Protein AF-A0A4R4UHC0-F1 (afdb_monomer)

Organism: NCBI:txid2530385

Solvent-accessible surface area (backbone atoms only — not comparable to full-atom values): 20860 Å² total; per-residue (Å²): 105,25,52,48,68,45,97,77,33,63,30,32,34,23,36,24,32,34,47,53,98,83,28,29,40,37,31,24,19,30,31,60,91,87,77,51,49,101,40,29,19,28,31,35,29,34,18,78,40,79,72,35,67,26,31,47,91,95,35,42,32,43,82,46,44,56,22,45,79,94,44,64,30,14,18,23,24,29,30,37,19,65,36,41,57,92,81,36,24,38,39,31,24,19,19,15,55,53,100,51,80,42,41,25,18,21,34,42,28,38,19,78,79,73,47,63,67,47,74,51,96,59,66,60,41,62,43,58,71,68,36,94,49,93,42,43,62,15,11,28,36,34,22,44,33,53,55,97,73,27,37,36,38,38,26,23,28,20,17,22,64,32,24,46,91,74,19,29,10,27,33,42,38,34,13,69,41,88,68,50,80,46,82,38,24,26,45,41,96,85,36,74,38,76,58,80,70,78,46,66,37,47,84,45,84,26,68,30,45,21,52,32,38,27,42,27,66,60,25,37,40,38,33,26,50,39,91,68,7,41,34,36,41,36,28,33,88,71,68,82,48,61,86,51,81,67,48,71,52,74,49,67,71,38,65,20,39,10,51,53,17,32,38,41,17,31,35,63,54,29,85,92,39,28,38,36,34,40,54,46,40,35,38,27,19,67,42,73,65,95,38,42,16,54,21,35,62,47,78,49,70,44,67,82,45,58,3,41,77,38,40,75,38,24,32,47,20,34,48,40,27,22,24,60,36,99,82,75,30,26,30,31,28,46,93,56,26,24,42,32,26,54,42,55,72,31,46,64,62,36,28,83,40,71,46,91,63,60,65,73,29,59,73,75,38,50,76,81,42,46,35,55,73,41,30,56,20,40,26,36,81,88,68,51,32,26,39,30,26,82,88,51,34,30,31,33,36,48,74,61,38,37,53,64,36,61,18,62,73,42,83,40,52,66,67,62,52,66,70,32,53,80,71,53,73,50,59,115

pLDDT: mean 95.03, std 4.41, range [66.12, 98.88]

Nearest PDB structures (foldseek):
  4ak6-assembly1_B  TM=6.510E-01  e=5.494E-10  Phocaeicola plebeius
  7fip-assembly1_D  TM=6.171E-01  e=1.615E-07  Thermoanaerobacter sp. X514
  3k1u-assembly1_A  TM=5.509E-01  e=8.802E-08  Clostridium acetobutylicum
  5m8e-assembly1_B  TM=5.444E-01  e=1.160E-07  Weissella cibaria
  5m8b-assembly1_B  TM=5.319E-01  e=9.442E-07  Levilactobacillus brevis

Radius of gyration: 23.07 Å; Cα contacts (8 Å, |Δi|>4): 1281; chains: 1; bounding box: 57×51×65 Å

InterPro domains:
  IPR023296 Glycosyl hydrolase, five-bladed beta-propeller domain superfamily [G3DSA:2.1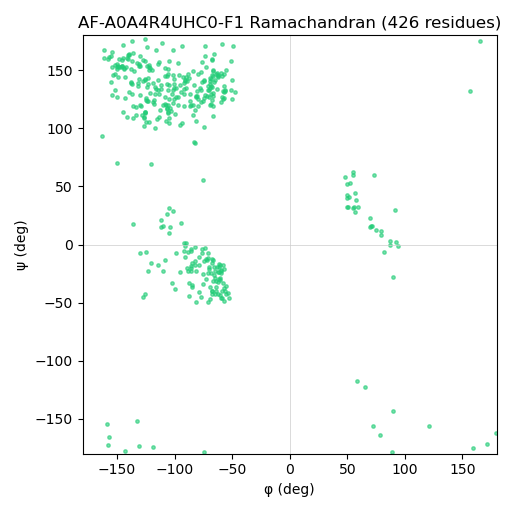15.10.20] (9-101)
  IPR023296 Glycosyl hydrolase, five-bladed beta-propeller domain superfamily [G3DSA:2.115.10.20] (102-268)
  IPR023296 Glycosyl hydrolase, five-bladed beta-propeller domain superfamily [SSF75005] (63-179)

Foldseek 3Di:
DQADQDPPKQAWFFWAWACPPQKIKIWFWIADPPPAAREIFIKIFIANDLQHNTADDVGSIDTQGAACAPALQNHYWGQWAWFDDDQKIKTWTWGHNDDDFQSTAIWIWMDRVVRHTHTDDHGLGGFLQQADAPDRPAKGNWAWFADPLKIKIWIFGLNAQQADRRRFFIWIWIDSDSRNPPQIWTQDPVFTDRDPSHGNHGLDRARHWYWAQELLLCWIWIWWQDQQATKTFTAHPRRPDGPDDIDHDGAHDATRKYWHAHNRRHQQADQQCLNFKGKIKIWGFHDPRPHGHDTGIDIDIHGRSRQLVALSSCLRSQALEWEQDPVCWIWRRHPSATEIENDPQLSVQQGPHYDPHDRPNNVVHYHPFYFYQQAAWEAEPVRWIWGQTPVQATETEDPVSCVSSVHDYYYDYPVVVVVHHHDYYRYD

Structure (mmCIF, N/CA/C/O backbone):
data_AF-A0A4R4UHC0-F1
#
_entry.id   AF-A0A4R4UHC0-F1
#
loop_
_atom_site.group_PDB
_atom_site.id
_atom_site.type_symbol
_atom_site.label_atom_id
_atom_site.label_alt_id
_atom_site.label_comp_id
_atom_site.label_asym_id
_atom_site.label_entity_id
_atom_site.label_seq_id
_atom_site.pdbx_PDB_ins_code
_atom_site.Cartn_x
_atom_site.Cartn_y
_atom_site.Cartn_z
_atom_site.occupancy
_atom_site.B_iso_or_equiv
_atom_site.auth_seq_id
_atom_site.auth_comp_id
_atom_site.auth_asym_id
_atom_site.auth_atom_id
_atom_site.pdbx_PDB_model_num
ATOM 1 N N . MET A 1 1 ? -6.200 14.566 -17.562 1.00 82.06 1 MET A N 1
ATOM 2 C CA . MET A 1 1 ? -5.068 14.338 -16.662 1.00 82.06 1 MET A CA 1
ATOM 3 C C . MET A 1 1 ? -5.467 14.693 -15.248 1.00 82.06 1 MET A C 1
ATOM 5 O O . MET A 1 1 ? -6.095 15.732 -15.087 1.00 82.06 1 MET A O 1
ATOM 9 N N . VAL A 1 2 ? -5.129 13.860 -14.266 1.00 91.00 2 VAL A N 1
ATOM 10 C CA . VAL A 1 2 ? -5.333 14.147 -12.835 1.00 91.00 2 VAL A CA 1
ATOM 11 C C . VAL A 1 2 ? -4.033 14.583 -12.151 1.00 91.00 2 VAL A C 1
ATOM 13 O O . VAL A 1 2 ? -4.077 15.455 -11.289 1.00 91.00 2 VAL A O 1
ATOM 16 N N . ALA A 1 3 ? -2.881 14.056 -12.590 1.00 90.50 3 ALA A N 1
ATOM 17 C CA . ALA A 1 3 ? -1.548 14.376 -12.070 1.00 90.50 3 ALA A CA 1
ATOM 18 C C . ALA A 1 3 ? -0.560 14.682 -13.208 1.00 90.50 3 ALA A C 1
ATOM 20 O O . ALA A 1 3 ? -0.581 14.009 -14.242 1.00 90.50 3 ALA A O 1
ATOM 21 N N . ALA A 1 4 ? 0.285 15.703 -13.022 1.00 90.19 4 ALA A N 1
ATOM 22 C CA . ALA A 1 4 ? 1.244 16.160 -14.027 1.00 90.19 4 ALA A CA 1
ATOM 23 C C . ALA A 1 4 ? 2.442 16.887 -13.399 1.00 90.19 4 ALA A C 1
ATOM 25 O O . ALA A 1 4 ? 2.269 17.753 -12.543 1.00 90.19 4 ALA A O 1
ATOM 26 N N . GLY A 1 5 ? 3.650 16.645 -13.912 1.00 82.94 5 GLY A N 1
ATOM 27 C CA . GLY A 1 5 ? 4.858 17.383 -13.524 1.00 82.94 5 GLY A CA 1
ATOM 28 C C . GLY A 1 5 ? 4.874 18.861 -13.942 1.00 82.94 5 GLY A C 1
ATOM 29 O O . GLY A 1 5 ? 5.683 19.631 -13.438 1.00 82.94 5 GLY A O 1
ATOM 30 N N . GLY A 1 6 ? 3.956 19.280 -14.821 1.00 82.19 6 GLY A N 1
ATOM 31 C CA . GLY A 1 6 ? 3.884 20.643 -15.362 1.00 82.19 6 GLY A CA 1
ATOM 32 C C . GLY A 1 6 ? 4.722 20.831 -16.633 1.00 82.19 6 GLY A C 1
ATOM 33 O O . GLY A 1 6 ? 5.328 19.892 -17.137 1.00 82.19 6 GLY A O 1
ATOM 34 N N . LEU A 1 7 ? 4.740 22.046 -17.192 1.00 66.12 7 LEU A N 1
ATOM 35 C CA . LEU A 1 7 ? 5.559 22.397 -18.365 1.00 66.12 7 LEU A CA 1
ATOM 36 C C . LEU A 1 7 ? 6.977 22.734 -17.868 1.00 66.12 7 LEU A C 1
ATOM 38 O O . LEU A 1 7 ? 7.206 23.879 -17.477 1.00 66.12 7 LEU A O 1
ATOM 42 N N . PRO A 1 8 ? 7.893 21.755 -17.745 1.00 75.38 8 PRO A N 1
ATOM 43 C CA . PRO A 1 8 ? 8.592 21.168 -18.894 1.00 75.38 8 PRO A CA 1
ATOM 44 C C . PRO A 1 8 ? 8.709 19.627 -18.847 1.00 75.38 8 PRO A C 1
ATOM 46 O O . PRO A 1 8 ? 9.551 19.063 -19.543 1.00 75.38 8 PRO A O 1
ATOM 49 N N . ALA A 1 9 ? 7.898 18.948 -18.031 1.00 81.38 9 ALA A N 1
ATOM 50 C CA . ALA A 1 9 ? 7.992 17.507 -17.821 1.00 81.38 9 ALA A CA 1
ATOM 51 C C . ALA A 1 9 ? 7.627 16.714 -19.096 1.00 81.38 9 ALA A C 1
ATOM 53 O O . ALA A 1 9 ? 6.492 16.825 -19.574 1.00 81.38 9 ALA A O 1
ATOM 54 N N . PRO A 1 10 ? 8.543 15.899 -19.654 1.00 82.69 10 PRO A N 1
ATOM 55 C CA . PRO A 1 10 ? 8.312 15.195 -20.916 1.00 82.69 10 PRO A CA 1
ATOM 56 C C . PRO A 1 10 ? 7.430 13.945 -20.780 1.00 82.69 10 PRO A C 1
ATOM 58 O O . PRO A 1 10 ? 6.900 13.469 -21.783 1.00 82.69 10 PRO A O 1
ATOM 61 N N . TYR A 1 11 ? 7.263 13.404 -19.569 1.00 90.12 11 TYR A N 1
ATOM 62 C CA . TYR A 1 11 ? 6.469 12.202 -19.307 1.00 90.12 11 TYR A CA 1
ATOM 63 C C . TYR A 1 11 ? 5.993 12.148 -17.849 1.00 90.12 11 TYR A C 1
ATOM 65 O O . TYR A 1 11 ? 6.523 12.853 -16.992 1.00 90.12 11 TYR A O 1
ATOM 73 N N . ASN A 1 12 ? 4.968 11.344 -17.568 1.00 91.62 12 ASN A N 1
ATOM 74 C CA . ASN A 1 12 ? 4.442 11.092 -16.226 1.00 91.62 12 ASN A CA 1
ATOM 75 C C . ASN A 1 12 ? 3.970 9.635 -16.154 1.00 91.62 12 ASN A C 1
ATOM 77 O O . ASN A 1 12 ? 3.018 9.261 -16.844 1.00 91.62 12 ASN A O 1
ATOM 81 N N . TYR A 1 13 ? 4.644 8.827 -15.341 1.00 90.62 13 TYR A N 1
ATOM 82 C CA . TYR A 1 13 ? 4.555 7.369 -15.389 1.00 90.62 13 TYR A CA 1
ATOM 83 C C . TYR A 1 13 ? 4.672 6.725 -13.998 1.00 90.62 13 TYR A C 1
ATOM 85 O O . TYR A 1 13 ? 5.310 7.296 -13.117 1.00 90.62 13 TYR A O 1
ATOM 93 N N . GLY A 1 14 ? 4.089 5.531 -13.827 1.00 93.81 14 GLY A N 1
ATOM 94 C CA . GLY A 1 14 ? 4.282 4.672 -12.651 1.00 93.81 14 GLY A CA 1
ATOM 95 C C . GLY A 1 14 ? 3.967 5.364 -11.323 1.00 93.81 14 GLY A C 1
ATOM 96 O O . GLY A 1 14 ? 4.885 5.572 -10.529 1.00 93.81 14 GLY A O 1
ATOM 97 N N . PRO A 1 15 ? 2.716 5.807 -11.095 1.00 97.06 15 PRO A N 1
ATOM 98 C CA . PRO A 1 15 ? 2.363 6.463 -9.851 1.00 97.06 15 PRO A CA 1
ATOM 99 C C . PRO A 1 15 ? 2.259 5.457 -8.693 1.00 97.06 15 PRO A C 1
ATOM 101 O O . PRO A 1 15 ? 1.671 4.396 -8.840 1.00 97.06 15 PRO A O 1
ATOM 104 N N . SER A 1 16 ? 2.731 5.842 -7.513 1.00 98.50 16 SER A N 1
ATOM 105 C CA . SER A 1 16 ? 2.382 5.252 -6.220 1.00 98.50 16 SER A CA 1
ATOM 106 C C . SER A 1 16 ? 1.439 6.207 -5.506 1.00 98.50 16 SER A C 1
ATOM 108 O O . SER A 1 16 ? 1.783 7.378 -5.330 1.00 98.50 16 SER A O 1
ATOM 110 N N . VAL A 1 17 ? 0.266 5.731 -5.083 1.00 98.56 17 VAL A N 1
ATOM 111 C CA . VAL A 1 17 ? -0.790 6.596 -4.541 1.00 98.56 17 VAL A CA 1
ATOM 112 C C . VAL A 1 17 ? -1.230 6.122 -3.162 1.00 98.56 17 VAL A C 1
ATOM 114 O O . VAL A 1 17 ? -1.830 5.060 -3.020 1.00 98.56 17 VAL A O 1
ATOM 117 N N . LEU A 1 18 ? -0.961 6.943 -2.149 1.00 98.62 18 LEU A N 1
ATOM 118 C CA . LEU A 1 18 ? -1.427 6.722 -0.786 1.00 98.62 18 LEU A CA 1
ATOM 119 C C . LEU A 1 18 ? -2.671 7.561 -0.507 1.00 98.62 18 LEU A C 1
ATOM 121 O O . LEU A 1 18 ? -2.707 8.752 -0.805 1.00 98.62 18 LEU A O 1
ATOM 125 N N . SER A 1 19 ? -3.679 6.958 0.103 1.00 97.06 19 SER A N 1
ATOM 126 C CA . SER A 1 19 ? -4.832 7.646 0.660 1.00 97.06 19 SER A CA 1
ATOM 127 C C . SER A 1 19 ? -4.669 7.663 2.182 1.00 97.06 19 SER A C 1
ATOM 129 O O . SER A 1 19 ? -4.787 6.636 2.848 1.00 97.06 19 SER A O 1
ATOM 131 N N . GLU A 1 20 ? -4.392 8.821 2.768 1.00 92.31 20 GLU A N 1
ATOM 132 C CA . GLU A 1 20 ? -4.085 8.972 4.196 1.00 92.31 20 GLU A CA 1
ATOM 133 C C . GLU A 1 20 ? -4.482 10.364 4.699 1.00 92.31 20 GLU A C 1
ATOM 135 O O . GLU A 1 20 ? -4.448 11.343 3.952 1.00 92.31 20 GLU A O 1
ATOM 140 N N . GLY A 1 21 ? -4.911 10.465 5.962 1.00 86.44 21 GLY A N 1
ATOM 141 C CA . GLY A 1 21 ? -5.286 11.750 6.569 1.00 86.44 21 GLY A CA 1
ATOM 142 C C . GLY A 1 21 ? -6.372 12.519 5.800 1.00 86.44 21 GLY A C 1
ATOM 143 O O . GLY A 1 21 ? -6.337 13.748 5.751 1.00 86.44 21 GLY A O 1
ATOM 144 N N . GLY A 1 22 ? -7.298 11.806 5.144 1.00 90.19 22 GLY A N 1
ATOM 145 C CA . GLY A 1 22 ? -8.352 12.400 4.313 1.00 90.19 22 GLY A CA 1
ATOM 146 C C . GLY A 1 22 ? -7.861 13.019 2.997 1.00 90.19 22 GLY A C 1
ATOM 147 O O . GLY A 1 22 ? -8.577 13.819 2.395 1.00 90.19 22 GLY A O 1
ATOM 148 N N . ARG A 1 23 ? -6.642 12.696 2.552 1.00 95.69 23 ARG A N 1
ATOM 149 C CA . ARG A 1 23 ? -6.053 13.176 1.296 1.00 95.69 23 ARG A CA 1
ATOM 150 C C . ARG A 1 23 ? -5.482 12.024 0.481 1.00 95.69 23 ARG A C 1
ATOM 152 O O . ARG A 1 23 ? -5.200 10.953 1.005 1.00 95.69 23 ARG A O 1
ATOM 159 N N . TYR A 1 24 ? -5.265 12.289 -0.800 1.00 98.25 24 TYR A N 1
ATOM 160 C CA . TYR A 1 24 ? -4.558 11.405 -1.718 1.00 98.25 24 TYR A CA 1
ATOM 161 C C . TYR A 1 24 ? -3.206 12.023 -2.029 1.00 98.25 24 TYR A C 1
ATOM 163 O O . TYR A 1 24 ? -3.133 13.187 -2.418 1.00 98.25 24 TYR A O 1
ATOM 171 N N . ARG A 1 25 ? -2.143 11.257 -1.844 1.00 98.25 25 ARG A N 1
ATOM 172 C CA . ARG A 1 25 ? -0.756 11.647 -2.063 1.00 98.25 25 ARG A CA 1
ATOM 173 C C . ARG A 1 25 ? -0.184 10.750 -3.139 1.00 98.25 25 ARG A C 1
ATOM 175 O O . ARG A 1 25 ? -0.216 9.533 -2.999 1.00 98.25 25 ARG A O 1
ATOM 182 N N . ALA A 1 26 ? 0.309 11.347 -4.212 1.00 98.44 26 ALA A N 1
ATOM 183 C CA . ALA A 1 26 ? 0.886 10.619 -5.326 1.00 98.44 26 ALA A CA 1
ATOM 184 C C . ALA A 1 26 ? 2.376 10.922 -5.441 1.00 98.44 26 ALA A C 1
ATOM 186 O O . ALA A 1 26 ? 2.801 12.068 -5.271 1.00 98.44 26 ALA A O 1
ATOM 187 N N . TRP A 1 27 ? 3.143 9.893 -5.778 1.00 98.56 27 TRP A N 1
ATOM 188 C CA . TRP A 1 27 ? 4.520 9.994 -6.236 1.00 98.56 27 TRP A CA 1
ATOM 189 C C . TRP A 1 27 ? 4.617 9.319 -7.586 1.00 98.56 27 TRP A C 1
ATOM 191 O O . TRP A 1 27 ? 4.049 8.249 -7.749 1.00 98.56 27 TRP A O 1
ATOM 201 N N . TRP A 1 28 ? 5.295 9.906 -8.560 1.00 97.56 28 TRP A N 1
ATOM 202 C CA . TRP A 1 28 ? 5.423 9.282 -9.878 1.00 97.56 28 TRP A CA 1
ATOM 203 C C . TRP A 1 28 ? 6.746 9.643 -10.525 1.00 97.56 28 TRP A C 1
ATOM 205 O O . TRP A 1 28 ? 7.386 10.634 -10.164 1.00 97.56 28 TRP A O 1
ATOM 215 N N . CYS A 1 29 ? 7.138 8.828 -11.493 1.00 95.00 29 CYS A N 1
ATOM 216 C CA . CYS A 1 29 ? 8.335 9.058 -12.269 1.00 95.00 29 CYS A CA 1
ATOM 217 C C . CYS A 1 29 ? 8.082 10.091 -13.371 1.00 95.00 29 CYS A C 1
ATOM 219 O O . CYS A 1 29 ? 7.085 10.031 -14.106 1.00 95.00 29 CYS A O 1
ATOM 221 N N . SER A 1 30 ? 8.983 11.059 -13.462 1.00 93.44 30 SER A N 1
ATOM 222 C CA . SER A 1 30 ? 8.970 12.128 -14.452 1.00 93.44 30 SER A CA 1
ATOM 223 C C . SER A 1 30 ? 10.388 12.678 -14.623 1.00 93.44 30 SER A C 1
ATOM 225 O O . SER A 1 30 ? 11.361 12.088 -14.172 1.00 93.44 30 SER A O 1
ATOM 227 N N . GLN A 1 31 ? 10.514 13.836 -15.259 1.00 87.94 31 GLN A N 1
ATOM 228 C CA . GLN A 1 31 ? 11.776 14.551 -15.375 1.00 87.94 31 GLN A CA 1
ATOM 229 C C . GLN A 1 31 ? 11.514 16.052 -15.287 1.00 87.94 31 GLN A C 1
ATOM 231 O O . GLN A 1 31 ? 10.720 16.587 -16.065 1.00 87.94 31 GLN A O 1
ATOM 236 N N . LEU A 1 32 ? 12.196 16.746 -14.373 1.00 82.31 32 LEU A N 1
ATOM 237 C CA . LEU A 1 32 ? 12.140 18.203 -14.277 1.00 82.31 32 LEU A CA 1
ATOM 238 C C . LEU A 1 32 ? 13.509 18.823 -14.584 1.00 82.31 32 LEU A C 1
ATOM 240 O O . LEU A 1 32 ? 14.427 18.777 -13.762 1.00 82.31 32 LEU A O 1
ATOM 244 N N . PRO A 1 33 ? 13.657 19.474 -15.755 1.00 80.12 33 PRO A N 1
ATOM 245 C CA . PRO A 1 33 ? 14.884 20.175 -16.107 1.00 80.12 33 PRO A CA 1
ATOM 246 C C . PRO A 1 33 ? 15.368 21.132 -15.006 1.00 80.12 33 PRO A C 1
ATOM 248 O O . PRO A 1 33 ? 14.645 22.036 -14.591 1.00 80.12 33 PRO A O 1
ATOM 251 N N . GLY A 1 34 ? 16.622 20.959 -14.578 1.00 79.81 34 GLY A N 1
ATOM 252 C CA . GLY A 1 34 ? 17.298 21.845 -13.623 1.00 79.81 34 GLY A CA 1
ATOM 253 C C . GLY A 1 34 ? 17.186 21.455 -12.145 1.00 79.81 34 GLY A C 1
ATOM 254 O O . GLY A 1 34 ? 17.713 22.183 -11.307 1.00 79.81 34 GLY A O 1
ATOM 255 N N . VAL A 1 35 ? 16.539 20.335 -11.815 1.00 78.50 35 VAL A N 1
ATOM 256 C CA . VAL A 1 35 ? 16.385 19.850 -10.430 1.00 78.50 35 VAL A CA 1
ATOM 257 C C . VAL A 1 35 ? 17.561 18.972 -9.979 1.00 78.50 35 VAL A C 1
ATOM 259 O O . VAL A 1 35 ? 17.961 19.028 -8.817 1.00 78.50 35 VAL A O 1
ATOM 262 N N . GLY A 1 36 ? 18.160 18.211 -10.896 1.00 80.56 36 GLY A N 1
ATOM 263 C CA . GLY A 1 36 ? 19.256 17.284 -10.618 1.00 80.56 36 GLY A CA 1
ATOM 264 C C . GLY A 1 36 ? 20.069 16.952 -11.875 1.00 80.56 36 GLY A C 1
ATOM 265 O O . GLY A 1 36 ? 20.113 17.762 -12.811 1.00 80.56 36 GLY A O 1
ATOM 266 N N . PRO A 1 37 ? 20.738 15.782 -11.915 1.00 84.44 37 PRO A N 1
ATOM 267 C CA . PRO A 1 37 ? 21.276 15.222 -13.153 1.00 84.44 37 PRO A CA 1
ATOM 268 C C . PRO A 1 37 ? 20.211 15.179 -14.259 1.00 84.44 37 PRO A C 1
ATOM 270 O O . PRO A 1 37 ? 19.016 15.179 -13.985 1.00 84.44 37 PRO A O 1
ATOM 273 N N . ALA A 1 38 ? 20.633 15.124 -15.523 1.00 83.69 38 ALA A N 1
ATOM 274 C CA . ALA A 1 38 ? 19.720 15.050 -16.666 1.00 83.69 38 ALA A CA 1
ATOM 275 C C . ALA A 1 38 ? 19.106 13.642 -16.835 1.00 83.69 38 ALA A C 1
ATOM 277 O O . ALA A 1 38 ? 19.247 13.032 -17.892 1.00 83.69 38 ALA A O 1
ATOM 278 N N . GLY A 1 39 ? 18.462 13.127 -15.789 1.00 86.56 39 GLY A N 1
ATOM 279 C CA . GLY A 1 39 ? 17.787 11.832 -15.755 1.00 86.56 39 GLY A CA 1
ATOM 280 C C . GLY A 1 39 ? 16.390 11.944 -15.150 1.00 86.56 39 GLY A C 1
ATOM 281 O O . GLY A 1 39 ? 15.748 12.988 -15.282 1.00 86.56 39 GLY A O 1
ATOM 282 N N . ASP A 1 40 ? 15.933 10.850 -14.549 1.00 91.75 40 ASP A N 1
ATOM 283 C CA . ASP A 1 40 ? 14.574 10.706 -14.022 1.00 91.75 40 ASP A CA 1
ATOM 284 C C . ASP A 1 40 ? 14.479 11.135 -12.556 1.00 91.75 40 ASP A C 1
ATOM 286 O O . ASP A 1 40 ? 15.363 10.832 -11.745 1.00 91.75 40 ASP A O 1
ATOM 290 N N . ASP A 1 41 ? 13.367 11.784 -12.224 1.00 93.94 41 ASP A N 1
ATOM 291 C CA . ASP A 1 41 ? 13.035 12.296 -10.902 1.00 93.94 41 ASP A CA 1
ATOM 292 C C . ASP A 1 41 ? 11.719 11.686 -10.397 1.00 93.94 41 ASP A C 1
ATOM 294 O O . ASP A 1 41 ? 10.789 11.401 -11.162 1.00 93.94 41 ASP A O 1
ATOM 298 N N . VAL A 1 42 ? 11.590 11.595 -9.074 1.00 97.06 42 VAL A N 1
ATOM 299 C CA . VAL A 1 42 ? 10.309 11.342 -8.410 1.00 97.06 42 VAL A CA 1
ATOM 300 C C . VAL A 1 42 ? 9.659 12.673 -8.071 1.00 97.06 42 VAL A C 1
ATOM 302 O O . VAL A 1 42 ? 10.188 13.474 -7.288 1.00 97.06 42 VAL A O 1
ATOM 305 N N . LEU A 1 43 ? 8.476 12.892 -8.638 1.00 96.69 43 LEU A N 1
ATOM 306 C CA . LEU A 1 43 ? 7.630 14.037 -8.322 1.00 96.69 43 LEU A CA 1
ATOM 307 C C . LEU A 1 43 ? 6.577 13.661 -7.295 1.00 96.69 43 LEU A C 1
ATOM 309 O O . LEU A 1 43 ? 6.209 12.496 -7.182 1.00 96.69 43 LEU A O 1
ATOM 313 N N . HIS A 1 44 ? 6.081 14.662 -6.578 1.00 97.50 44 HIS A N 1
ATOM 314 C CA . HIS A 1 44 ? 5.021 14.533 -5.593 1.00 97.50 44 HIS A CA 1
ATOM 315 C C . HIS A 1 44 ? 3.933 15.583 -5.805 1.00 97.50 44 HIS A C 1
ATOM 317 O O . HIS A 1 44 ? 4.225 16.742 -6.117 1.00 97.50 44 HIS A O 1
ATOM 323 N N . ALA A 1 45 ? 2.686 15.173 -5.580 1.00 97.56 45 ALA A N 1
ATOM 324 C CA . ALA A 1 45 ? 1.564 16.075 -5.389 1.00 97.56 45 ALA A CA 1
ATOM 325 C C . ALA A 1 45 ? 0.432 15.432 -4.586 1.00 97.56 45 ALA A C 1
ATOM 327 O O . ALA A 1 45 ? 0.335 14.205 -4.500 1.00 97.56 45 ALA A O 1
ATOM 328 N N . SER A 1 46 ? -0.459 16.270 -4.055 1.00 97.69 46 SER A N 1
ATOM 329 C CA . SER A 1 46 ? -1.607 15.837 -3.262 1.00 97.69 46 SER A CA 1
ATOM 330 C C . SER A 1 46 ? -2.940 16.315 -3.841 1.00 97.69 46 SER A C 1
ATOM 332 O O . SER A 1 46 ? -3.023 17.359 -4.484 1.00 97.69 46 SER A O 1
ATOM 334 N N . ALA A 1 47 ? -4.015 15.589 -3.546 1.00 97.94 47 ALA A N 1
ATOM 335 C CA . ALA A 1 47 ? -5.386 15.924 -3.915 1.00 97.94 47 ALA A CA 1
ATOM 336 C C . ALA A 1 47 ? -6.370 15.599 -2.778 1.00 97.94 47 ALA A C 1
ATOM 338 O O . ALA A 1 47 ? -6.055 14.849 -1.853 1.00 97.94 47 ALA A O 1
ATOM 339 N N . ALA A 1 48 ? -7.576 16.168 -2.845 1.00 96.81 48 ALA A N 1
ATOM 340 C CA . ALA A 1 48 ? -8.683 15.824 -1.944 1.00 96.81 48 ALA A CA 1
ATOM 341 C C . ALA A 1 48 ? -9.485 14.594 -2.420 1.00 96.81 48 ALA A C 1
ATOM 343 O O . ALA A 1 48 ? -10.243 14.017 -1.652 1.00 96.81 48 ALA A O 1
ATOM 344 N N . SER A 1 49 ? -9.320 14.208 -3.687 1.00 96.25 49 SER A N 1
ATOM 345 C CA . SER A 1 49 ? -10.002 13.097 -4.359 1.00 96.25 49 SER A CA 1
ATOM 346 C C . SER A 1 49 ? -9.026 12.426 -5.338 1.00 96.25 49 SER A C 1
ATOM 348 O O . SER A 1 49 ? -8.147 13.129 -5.854 1.00 96.25 49 SER A O 1
ATOM 350 N N . PRO A 1 50 ? -9.165 11.120 -5.644 1.00 95.62 50 PRO A N 1
ATOM 351 C CA . PRO A 1 50 ? -8.364 10.463 -6.680 1.00 95.62 50 PRO A CA 1
ATOM 352 C C . PRO A 1 50 ? -8.612 11.047 -8.084 1.00 95.62 50 PRO A C 1
ATOM 354 O O . PRO A 1 50 ? -7.745 10.950 -8.951 1.00 95.62 50 PRO A O 1
ATOM 357 N N . ASP A 1 51 ? -9.732 11.749 -8.296 1.00 96.75 51 ASP A N 1
ATOM 358 C CA . ASP A 1 51 ? -10.013 12.507 -9.526 1.00 96.75 51 ASP A CA 1
ATOM 359 C C . ASP A 1 51 ? -9.153 13.775 -9.679 1.00 96.75 51 ASP A C 1
ATOM 361 O O . ASP A 1 51 ? -9.168 14.433 -10.725 1.00 96.75 51 ASP A O 1
ATOM 365 N N . GLY A 1 52 ? -8.384 14.131 -8.648 1.00 94.69 52 GLY A N 1
ATOM 366 C CA . GLY A 1 52 ? -7.553 15.321 -8.632 1.00 94.69 52 GLY A CA 1
ATOM 367 C C . GLY A 1 52 ? -8.357 16.630 -8.509 1.00 94.69 52 GLY A C 1
ATOM 368 O O . GLY A 1 52 ? -9.473 16.640 -7.984 1.00 94.69 52 GLY A O 1
ATOM 369 N N . PRO A 1 53 ? -7.789 17.761 -8.964 1.00 94.56 53 PRO A N 1
ATOM 370 C CA . PRO A 1 53 ? -6.423 17.878 -9.468 1.00 94.56 53 PRO A CA 1
ATOM 371 C C . PRO A 1 53 ? -5.398 17.593 -8.364 1.00 94.56 53 PRO A C 1
ATOM 373 O O . PRO A 1 53 ? -5.580 18.008 -7.220 1.00 94.56 53 PRO A O 1
ATOM 376 N N . PHE A 1 54 ? -4.314 16.908 -8.720 1.00 96.69 54 PHE A N 1
ATOM 377 C CA . PHE A 1 54 ? -3.136 16.805 -7.867 1.00 96.69 54 PHE A CA 1
ATOM 378 C C . PHE A 1 54 ? -2.288 18.070 -8.028 1.00 96.69 54 PHE A C 1
ATOM 380 O O . PHE A 1 54 ? -1.985 18.475 -9.152 1.00 96.69 54 PHE A O 1
ATOM 387 N N . ALA A 1 55 ? -1.950 18.712 -6.909 1.00 96.31 55 ALA A N 1
ATOM 388 C CA . ALA A 1 55 ? -1.139 19.925 -6.878 1.00 96.31 55 ALA A CA 1
ATOM 389 C C . ALA A 1 55 ? -0.464 20.125 -5.511 1.00 96.31 55 ALA A C 1
ATOM 391 O O . ALA A 1 55 ? -0.939 19.632 -4.490 1.00 96.31 55 ALA A O 1
ATOM 392 N N . GLU A 1 56 ? 0.602 20.925 -5.492 1.00 94.38 56 GLU A N 1
ATOM 393 C CA . GLU A 1 56 ? 1.245 21.431 -4.276 1.00 94.38 56 GLU A CA 1
ATOM 394 C C . GLU A 1 56 ? 1.312 22.956 -4.327 1.00 94.38 56 GLU A C 1
ATOM 396 O O . GLU A 1 56 ? 2.090 23.559 -5.073 1.00 94.38 56 GLU A O 1
ATOM 401 N N . GLY A 1 57 ? 0.448 23.607 -3.545 1.00 90.94 57 GLY A N 1
ATOM 402 C CA . GLY A 1 57 ? 0.274 25.055 -3.599 1.00 90.94 57 GLY A CA 1
ATOM 403 C C . GLY A 1 57 ? -0.148 25.519 -4.997 1.00 90.94 57 GLY A C 1
ATOM 404 O O . GLY A 1 57 ? -1.225 25.174 -5.473 1.00 90.94 57 GLY A O 1
ATOM 405 N N . ALA A 1 58 ? 0.696 26.329 -5.641 1.00 89.38 58 ALA A N 1
ATOM 406 C CA . ALA A 1 58 ? 0.465 26.826 -7.000 1.00 89.38 58 ALA A CA 1
ATOM 407 C C . ALA A 1 58 ? 1.091 25.941 -8.099 1.00 89.38 58 ALA A C 1
ATOM 409 O O . ALA A 1 58 ? 0.892 26.217 -9.282 1.00 89.38 58 ALA A O 1
ATOM 410 N N . SER A 1 59 ? 1.855 24.911 -7.725 1.00 90.75 59 SER A N 1
ATOM 411 C CA . SER A 1 59 ? 2.556 24.020 -8.653 1.00 90.75 59 SER A CA 1
ATOM 412 C C . SER A 1 59 ? 1.743 22.753 -8.912 1.00 90.75 59 SER A C 1
ATOM 414 O O . SER A 1 59 ? 1.085 22.238 -8.011 1.00 90.75 59 SER A O 1
ATOM 416 N N . SER A 1 60 ? 1.818 22.203 -10.126 1.00 91.94 60 SER A N 1
ATOM 417 C CA . SER A 1 60 ? 1.177 20.916 -10.441 1.00 91.94 60 SER A CA 1
ATOM 418 C C . SER A 1 60 ? 1.874 19.726 -9.772 1.00 91.94 60 SER A C 1
ATOM 420 O O . SER A 1 60 ? 1.247 18.698 -9.543 1.00 91.94 60 SER A O 1
ATOM 422 N N . ALA A 1 61 ? 3.160 19.876 -9.446 1.00 94.19 61 ALA A N 1
ATOM 423 C CA . ALA A 1 61 ? 3.952 18.927 -8.676 1.00 94.19 61 ALA A CA 1
ATOM 424 C C . ALA A 1 61 ? 5.208 19.597 -8.110 1.00 94.19 61 ALA A C 1
ATOM 426 O O . ALA A 1 61 ? 5.594 20.685 -8.548 1.00 94.19 61 ALA A O 1
ATOM 427 N N . VAL A 1 62 ? 5.876 18.916 -7.184 1.00 94.06 62 VAL A N 1
ATOM 428 C CA . VAL A 1 62 ? 7.224 19.263 -6.716 1.00 94.06 62 VAL A CA 1
ATOM 429 C C . VAL A 1 62 ? 8.155 18.058 -6.849 1.00 94.06 62 VAL A C 1
ATOM 431 O O . VAL A 1 62 ? 7.722 16.935 -6.594 1.00 94.06 62 VAL A O 1
ATOM 434 N N . PRO A 1 63 ? 9.426 18.245 -7.238 1.00 94.56 63 PRO A N 1
ATOM 435 C CA . PRO A 1 63 ? 10.405 17.171 -7.177 1.00 94.56 63 PRO A CA 1
ATOM 436 C C . PRO A 1 63 ? 10.762 16.876 -5.723 1.00 94.56 63 PRO A C 1
ATOM 438 O O . PRO A 1 63 ? 11.049 17.790 -4.950 1.00 94.56 63 PRO A O 1
ATOM 441 N N . VAL A 1 64 ? 10.766 15.598 -5.360 1.00 96.88 64 VAL A N 1
ATOM 442 C CA . VAL A 1 64 ? 11.107 15.151 -4.002 1.00 96.88 64 VAL A CA 1
ATOM 443 C C . VAL A 1 64 ? 12.303 14.207 -3.977 1.00 96.88 64 VAL A C 1
ATOM 445 O O . VAL A 1 64 ? 12.912 14.019 -2.927 1.00 96.88 64 VAL A O 1
ATOM 448 N N . PHE A 1 65 ? 12.687 13.637 -5.119 1.00 97.00 65 PHE A N 1
ATOM 449 C CA . PHE A 1 65 ? 13.831 12.736 -5.210 1.00 97.00 65 PHE A CA 1
ATOM 450 C C . PHE A 1 65 ? 14.449 12.789 -6.612 1.00 97.00 65 PHE A C 1
ATOM 452 O O . PHE A 1 65 ? 13.716 12.734 -7.593 1.00 97.00 65 PHE A O 1
ATOM 459 N N . ALA A 1 66 ? 15.774 12.913 -6.693 1.00 95.75 66 ALA A N 1
ATOM 460 C CA . ALA A 1 66 ? 16.539 13.056 -7.939 1.00 95.75 66 ALA A CA 1
ATOM 461 C C . ALA A 1 66 ? 17.894 12.340 -7.823 1.00 95.75 66 ALA A C 1
ATOM 463 O O . ALA A 1 66 ? 18.366 12.129 -6.705 1.00 95.75 66 ALA A O 1
ATOM 464 N N . GLY A 1 67 ? 18.555 12.017 -8.937 1.00 94.94 67 GLY A N 1
ATOM 465 C CA . GLY A 1 67 ? 19.820 11.268 -8.922 1.00 94.94 67 GLY A CA 1
ATOM 466 C C . GLY A 1 67 ? 20.958 11.900 -8.095 1.00 94.94 67 GLY A C 1
ATOM 467 O O . GLY A 1 67 ? 21.093 13.124 -8.022 1.00 94.94 67 GLY A O 1
ATOM 468 N N . GLU A 1 68 ? 21.805 11.063 -7.479 1.00 94.88 68 GLU A N 1
ATOM 469 C CA . GLU A 1 68 ? 22.947 11.487 -6.645 1.00 94.88 68 GLU A CA 1
ATOM 470 C C . GLU A 1 68 ? 24.304 11.042 -7.232 1.00 94.88 68 GLU A C 1
ATOM 472 O O . GLU A 1 68 ? 24.709 9.886 -7.058 1.00 94.88 68 GLU A O 1
ATOM 477 N N . PRO A 1 69 ? 25.043 11.935 -7.922 1.00 94.88 69 PRO A N 1
ATOM 478 C CA . PRO A 1 69 ? 26.288 11.578 -8.597 1.00 94.88 69 PRO A CA 1
ATOM 479 C C . PRO A 1 69 ? 27.287 10.832 -7.702 1.00 94.88 69 PRO A C 1
ATOM 481 O O . PRO A 1 69 ? 27.591 11.254 -6.589 1.00 94.88 69 PRO A O 1
ATOM 484 N N . GLY A 1 70 ? 27.841 9.734 -8.224 1.00 94.31 70 GLY A N 1
ATOM 485 C CA . GLY A 1 70 ? 28.778 8.866 -7.499 1.00 94.31 70 GLY A CA 1
ATOM 486 C C . GLY A 1 70 ? 28.130 7.665 -6.801 1.00 94.31 70 GLY A C 1
ATOM 487 O O . GLY A 1 70 ? 28.849 6.847 -6.230 1.00 94.31 70 GLY A O 1
ATOM 488 N N . ARG A 1 71 ? 26.801 7.525 -6.875 1.00 95.81 71 ARG A N 1
ATOM 489 C CA . ARG A 1 71 ? 26.045 6.372 -6.361 1.00 95.81 71 ARG A CA 1
ATOM 490 C C . ARG A 1 71 ? 25.439 5.527 -7.487 1.00 95.81 71 ARG A C 1
ATOM 492 O O . ARG A 1 71 ? 25.512 5.893 -8.658 1.00 95.81 71 ARG A O 1
ATOM 499 N N . PHE A 1 72 ? 24.844 4.385 -7.126 1.00 96.56 72 PHE A N 1
ATOM 500 C CA . PHE A 1 72 ? 24.172 3.492 -8.083 1.00 96.56 72 PHE A CA 1
ATOM 501 C C . PHE A 1 72 ? 22.936 4.138 -8.725 1.00 96.56 72 PHE A C 1
ATOM 503 O O . PHE A 1 72 ? 22.544 3.729 -9.803 1.00 96.56 72 PHE A O 1
ATOM 510 N N . ASP A 1 73 ? 22.351 5.140 -8.071 1.00 96.94 73 ASP A N 1
ATOM 511 C CA . ASP A 1 73 ? 21.213 5.954 -8.495 1.00 96.94 73 ASP A CA 1
ATOM 512 C C . ASP A 1 73 ? 21.669 7.351 -8.945 1.00 96.94 73 ASP A C 1
ATOM 514 O O . ASP A 1 73 ? 20.991 8.355 -8.737 1.00 96.94 73 ASP A O 1
ATOM 518 N N . GLY A 1 74 ? 22.879 7.442 -9.502 1.00 95.94 74 GLY A N 1
ATOM 519 C CA . GLY A 1 74 ? 23.540 8.721 -9.738 1.00 95.94 74 GLY A CA 1
ATOM 520 C C . GLY A 1 74 ? 22.973 9.586 -10.857 1.00 95.94 74 GLY A C 1
ATOM 521 O O . GLY A 1 74 ? 23.318 10.766 -10.920 1.00 95.94 74 GLY A O 1
ATOM 522 N N . MET A 1 75 ? 22.119 9.029 -11.717 1.00 94.88 75 MET A N 1
ATOM 523 C CA . MET A 1 75 ? 21.504 9.747 -12.833 1.00 94.88 75 MET A CA 1
ATOM 524 C C . MET A 1 75 ? 19.983 9.604 -12.849 1.00 94.88 75 MET A C 1
ATOM 526 O O . MET A 1 75 ? 19.302 10.610 -13.012 1.00 94.88 75 MET A O 1
ATOM 530 N N . HIS A 1 76 ? 19.460 8.393 -12.652 1.00 95.06 76 HIS A N 1
ATOM 531 C CA . HIS A 1 76 ? 18.028 8.102 -12.724 1.00 95.06 76 HIS A CA 1
ATOM 532 C C . HIS A 1 76 ? 17.495 7.638 -11.375 1.00 95.06 76 HIS A C 1
ATOM 534 O O . HIS A 1 76 ? 18.084 6.750 -10.754 1.00 95.06 76 HIS A O 1
ATOM 540 N N . THR A 1 77 ? 16.358 8.201 -10.967 1.00 96.12 77 THR A N 1
ATOM 541 C CA . THR A 1 77 ? 15.530 7.725 -9.856 1.00 96.12 77 THR A CA 1
ATOM 542 C C . THR A 1 77 ? 14.067 7.691 -10.292 1.00 96.12 77 THR A C 1
ATOM 544 O O . THR A 1 77 ? 13.469 8.735 -10.529 1.00 96.12 77 THR A O 1
ATOM 547 N N . CYS A 1 78 ? 13.494 6.496 -10.425 1.00 95.12 78 CYS A N 1
ATOM 548 C CA . CYS A 1 78 ? 12.191 6.280 -11.061 1.00 95.12 78 CYS A CA 1
ATOM 549 C C . CYS A 1 78 ? 11.391 5.174 -10.349 1.00 95.12 78 CYS A C 1
ATOM 551 O O . CYS A 1 78 ? 11.842 4.626 -9.343 1.00 95.12 78 CYS A O 1
ATOM 553 N N . ASP A 1 79 ? 10.205 4.854 -10.873 1.00 96.88 79 ASP A N 1
ATOM 554 C CA . ASP A 1 79 ? 9.308 3.795 -10.394 1.00 96.88 79 ASP A CA 1
ATOM 555 C C . ASP A 1 79 ? 9.088 3.819 -8.863 1.00 96.88 79 ASP A C 1
ATOM 557 O O . ASP A 1 79 ? 9.442 2.862 -8.166 1.00 96.88 79 ASP A O 1
ATOM 561 N N . PRO A 1 80 ? 8.580 4.931 -8.298 1.00 98.38 80 PRO A N 1
ATOM 562 C CA . PRO A 1 80 ? 8.407 5.035 -6.859 1.00 98.38 80 PRO A CA 1
ATOM 563 C C . PRO A 1 80 ? 7.320 4.076 -6.369 1.00 98.38 80 PRO A C 1
ATOM 565 O O . PRO A 1 80 ? 6.212 4.066 -6.893 1.00 98.38 80 PRO A O 1
ATOM 568 N N . SER A 1 81 ? 7.597 3.373 -5.277 1.00 98.75 81 SER A N 1
ATOM 569 C CA . SER A 1 81 ? 6.593 2.728 -4.436 1.00 98.75 81 SER A CA 1
ATOM 570 C C . SER A 1 81 ? 6.775 3.180 -2.998 1.00 98.75 81 SER A C 1
ATOM 572 O O . SER A 1 81 ? 7.775 2.857 -2.353 1.00 98.75 81 SER A O 1
ATOM 574 N N . VAL A 1 82 ? 5.793 3.924 -2.491 1.00 98.81 82 VAL A N 1
ATOM 575 C CA . VAL A 1 82 ? 5.827 4.498 -1.145 1.00 98.81 82 VAL A CA 1
ATOM 576 C C . VAL A 1 82 ? 4.989 3.663 -0.182 1.00 98.81 82 VAL A C 1
ATOM 578 O O . VAL A 1 82 ? 3.896 3.224 -0.525 1.00 98.81 82 VAL A O 1
ATOM 581 N N . LEU A 1 83 ? 5.502 3.446 1.024 1.00 98.75 83 LEU A N 1
ATOM 582 C CA . LEU A 1 83 ? 4.771 2.939 2.185 1.00 98.75 83 LEU A CA 1
ATOM 583 C C . LEU A 1 83 ? 4.885 3.945 3.330 1.00 98.75 83 LEU A C 1
ATOM 585 O O . LEU A 1 83 ? 5.884 4.654 3.420 1.00 98.75 83 LEU A O 1
ATOM 589 N N . HIS A 1 84 ? 3.903 3.957 4.219 1.00 98.50 84 HIS A N 1
ATOM 590 C CA . HIS A 1 84 ? 3.890 4.656 5.495 1.00 98.50 84 HIS A CA 1
ATOM 591 C C . HIS A 1 84 ? 3.548 3.633 6.583 1.00 98.50 84 HIS A C 1
ATOM 593 O O . HIS A 1 84 ? 2.400 3.221 6.721 1.00 98.50 84 HIS A O 1
ATOM 599 N N . VAL A 1 85 ? 4.574 3.180 7.306 1.00 97.88 85 VAL A N 1
ATOM 600 C CA . VAL A 1 85 ? 4.466 2.128 8.327 1.00 97.88 85 VAL A CA 1
ATOM 601 C C . VAL A 1 85 ? 5.006 2.680 9.638 1.00 97.88 85 VAL A C 1
ATOM 603 O O . VAL A 1 85 ? 6.153 3.128 9.710 1.00 97.88 85 VAL A O 1
ATOM 606 N N . GLY A 1 86 ? 4.182 2.653 10.684 1.00 94.38 86 GLY A N 1
ATOM 607 C CA . GLY A 1 86 ? 4.509 3.304 11.951 1.00 94.38 86 GLY A CA 1
ATOM 608 C C . GLY A 1 86 ? 4.593 4.825 11.796 1.00 94.38 86 GLY A C 1
ATOM 609 O O . GLY A 1 86 ? 3.627 5.460 11.396 1.00 94.38 86 GLY A O 1
ATOM 610 N N . ASP A 1 87 ? 5.738 5.415 12.136 1.00 94.69 87 ASP A N 1
ATOM 611 C CA . ASP A 1 87 ? 5.995 6.861 12.066 1.00 94.69 87 ASP A CA 1
ATOM 612 C C . ASP A 1 87 ? 6.882 7.262 10.873 1.00 94.69 87 ASP A C 1
ATOM 614 O O . ASP A 1 87 ? 7.461 8.355 10.852 1.00 94.69 87 ASP A O 1
ATOM 618 N N . ARG A 1 88 ? 7.051 6.359 9.898 1.00 98.12 88 ARG A N 1
ATOM 619 C CA . ARG A 1 88 ? 8.050 6.501 8.841 1.00 98.12 88 ARG A CA 1
ATOM 620 C C . ARG A 1 88 ? 7.512 6.114 7.473 1.00 98.12 88 ARG A C 1
ATOM 622 O O . ARG A 1 88 ? 6.849 5.094 7.296 1.00 98.12 88 ARG A O 1
ATOM 629 N N . TYR A 1 89 ? 7.891 6.916 6.487 1.00 98.81 89 TYR A N 1
ATOM 630 C CA . TYR A 1 89 ? 7.721 6.609 5.079 1.00 98.81 89 TYR A CA 1
ATOM 631 C C . TYR A 1 89 ? 8.940 5.867 4.541 1.00 98.81 89 TYR A C 1
ATOM 633 O O . TYR A 1 89 ? 10.084 6.184 4.886 1.00 98.81 89 TYR A O 1
ATOM 641 N N . TYR A 1 90 ? 8.686 4.936 3.631 1.00 98.88 90 TYR A N 1
ATOM 642 C CA . TYR A 1 90 ? 9.683 4.181 2.885 1.00 98.88 90 TYR A CA 1
ATOM 643 C C . TYR A 1 90 ? 9.407 4.351 1.395 1.00 98.88 90 TYR A C 1
ATOM 645 O O . TYR A 1 90 ? 8.303 4.069 0.946 1.00 98.88 90 TYR A O 1
ATOM 653 N N . LEU A 1 91 ? 10.400 4.809 0.641 1.00 98.88 91 LEU A N 1
ATOM 654 C CA . LEU A 1 91 ? 10.375 4.891 -0.816 1.00 98.88 91 LEU A CA 1
ATOM 655 C C . LEU A 1 91 ? 11.257 3.777 -1.359 1.00 98.88 91 LEU A C 1
ATOM 657 O O . LEU A 1 91 ? 12.475 3.830 -1.196 1.00 98.88 91 LEU A O 1
ATOM 661 N N . TYR A 1 92 ? 10.649 2.804 -2.023 1.00 98.88 92 TYR A N 1
ATOM 662 C CA . TYR A 1 92 ? 11.353 1.873 -2.896 1.00 98.88 92 TYR A CA 1
ATOM 663 C C . TYR A 1 92 ? 11.365 2.468 -4.300 1.00 98.88 92 TYR A C 1
ATOM 665 O O . TYR A 1 92 ? 10.351 3.005 -4.741 1.00 98.88 92 TYR A O 1
ATOM 673 N N . TYR A 1 93 ? 12.507 2.431 -4.978 1.00 98.75 93 TYR A N 1
ATOM 674 C CA . TYR A 1 93 ? 12.674 3.095 -6.273 1.00 98.75 93 TYR A CA 1
ATOM 675 C C . TYR A 1 93 ? 13.678 2.358 -7.151 1.00 98.75 93 TYR A C 1
ATOM 677 O O . TYR A 1 93 ? 14.613 1.738 -6.641 1.00 98.75 93 TYR A O 1
ATOM 685 N N . THR A 1 94 ? 13.527 2.474 -8.466 1.00 98.38 94 THR A N 1
ATOM 686 C CA . THR A 1 94 ? 14.579 2.106 -9.419 1.00 98.38 94 THR A CA 1
ATOM 687 C C . THR A 1 94 ? 15.642 3.200 -9.451 1.00 98.38 94 THR A C 1
ATOM 689 O O . THR A 1 94 ? 15.313 4.380 -9.575 1.00 98.38 94 THR A O 1
ATOM 692 N N . GLY A 1 95 ? 16.915 2.817 -9.372 1.00 97.75 95 GLY A N 1
ATOM 693 C CA . GLY A 1 95 ? 18.064 3.700 -9.530 1.00 97.75 95 GLY A CA 1
ATOM 694 C C . GLY A 1 95 ? 19.038 3.211 -10.603 1.00 97.75 95 GLY A C 1
ATOM 695 O O . GLY A 1 95 ? 19.287 2.008 -10.707 1.00 97.75 95 GLY A O 1
ATOM 696 N N . ALA A 1 96 ? 19.616 4.151 -11.356 1.00 97.06 96 ALA A N 1
ATOM 697 C CA . ALA A 1 96 ? 20.737 3.895 -12.263 1.00 97.06 96 ALA A CA 1
ATOM 698 C C . ALA A 1 96 ? 21.740 5.061 -12.287 1.00 97.06 96 ALA A C 1
ATOM 700 O O . ALA A 1 96 ? 21.372 6.237 -12.232 1.00 97.06 96 ALA A O 1
ATOM 701 N N . ALA A 1 97 ? 23.030 4.737 -12.407 1.00 94.25 97 ALA A N 1
ATOM 702 C CA . ALA A 1 97 ? 24.116 5.717 -12.490 1.00 94.25 97 ALA A CA 1
ATOM 703 C C . ALA A 1 97 ? 24.240 6.341 -13.893 1.00 94.25 97 ALA A C 1
ATOM 705 O O . ALA A 1 97 ? 24.971 7.313 -14.076 1.00 94.25 97 ALA A O 1
ATOM 706 N N . GLY A 1 98 ? 23.527 5.773 -14.866 1.00 91.19 98 GLY A N 1
ATOM 707 C CA . GLY A 1 98 ? 23.418 6.199 -16.254 1.00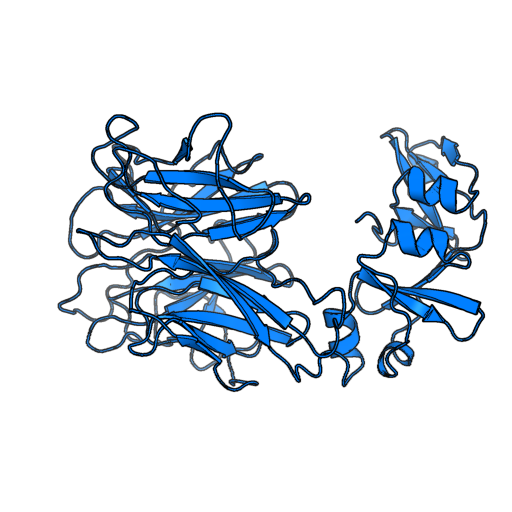 91.19 98 GLY A CA 1
ATOM 708 C C . GLY A 1 98 ? 22.958 5.038 -17.135 1.00 91.19 98 GLY A C 1
ATOM 709 O O . GLY A 1 98 ? 22.686 3.943 -16.638 1.00 91.19 98 GLY A O 1
ATOM 710 N N . ASP A 1 99 ? 22.921 5.261 -18.445 1.00 85.75 99 ASP A N 1
ATOM 711 C CA . ASP A 1 99 ? 22.475 4.254 -19.409 1.00 85.75 99 ASP A CA 1
ATOM 712 C C . ASP A 1 99 ? 23.526 3.152 -19.613 1.00 85.75 99 ASP A C 1
ATOM 714 O O . ASP A 1 99 ? 24.502 3.313 -20.352 1.00 85.75 99 ASP A O 1
ATOM 718 N N . HIS A 1 100 ? 23.327 1.995 -18.980 1.00 87.19 100 HIS A N 1
ATOM 719 C CA . HIS A 1 100 ? 24.122 0.800 -19.248 1.00 87.19 100 HIS A CA 1
ATOM 720 C C . HIS A 1 100 ? 23.324 -0.492 -19.065 1.00 87.19 100 HIS A C 1
ATOM 722 O O . HIS A 1 100 ? 22.369 -0.569 -18.293 1.00 87.19 100 HIS A O 1
ATOM 728 N N . ALA A 1 101 ? 23.741 -1.536 -19.787 1.00 89.19 101 ALA A N 1
ATOM 729 C CA . ALA A 1 101 ? 23.084 -2.835 -19.745 1.00 89.19 101 ALA A CA 1
ATOM 730 C C . ALA A 1 101 ? 23.048 -3.394 -18.315 1.00 89.19 101 ALA A C 1
ATOM 732 O O . ALA A 1 101 ? 24.069 -3.426 -17.624 1.00 89.19 101 ALA A O 1
ATOM 733 N N . HIS A 1 102 ? 21.862 -3.840 -17.904 1.00 90.62 102 HIS A N 1
ATOM 734 C CA . HIS A 1 102 ? 21.550 -4.416 -16.595 1.00 90.62 102 HIS A CA 1
ATOM 735 C C . HIS A 1 102 ? 21.898 -3.488 -15.425 1.00 90.62 102 HIS A C 1
ATOM 737 O O . HIS A 1 102 ? 22.229 -3.952 -14.336 1.00 90.62 102 HIS A O 1
ATOM 743 N N . GLY A 1 103 ? 21.863 -2.177 -15.677 1.00 91.88 103 GLY A N 1
ATOM 744 C CA . GLY A 1 103 ? 22.282 -1.158 -14.728 1.00 91.88 103 GLY A CA 1
ATOM 745 C C . GLY A 1 103 ? 21.264 -0.761 -13.680 1.00 91.88 103 GLY A C 1
ATOM 746 O O . GLY A 1 103 ? 21.655 -0.188 -12.665 1.00 91.88 103 GLY A O 1
ATOM 747 N N . ASN A 1 104 ? 19.990 -1.076 -13.910 1.00 97.44 104 ASN A N 1
ATOM 748 C CA . ASN A 1 104 ? 18.944 -0.775 -12.951 1.00 97.44 104 ASN A CA 1
ATOM 749 C C . ASN A 1 104 ? 19.060 -1.682 -11.725 1.00 97.44 104 ASN A C 1
ATOM 751 O O . ASN A 1 104 ? 19.279 -2.899 -11.823 1.00 97.44 104 ASN A O 1
ATOM 755 N N . ALA A 1 105 ? 18.898 -1.054 -10.568 1.00 97.81 105 ALA A N 1
ATOM 756 C CA . ALA A 1 105 ? 18.805 -1.699 -9.275 1.00 97.81 105 ALA A CA 1
ATOM 757 C C . ALA A 1 105 ? 17.743 -0.993 -8.426 1.00 97.81 105 ALA A C 1
ATOM 759 O O . ALA A 1 105 ? 17.401 0.162 -8.671 1.00 97.81 105 ALA A O 1
ATOM 760 N N . ILE A 1 106 ? 17.235 -1.670 -7.403 1.00 98.69 106 ILE A N 1
ATOM 761 C CA . ILE A 1 106 ? 16.221 -1.115 -6.507 1.00 98.69 106 ILE A CA 1
ATOM 762 C C . ILE A 1 106 ? 16.909 -0.566 -5.271 1.00 98.69 106 ILE A C 1
ATOM 764 O O . ILE A 1 106 ? 17.663 -1.279 -4.610 1.00 98.69 106 ILE A O 1
ATOM 768 N N . GLY A 1 107 ? 16.639 0.692 -4.954 1.00 98.62 107 GLY A N 1
ATOM 769 C CA . GLY A 1 107 ? 17.007 1.331 -3.703 1.00 98.62 107 GLY A CA 1
ATOM 770 C C . GLY A 1 107 ? 15.842 1.429 -2.732 1.00 98.62 107 GLY A C 1
ATOM 771 O O . GLY A 1 107 ? 14.680 1.272 -3.102 1.00 98.62 107 GLY A O 1
ATOM 772 N N . VAL A 1 108 ? 16.177 1.764 -1.489 1.00 98.62 108 VAL A N 1
ATOM 773 C CA . VAL A 1 108 ? 15.219 2.202 -0.474 1.00 98.62 108 VAL A CA 1
ATOM 774 C C . VAL A 1 108 ? 15.682 3.530 0.122 1.00 98.62 108 VAL A C 1
ATOM 776 O O . VAL A 1 108 ? 16.879 3.757 0.324 1.00 98.62 108 VAL A O 1
ATOM 779 N N . ALA A 1 109 ? 14.748 4.436 0.372 1.00 98.75 109 ALA A N 1
ATOM 780 C CA . ALA A 1 109 ? 14.962 5.675 1.105 1.00 98.75 109 ALA A CA 1
ATOM 781 C C . ALA A 1 109 ? 13.886 5.826 2.183 1.00 98.75 109 ALA A C 1
ATOM 783 O O . ALA A 1 109 ? 12.798 5.269 2.068 1.00 98.75 109 ALA A O 1
ATOM 784 N N . THR A 1 110 ? 14.183 6.578 3.239 1.00 98.69 110 THR A N 1
ATOM 785 C CA . THR A 1 110 ? 13.244 6.805 4.346 1.00 98.69 110 THR A CA 1
ATOM 786 C C . THR A 1 110 ? 12.924 8.278 4.518 1.00 98.69 110 THR A C 1
ATOM 788 O O . THR A 1 110 ? 13.765 9.130 4.237 1.00 98.69 110 THR A O 1
ATOM 791 N N . SER A 1 111 ? 11.726 8.588 4.997 1.00 98.69 111 SER A N 1
ATOM 792 C CA . SER A 1 111 ? 11.288 9.961 5.242 1.00 98.69 111 SER A CA 1
ATOM 793 C C . SER A 1 111 ? 10.347 10.030 6.445 1.00 98.69 111 SER A C 1
ATOM 795 O O . SER A 1 111 ? 9.678 9.053 6.766 1.00 98.69 111 SER A O 1
ATOM 797 N N . ALA A 1 112 ? 10.308 11.173 7.128 1.00 98.25 112 ALA A N 1
ATOM 798 C CA . ALA A 1 112 ? 9.321 11.442 8.177 1.00 98.25 112 ALA A CA 1
ATOM 799 C C . ALA A 1 112 ? 8.033 12.080 7.623 1.00 98.25 112 ALA A C 1
ATOM 801 O O . ALA A 1 112 ? 7.000 12.041 8.280 1.00 98.25 112 ALA A O 1
ATOM 802 N N . ASP A 1 113 ? 8.091 12.678 6.429 1.00 97.25 113 ASP A N 1
ATOM 803 C CA . ASP A 1 113 ? 6.989 13.436 5.826 1.00 97.25 113 ASP A CA 1
ATOM 804 C C . ASP A 1 113 ? 6.595 12.937 4.424 1.00 97.25 113 ASP A C 1
ATOM 806 O O . ASP A 1 113 ? 5.604 13.398 3.860 1.00 97.25 113 ASP A O 1
ATOM 810 N N . GLY A 1 114 ? 7.344 11.995 3.847 1.00 97.69 114 GLY A N 1
ATOM 811 C CA . GLY A 1 114 ? 7.145 11.499 2.483 1.00 97.69 114 GLY A CA 1
ATOM 812 C C . GLY A 1 114 ? 7.615 12.476 1.395 1.00 97.69 114 GLY A C 1
ATOM 813 O O . GLY A 1 114 ? 7.284 12.299 0.223 1.00 97.69 114 GLY A O 1
ATOM 814 N N . MET A 1 115 ? 8.360 13.523 1.756 1.00 97.31 115 MET A N 1
ATOM 815 C CA . MET A 1 115 ? 8.847 14.560 0.837 1.00 97.31 115 MET A CA 1
ATOM 816 C C . MET A 1 115 ? 10.364 14.740 0.924 1.00 97.31 115 MET A C 1
ATOM 818 O O . MET A 1 115 ? 11.026 14.849 -0.104 1.00 97.31 115 MET A O 1
ATOM 822 N N . ALA A 1 116 ? 10.931 14.746 2.129 1.00 98.00 116 ALA A N 1
ATOM 823 C CA . ALA A 1 116 ? 12.370 14.818 2.350 1.00 98.00 116 ALA A CA 1
ATOM 824 C C . ALA A 1 116 ? 12.931 13.421 2.639 1.00 98.00 116 ALA A C 1
ATOM 826 O O . ALA A 1 116 ? 12.646 12.830 3.684 1.00 98.00 116 ALA A O 1
ATOM 827 N N . TRP A 1 117 ? 13.734 12.888 1.720 1.00 98.50 117 TRP A N 1
ATOM 828 C CA . TRP A 1 117 ? 14.180 11.494 1.755 1.00 98.50 117 TRP A CA 1
ATOM 829 C C . TRP A 1 117 ? 15.650 11.342 2.155 1.00 98.50 117 TRP A C 1
ATOM 831 O O . TRP A 1 117 ? 16.528 12.057 1.678 1.00 98.50 117 TRP A O 1
ATOM 841 N N . THR A 1 118 ? 15.926 10.347 2.996 1.00 98.31 118 THR A N 1
ATOM 842 C CA . THR A 1 118 ? 17.271 9.880 3.354 1.00 98.31 118 THR A CA 1
ATOM 843 C C . THR A 1 118 ? 17.534 8.541 2.679 1.00 98.31 118 THR A C 1
ATOM 845 O O . THR A 1 118 ? 16.845 7.560 2.968 1.00 98.31 118 THR A O 1
ATOM 848 N N . ARG A 1 119 ? 18.525 8.487 1.784 1.00 97.75 119 ARG A N 1
ATOM 849 C CA . ARG A 1 119 ? 18.858 7.276 1.022 1.00 97.75 119 ARG A CA 1
ATOM 850 C C . ARG A 1 119 ? 19.461 6.179 1.897 1.00 97.75 119 ARG A C 1
ATOM 852 O O . ARG A 1 119 ? 20.275 6.456 2.776 1.00 97.75 119 ARG A O 1
ATOM 859 N N . GLY A 1 120 ? 19.119 4.929 1.597 1.00 96.38 120 GLY A N 1
ATOM 860 C CA . GLY A 1 120 ? 19.868 3.761 2.056 1.00 96.38 120 GLY A CA 1
ATOM 861 C C . GLY A 1 120 ? 21.250 3.696 1.404 1.00 96.38 120 GLY A C 1
ATOM 862 O O . GLY A 1 120 ? 21.472 4.301 0.357 1.00 96.38 120 GLY A O 1
ATOM 863 N N . ALA A 1 121 ? 22.193 2.972 2.012 1.00 93.00 121 ALA A N 1
ATOM 864 C CA . ALA A 1 121 ? 23.605 2.993 1.613 1.00 93.00 121 ALA A CA 1
ATOM 865 C C . ALA A 1 121 ? 23.887 2.335 0.248 1.00 93.00 121 ALA A C 1
ATOM 867 O O . ALA A 1 121 ? 24.726 2.831 -0.506 1.00 93.00 121 ALA A O 1
ATOM 868 N N . ALA A 1 122 ? 23.174 1.258 -0.076 1.00 95.31 122 ALA A N 1
ATOM 869 C CA . ALA A 1 122 ? 23.375 0.408 -1.249 1.00 95.31 122 ALA A CA 1
ATOM 870 C C . ALA A 1 122 ? 22.011 -0.006 -1.842 1.00 95.31 122 ALA A C 1
ATOM 872 O O . ALA A 1 122 ? 20.997 0.138 -1.150 1.00 95.31 122 ALA A O 1
ATOM 873 N N . PRO A 1 123 ? 21.956 -0.502 -3.092 1.00 97.19 123 PRO A N 1
ATOM 874 C CA . PRO A 1 123 ? 20.731 -1.096 -3.611 1.00 97.19 123 PRO A CA 1
ATOM 875 C C . PRO A 1 123 ? 20.339 -2.335 -2.794 1.00 97.19 123 PRO A C 1
ATOM 877 O O . PRO A 1 123 ? 21.199 -3.105 -2.367 1.00 97.19 123 PRO A O 1
ATOM 880 N N . VAL A 1 124 ? 19.036 -2.526 -2.611 1.00 97.44 124 VAL A N 1
ATOM 881 C CA . VAL A 1 124 ? 18.429 -3.674 -1.922 1.00 97.44 124 VAL A CA 1
ATOM 882 C C . VAL A 1 124 ? 18.145 -4.842 -2.868 1.00 97.44 124 VAL A C 1
ATOM 884 O O . VAL A 1 124 ? 18.082 -5.990 -2.437 1.00 97.44 124 VAL A O 1
ATOM 887 N N . VAL A 1 125 ? 18.022 -4.574 -4.172 1.00 97.56 125 VAL A N 1
ATOM 888 C CA . VAL A 1 125 ? 17.888 -5.601 -5.215 1.00 97.56 125 VAL A CA 1
ATOM 889 C C . VAL A 1 125 ? 18.718 -5.198 -6.430 1.00 97.56 125 VAL A C 1
ATOM 891 O O . VAL A 1 125 ? 18.598 -4.081 -6.921 1.00 97.56 125 VAL A O 1
ATOM 894 N N . THR A 1 126 ? 19.532 -6.110 -6.954 1.00 96.19 126 THR A N 1
ATOM 895 C CA . THR A 1 126 ? 20.264 -5.956 -8.227 1.00 96.19 126 THR A CA 1
ATOM 896 C C . THR A 1 126 ? 19.794 -6.994 -9.246 1.00 96.19 126 THR A C 1
ATOM 898 O O . THR A 1 126 ? 19.079 -7.927 -8.879 1.00 96.19 126 THR A O 1
ATOM 901 N N . ALA A 1 127 ? 20.150 -6.858 -10.526 1.00 95.31 127 ALA A N 1
ATOM 902 C CA . ALA A 1 127 ? 19.862 -7.879 -11.541 1.00 95.31 127 ALA A CA 1
ATOM 903 C C . ALA A 1 127 ? 20.454 -9.249 -11.145 1.00 95.31 127 ALA A C 1
ATOM 905 O O . ALA A 1 127 ? 21.597 -9.313 -10.688 1.00 95.31 127 ALA A O 1
ATOM 906 N N . ALA A 1 128 ? 19.696 -10.338 -11.315 1.00 94.75 128 ALA A N 1
ATOM 907 C CA . ALA A 1 128 ? 20.144 -11.681 -10.942 1.00 94.75 128 ALA A CA 1
ATOM 908 C C . ALA A 1 128 ? 21.210 -12.247 -11.897 1.00 94.75 128 ALA A C 1
ATOM 910 O O . ALA A 1 128 ? 22.067 -13.025 -11.484 1.00 94.75 128 ALA A O 1
ATOM 911 N N . GLY A 1 129 ? 21.187 -11.845 -13.172 1.00 94.38 129 GLY A N 1
ATOM 912 C CA . GLY A 1 129 ? 22.174 -12.261 -14.173 1.00 94.38 129 GLY A CA 1
ATOM 913 C C . GLY A 1 129 ? 22.077 -13.735 -14.583 1.00 94.38 129 GLY A C 1
ATOM 914 O O . GLY A 1 129 ? 23.058 -14.300 -15.061 1.00 94.38 129 GLY A O 1
ATOM 915 N N . GLU A 1 130 ? 20.918 -14.366 -14.396 1.00 94.81 130 GLU A N 1
ATOM 916 C CA . GLU A 1 130 ? 20.733 -15.814 -14.573 1.00 94.81 130 GLU A CA 1
ATOM 917 C C . GLU A 1 130 ? 20.606 -16.219 -16.043 1.00 94.81 130 GLU A C 1
ATOM 919 O O . GLU A 1 130 ? 21.153 -17.237 -16.469 1.00 94.81 130 GLU A O 1
ATOM 924 N N . VAL A 1 131 ? 19.874 -15.425 -16.828 1.00 95.12 131 VAL A N 1
ATOM 925 C CA . VAL A 1 131 ? 19.590 -15.705 -18.235 1.00 95.12 131 VAL A CA 1
ATOM 926 C C . VAL A 1 131 ? 19.818 -14.443 -19.074 1.00 95.12 131 VAL A C 1
ATOM 928 O O . VAL A 1 131 ? 19.125 -13.439 -18.881 1.00 95.12 131 VAL A O 1
ATOM 931 N N . PRO A 1 132 ? 20.756 -14.469 -20.041 1.00 91.44 132 PRO A N 1
ATOM 932 C CA . PRO A 1 132 ? 20.964 -13.348 -20.947 1.00 91.44 132 PRO A CA 1
ATOM 933 C C . PRO A 1 132 ? 19.786 -13.220 -21.920 1.00 91.44 132 PRO A C 1
ATOM 935 O O . PRO A 1 132 ? 19.357 -14.197 -22.537 1.00 91.44 132 PRO A O 1
ATOM 938 N N . ARG A 1 133 ? 19.281 -11.995 -22.089 1.00 93.75 133 ARG A N 1
ATOM 939 C CA . ARG A 1 133 ? 18.190 -11.655 -23.015 1.00 93.75 133 ARG A CA 1
ATOM 940 C C . ARG A 1 133 ? 18.508 -10.367 -23.766 1.00 93.75 133 ARG A C 1
ATOM 942 O O . ARG A 1 133 ? 19.374 -9.600 -23.360 1.00 93.75 133 ARG A O 1
ATOM 949 N N . GLY A 1 134 ? 17.770 -10.113 -24.848 1.00 94.62 134 GLY A N 1
ATOM 950 C CA . GLY A 1 134 ? 17.864 -8.844 -25.579 1.00 94.62 134 GLY A CA 1
ATOM 951 C C . GLY A 1 134 ? 17.380 -7.640 -24.763 1.00 94.62 134 GLY A C 1
ATOM 952 O O . GLY A 1 134 ? 17.838 -6.525 -24.991 1.00 94.62 134 GLY A O 1
ATOM 953 N N . ASN A 1 135 ? 16.483 -7.860 -23.796 1.00 94.50 135 ASN A N 1
ATOM 954 C CA . ASN A 1 135 ? 16.048 -6.826 -22.867 1.00 94.50 135 ASN A CA 1
ATOM 955 C C . ASN A 1 135 ? 17.062 -6.667 -21.725 1.00 94.50 135 ASN A C 1
ATOM 957 O O . ASN A 1 135 ? 17.139 -7.495 -20.812 1.00 94.50 135 ASN A O 1
ATOM 961 N N . VAL A 1 136 ? 17.816 -5.572 -21.779 1.00 95.00 136 VAL A N 1
ATOM 962 C CA . VAL A 1 136 ? 18.907 -5.272 -20.849 1.00 95.00 136 VAL A CA 1
ATOM 963 C C . VAL A 1 136 ? 18.494 -4.396 -19.664 1.00 95.00 136 VAL A C 1
ATOM 965 O O . VAL A 1 136 ? 19.364 -3.817 -19.028 1.00 95.00 136 VAL A O 1
ATOM 968 N N . TYR A 1 137 ? 17.201 -4.284 -19.344 1.00 95.56 137 TYR A N 1
ATOM 969 C CA . TYR A 1 137 ? 16.733 -3.422 -18.252 1.00 95.56 137 TYR A CA 1
ATOM 970 C C . TYR A 1 137 ? 17.342 -3.791 -16.883 1.00 95.56 137 TYR A C 1
ATOM 972 O O . TYR A 1 137 ? 17.854 -2.911 -16.201 1.00 95.56 137 TYR A O 1
ATOM 980 N N . GLY A 1 138 ? 17.385 -5.071 -16.498 1.00 96.06 138 GLY A N 1
ATOM 981 C CA . GLY A 1 138 ? 17.876 -5.486 -15.175 1.00 96.06 138 GLY A CA 1
ATOM 982 C C . GLY A 1 138 ? 16.761 -5.520 -14.131 1.00 96.06 138 GLY A C 1
ATOM 983 O O . GLY A 1 138 ? 15.647 -5.918 -14.471 1.00 96.06 138 GLY A O 1
ATOM 984 N N . ALA A 1 139 ? 17.062 -5.142 -12.882 1.00 97.06 139 ALA A N 1
ATOM 985 C CA . ALA A 1 139 ? 16.103 -5.174 -11.775 1.00 97.06 139 ALA A CA 1
ATOM 986 C C . ALA A 1 139 ? 15.524 -3.785 -11.473 1.00 97.06 139 ALA A C 1
ATOM 988 O O . ALA A 1 139 ? 16.272 -2.818 -11.364 1.00 97.06 139 ALA A O 1
ATOM 989 N N . GLY A 1 140 ? 14.210 -3.681 -11.291 1.00 97.56 140 GLY A N 1
ATOM 990 C CA . GLY A 1 140 ? 13.552 -2.395 -11.059 1.00 97.56 140 GLY A CA 1
ATOM 991 C C . GLY A 1 140 ? 12.043 -2.517 -10.895 1.00 97.56 140 GLY A C 1
ATOM 992 O O . GLY A 1 140 ? 11.519 -3.603 -10.652 1.00 97.56 140 GLY A O 1
ATOM 993 N N . GLN A 1 141 ? 11.359 -1.390 -11.054 1.00 97.50 141 GLN A N 1
ATOM 994 C CA . GLN A 1 141 ? 9.900 -1.247 -10.992 1.00 97.50 141 GLN A CA 1
ATOM 995 C C . GLN A 1 141 ? 9.288 -1.841 -9.714 1.00 97.50 141 GLN A C 1
ATOM 997 O O . GLN A 1 141 ? 8.418 -2.709 -9.799 1.00 97.50 141 GLN A O 1
ATOM 1002 N N . PRO A 1 142 ? 9.785 -1.441 -8.525 1.00 98.44 142 PRO A N 1
ATOM 1003 C CA . PRO A 1 142 ? 9.309 -1.987 -7.268 1.00 98.44 142 PRO A CA 1
ATOM 1004 C C . PRO A 1 142 ? 7.867 -1.575 -6.974 1.00 98.44 142 PRO A C 1
ATOM 1006 O O . PRO A 1 142 ? 7.473 -0.434 -7.195 1.00 98.44 142 PRO A O 1
ATOM 1009 N N . SER A 1 143 ? 7.132 -2.475 -6.335 1.00 98.69 143 SER A N 1
ATOM 1010 C CA . SER A 1 143 ? 5.872 -2.193 -5.659 1.00 98.69 143 SER A CA 1
ATOM 1011 C C . SER A 1 143 ? 5.844 -2.918 -4.314 1.00 98.69 143 SER A C 1
ATOM 1013 O O . SER A 1 143 ? 6.164 -4.104 -4.222 1.00 98.69 143 SER A O 1
ATOM 1015 N N . ALA A 1 144 ? 5.519 -2.207 -3.236 1.00 98.69 144 ALA A N 1
ATOM 1016 C CA . ALA A 1 144 ? 5.680 -2.691 -1.869 1.00 98.69 144 ALA A CA 1
ATOM 1017 C C . ALA A 1 144 ? 4.365 -2.679 -1.085 1.00 98.69 144 ALA A C 1
ATOM 1019 O O . ALA A 1 144 ? 3.562 -1.761 -1.225 1.00 98.69 144 ALA A O 1
ATOM 1020 N N . VAL A 1 145 ? 4.188 -3.689 -0.230 1.00 98.81 145 VAL A N 1
ATOM 1021 C CA . VAL A 1 145 ? 3.062 -3.840 0.707 1.00 98.81 145 VAL A CA 1
ATOM 1022 C C . VAL A 1 145 ? 3.608 -4.302 2.055 1.00 98.81 145 VAL A C 1
ATOM 1024 O O . VAL A 1 145 ? 4.480 -5.171 2.107 1.00 98.81 145 VAL A O 1
ATOM 1027 N N . PHE A 1 146 ? 3.094 -3.749 3.148 1.00 98.75 146 PHE A N 1
ATOM 1028 C CA . PHE A 1 146 ? 3.345 -4.226 4.502 1.00 98.75 146 PHE A CA 1
ATOM 1029 C C . PHE A 1 146 ? 2.160 -5.065 4.985 1.00 98.75 146 PHE A C 1
ATOM 1031 O O . PHE A 1 146 ? 1.018 -4.624 4.939 1.00 98.75 146 PHE A O 1
ATOM 1038 N N . LEU A 1 147 ? 2.410 -6.302 5.414 1.00 97.12 147 LEU A N 1
ATOM 1039 C CA . LEU A 1 147 ? 1.364 -7.216 5.876 1.00 97.12 147 LEU A CA 1
ATOM 1040 C C . LEU A 1 147 ? 1.920 -8.170 6.934 1.00 97.12 147 LEU A C 1
ATOM 1042 O O . LEU A 1 147 ? 2.913 -8.863 6.698 1.00 97.12 147 LEU A O 1
ATOM 1046 N N . ASP A 1 148 ? 1.259 -8.240 8.090 1.00 94.88 148 ASP A N 1
ATOM 1047 C CA . ASP A 1 148 ? 1.601 -9.126 9.212 1.00 94.88 148 ASP A CA 1
ATOM 1048 C C . ASP A 1 148 ? 3.086 -9.055 9.624 1.00 94.88 148 ASP A C 1
ATOM 1050 O O . ASP A 1 148 ? 3.749 -10.073 9.860 1.00 94.88 148 ASP A O 1
ATOM 1054 N N . GLY A 1 149 ? 3.632 -7.835 9.683 1.00 96.56 149 GLY A N 1
ATOM 1055 C CA . GLY A 1 149 ? 5.021 -7.585 10.078 1.00 96.56 149 GLY A CA 1
ATOM 1056 C C . GLY A 1 149 ? 6.060 -7.839 8.983 1.00 96.56 149 GLY A C 1
ATOM 1057 O O . GLY A 1 149 ? 7.255 -7.825 9.274 1.00 96.56 149 GLY A O 1
ATOM 1058 N N . TRP A 1 150 ? 5.632 -8.096 7.747 1.00 98.25 150 TRP A N 1
ATOM 1059 C CA . TRP A 1 150 ? 6.512 -8.305 6.601 1.00 98.25 150 TRP A CA 1
ATOM 1060 C C . TRP A 1 150 ? 6.348 -7.193 5.575 1.00 98.25 150 TRP A C 1
ATOM 1062 O O . TRP A 1 150 ? 5.237 -6.895 5.150 1.00 98.25 150 TRP A O 1
ATOM 1072 N N . PHE A 1 151 ? 7.470 -6.663 5.107 1.00 98.69 151 PHE A N 1
ATOM 1073 C CA . PHE A 1 151 ? 7.559 -5.895 3.876 1.00 98.69 151 PHE A CA 1
ATOM 1074 C C . PHE A 1 151 ? 7.667 -6.877 2.717 1.00 98.69 151 PHE A C 1
ATOM 1076 O O . PHE A 1 151 ? 8.643 -7.621 2.631 1.00 98.69 151 PHE A O 1
ATOM 1083 N N . TYR A 1 152 ? 6.669 -6.897 1.845 1.00 98.81 152 TYR A N 1
ATOM 1084 C CA . TYR A 1 152 ? 6.697 -7.598 0.571 1.00 98.81 152 TYR A CA 1
ATOM 1085 C C . TYR A 1 152 ? 7.116 -6.616 -0.519 1.00 98.81 152 TYR A C 1
ATOM 1087 O O . TYR A 1 152 ? 6.632 -5.487 -0.550 1.00 98.81 152 TYR A O 1
ATOM 1095 N N . LEU A 1 153 ? 7.985 -7.056 -1.425 1.00 98.69 153 LEU A N 1
ATOM 1096 C CA . LEU A 1 153 ? 8.465 -6.286 -2.566 1.00 98.69 153 LEU A CA 1
ATOM 1097 C C . LEU A 1 153 ? 8.233 -7.094 -3.842 1.00 98.69 153 LEU A C 1
ATOM 1099 O O . LEU A 1 153 ? 8.901 -8.107 -4.063 1.00 98.69 153 LEU A O 1
ATOM 1103 N N . LEU A 1 154 ? 7.278 -6.647 -4.653 1.00 98.69 154 LEU A N 1
ATOM 1104 C CA . LEU A 1 154 ? 7.075 -7.069 -6.033 1.00 98.69 154 LEU A CA 1
ATOM 1105 C C . LEU A 1 154 ? 8.011 -6.256 -6.927 1.00 98.69 154 LEU A C 1
ATOM 1107 O O . LEU A 1 154 ? 8.164 -5.057 -6.708 1.00 98.69 154 LEU A O 1
ATOM 1111 N N . PHE A 1 155 ? 8.666 -6.884 -7.896 1.00 98.38 155 PHE A N 1
ATOM 1112 C CA . PHE A 1 155 ? 9.595 -6.180 -8.779 1.00 98.38 155 PHE A CA 1
ATOM 1113 C C . PHE A 1 155 ? 9.877 -6.949 -10.068 1.00 98.38 155 PHE A C 1
ATOM 1115 O O . PHE A 1 155 ? 9.742 -8.173 -10.125 1.00 98.38 155 PHE A O 1
ATOM 1122 N N . THR A 1 156 ? 10.365 -6.240 -11.079 1.00 97.94 156 THR A N 1
ATOM 1123 C CA . THR A 1 156 ? 10.857 -6.827 -12.329 1.00 97.94 156 THR A CA 1
ATOM 1124 C C . THR A 1 156 ? 12.322 -7.199 -12.235 1.00 97.94 156 THR A C 1
ATOM 1126 O O . THR A 1 156 ? 13.126 -6.450 -11.686 1.00 97.94 156 THR A O 1
ATOM 1129 N N . ASP A 1 157 ? 12.689 -8.315 -12.866 1.00 97.31 157 ASP A N 1
ATOM 1130 C CA . ASP A 1 157 ? 14.068 -8.586 -13.268 1.00 97.31 157 ASP A CA 1
ATOM 1131 C C . ASP A 1 157 ? 14.130 -9.267 -14.638 1.00 97.31 157 ASP A C 1
ATOM 1133 O O . ASP A 1 157 ? 13.828 -10.453 -14.779 1.00 97.31 157 ASP A O 1
ATOM 1137 N N . THR A 1 158 ? 14.601 -8.542 -15.654 1.00 97.19 158 THR A N 1
ATOM 1138 C CA . THR A 1 158 ? 14.665 -9.067 -17.029 1.00 97.19 158 THR A CA 1
ATOM 1139 C C . THR A 1 158 ? 15.737 -10.138 -17.232 1.00 97.19 158 THR A C 1
ATOM 1141 O O . THR A 1 158 ? 15.756 -10.824 -18.260 1.00 97.19 158 THR A O 1
ATOM 1144 N N . THR A 1 159 ? 16.626 -10.312 -16.256 1.00 95.88 159 THR A N 1
ATOM 1145 C CA . THR A 1 159 ? 17.705 -11.306 -16.264 1.00 95.88 159 THR A CA 1
ATOM 1146 C C . THR A 1 159 ? 17.369 -12.569 -15.480 1.00 95.88 159 THR A C 1
ATOM 1148 O O . THR A 1 159 ? 18.112 -13.543 -15.564 1.00 95.88 159 THR A O 1
ATOM 1151 N N . ALA A 1 160 ? 16.244 -12.591 -14.766 1.00 96.50 160 ALA A N 1
ATOM 1152 C CA . ALA A 1 160 ? 15.811 -13.733 -13.974 1.00 96.50 160 ALA A CA 1
ATOM 1153 C C . ALA A 1 160 ? 15.443 -14.950 -14.841 1.00 96.50 160 ALA A C 1
ATOM 1155 O O . ALA A 1 160 ? 14.956 -14.826 -15.970 1.00 96.50 160 ALA A O 1
ATOM 1156 N N . GLN A 1 161 ? 15.635 -16.150 -14.309 1.00 95.88 161 GLN A N 1
ATOM 1157 C CA . GLN A 1 161 ? 15.304 -17.423 -14.937 1.00 95.88 161 GLN A CA 1
ATOM 1158 C C . GLN A 1 161 ? 13.796 -17.558 -15.143 1.00 95.88 161 GLN A C 1
ATOM 1160 O O . GLN A 1 161 ? 13.370 -18.029 -16.195 1.00 95.88 161 GLN A O 1
ATOM 1165 N N . GLY A 1 162 ? 12.998 -17.116 -14.169 1.00 96.12 162 GLY A N 1
ATOM 1166 C CA . GLY A 1 162 ? 11.537 -17.171 -14.211 1.00 96.12 162 GLY A CA 1
ATOM 1167 C C . GLY A 1 162 ? 10.882 -16.121 -15.112 1.00 96.12 162 GLY A C 1
ATOM 1168 O O . GLY A 1 162 ? 9.663 -16.138 -15.251 1.00 96.12 162 GLY A O 1
ATOM 1169 N N . ALA A 1 163 ? 11.656 -15.209 -15.711 1.00 97.19 163 ALA A N 1
ATOM 1170 C CA . ALA A 1 163 ? 11.129 -14.213 -16.640 1.00 97.19 163 ALA A CA 1
ATOM 1171 C C . ALA A 1 163 ? 10.844 -14.831 -18.020 1.00 97.19 163 ALA A C 1
ATOM 1173 O O . ALA A 1 163 ? 11.566 -15.718 -18.495 1.00 97.19 163 ALA A O 1
ATOM 1174 N N . GLY A 1 164 ? 9.832 -14.305 -18.706 1.00 96.12 164 GLY A N 1
ATOM 1175 C CA . GLY A 1 164 ? 9.477 -14.643 -20.078 1.00 96.12 164 GLY A CA 1
ATOM 1176 C C . GLY A 1 164 ? 10.609 -14.388 -21.079 1.00 96.12 164 GLY A C 1
ATOM 1177 O O . GLY A 1 164 ? 11.660 -13.818 -20.775 1.00 96.12 164 GLY A O 1
ATOM 1178 N N . TRP A 1 165 ? 10.410 -14.812 -22.328 1.00 94.94 165 TRP A N 1
ATOM 1179 C CA . TRP A 1 165 ? 11.435 -14.727 -23.382 1.00 94.94 165 TRP A CA 1
ATOM 1180 C C . TRP A 1 165 ? 11.892 -13.284 -23.680 1.00 94.94 165 TRP A C 1
ATOM 1182 O O . TRP A 1 165 ? 13.036 -13.065 -24.073 1.00 94.94 165 TRP A O 1
ATOM 1192 N N . ASN A 1 166 ? 11.012 -12.304 -23.469 1.00 94.75 166 ASN A N 1
ATOM 1193 C CA . ASN A 1 166 ? 11.257 -10.867 -23.628 1.00 94.75 166 ASN A CA 1
ATOM 1194 C C . ASN A 1 166 ? 11.720 -10.182 -22.323 1.00 94.75 166 ASN A C 1
ATOM 1196 O O . ASN A 1 166 ? 11.941 -8.970 -22.315 1.00 94.75 166 ASN A O 1
ATOM 1200 N N . GLY A 1 167 ? 11.872 -10.941 -21.233 1.00 95.88 167 GLY A N 1
ATOM 1201 C CA . GLY A 1 167 ? 12.246 -10.444 -19.910 1.00 95.88 167 GLY A CA 1
ATOM 1202 C C . GLY A 1 167 ? 11.077 -9.980 -19.038 1.00 95.88 167 GLY A C 1
ATOM 1203 O O . GLY A 1 167 ? 11.338 -9.489 -17.948 1.00 95.88 167 GLY A O 1
ATOM 1204 N N . ALA A 1 168 ? 9.823 -10.113 -19.480 1.00 96.25 168 ALA A N 1
ATOM 1205 C CA . ALA A 1 168 ? 8.670 -9.790 -18.643 1.00 96.25 168 ALA A CA 1
ATOM 1206 C C . ALA A 1 168 ? 8.528 -10.799 -17.492 1.00 96.25 168 ALA A C 1
ATOM 1208 O O . ALA A 1 168 ? 8.784 -11.992 -17.658 1.00 96.25 168 ALA A O 1
ATOM 1209 N N . GLY A 1 169 ? 8.159 -10.317 -16.311 1.00 97.38 169 GLY A N 1
ATOM 1210 C CA . GLY A 1 169 ? 7.991 -11.139 -15.122 1.00 97.38 169 GLY A CA 1
ATOM 1211 C C . GLY A 1 169 ? 8.138 -10.326 -13.843 1.00 97.38 169 GLY A C 1
ATOM 1212 O O . GLY A 1 169 ? 9.108 -9.593 -13.676 1.00 97.38 169 GLY A O 1
ATOM 1213 N N . GLN A 1 170 ? 7.187 -10.502 -12.928 1.00 98.00 170 GLN A N 1
ATOM 1214 C CA . GLN A 1 170 ? 7.223 -9.936 -11.580 1.00 98.00 170 GLN A CA 1
ATOM 1215 C C . GLN A 1 170 ? 7.629 -10.989 -10.547 1.00 98.00 170 GLN A C 1
ATOM 1217 O O . GLN A 1 170 ? 7.037 -12.069 -10.508 1.00 98.00 170 GLN A O 1
ATOM 1222 N N . PHE A 1 171 ? 8.604 -10.677 -9.704 1.00 98.44 171 PHE A N 1
ATOM 1223 C CA . PHE A 1 171 ? 9.153 -11.530 -8.650 1.00 98.44 171 PHE A CA 1
ATOM 1224 C C . PHE A 1 171 ? 8.834 -10.943 -7.284 1.00 98.44 171 PHE A C 1
ATOM 1226 O O . PHE A 1 171 ? 8.614 -9.743 -7.164 1.00 98.44 171 PHE A O 1
ATOM 1233 N N . VAL A 1 172 ? 8.828 -11.782 -6.248 1.00 98.31 172 VAL A N 1
ATOM 1234 C CA . VAL A 1 172 ? 8.479 -11.346 -4.893 1.00 98.31 172 VAL A CA 1
ATOM 1235 C C . VAL A 1 172 ? 9.603 -11.661 -3.917 1.00 98.31 172 VAL A C 1
ATOM 1237 O O . VAL A 1 172 ? 9.983 -12.824 -3.749 1.00 98.31 172 VAL A O 1
ATOM 1240 N N . LEU A 1 173 ? 10.086 -10.627 -3.231 1.00 98.25 173 LEU A N 1
ATOM 1241 C CA . LEU A 1 173 ? 10.855 -10.753 -1.996 1.00 98.25 173 LEU A CA 1
ATOM 1242 C C . LEU A 1 173 ? 9.987 -10.372 -0.797 1.00 98.25 173 LEU A C 1
ATOM 1244 O O . LEU A 1 173 ? 9.019 -9.625 -0.928 1.00 98.25 173 LEU A O 1
ATOM 1248 N N . ARG A 1 174 ? 10.357 -10.843 0.392 1.00 98.12 174 ARG A N 1
ATOM 1249 C CA . ARG A 1 174 ? 9.865 -10.283 1.649 1.00 98.12 174 ARG A CA 1
ATOM 1250 C C . ARG A 1 174 ? 10.933 -10.250 2.729 1.00 98.12 174 ARG A C 1
ATOM 1252 O O . ARG A 1 174 ? 11.822 -11.098 2.742 1.00 98.12 174 ARG A O 1
ATOM 1259 N N . SER A 1 175 ? 10.806 -9.308 3.649 1.00 98.44 175 SER A N 1
ATOM 1260 C CA . SER A 1 175 ? 11.690 -9.131 4.800 1.00 98.44 175 SER A CA 1
ATOM 1261 C C . SER A 1 175 ? 10.912 -8.533 5.974 1.00 98.44 175 SER A C 1
ATOM 1263 O O . SER A 1 175 ? 9.893 -7.877 5.773 1.00 98.44 175 SER A O 1
ATOM 1265 N N . ARG A 1 176 ? 11.372 -8.756 7.207 1.00 97.69 176 ARG A N 1
ATOM 1266 C CA . ARG A 1 176 ? 10.889 -7.993 8.376 1.00 97.69 176 ARG A CA 1
ATOM 1267 C C . ARG A 1 176 ? 11.646 -6.680 8.558 1.00 97.69 176 ARG A C 1
ATOM 1269 O O . ARG A 1 176 ? 11.146 -5.771 9.209 1.00 97.69 176 ARG A O 1
ATOM 1276 N N . ASP A 1 177 ? 12.835 -6.591 7.974 1.00 97.19 177 ASP A N 1
ATOM 1277 C CA . ASP A 1 177 ? 13.594 -5.357 7.844 1.00 97.19 177 ASP A CA 1
ATOM 1278 C C . ASP A 1 177 ? 13.145 -4.610 6.571 1.00 97.19 177 ASP A C 1
ATOM 1280 O O . ASP A 1 177 ? 13.311 -5.162 5.475 1.00 97.19 177 ASP A O 1
ATOM 1284 N N . PRO A 1 178 ? 12.623 -3.370 6.673 1.00 96.69 178 PRO A N 1
ATOM 1285 C CA . PRO A 1 178 ? 12.243 -2.563 5.510 1.00 96.69 178 PRO A CA 1
ATOM 1286 C C . PRO A 1 178 ? 13.418 -2.235 4.584 1.00 96.69 178 PRO A C 1
ATOM 1288 O O . PRO A 1 178 ? 13.215 -1.828 3.444 1.00 96.69 178 PRO A O 1
ATOM 1291 N N . LEU A 1 179 ? 14.657 -2.379 5.057 1.00 96.69 179 LEU A N 1
ATOM 1292 C CA . LEU A 1 179 ? 15.846 -2.156 4.245 1.00 96.69 179 LEU A CA 1
ATOM 1293 C C . LEU A 1 179 ? 16.331 -3.424 3.535 1.00 96.69 179 LEU A C 1
ATOM 1295 O O . LEU A 1 179 ? 17.325 -3.355 2.819 1.00 96.69 179 LEU A O 1
ATOM 1299 N N . PHE A 1 180 ? 15.637 -4.558 3.706 1.00 97.00 180 PHE A N 1
ATOM 1300 C CA . PHE A 1 180 ? 15.987 -5.846 3.098 1.00 97.00 180 PHE A CA 1
ATOM 1301 C C . PHE A 1 180 ? 17.464 -6.239 3.327 1.00 97.00 180 PHE A C 1
ATOM 1303 O O . PHE A 1 180 ? 18.081 -6.890 2.486 1.00 97.00 180 PHE A O 1
ATOM 1310 N N . GLY A 1 181 ? 18.046 -5.842 4.463 1.00 94.38 181 GLY A N 1
ATOM 1311 C CA . GLY A 1 181 ? 19.418 -6.176 4.843 1.00 94.38 181 GLY A CA 1
ATOM 1312 C C . GLY A 1 181 ? 19.542 -7.529 5.546 1.00 94.38 181 GLY A C 1
ATOM 1313 O O . GLY A 1 181 ? 20.615 -8.132 5.531 1.00 94.38 181 GLY A O 1
ATOM 1314 N N . GLU A 1 182 ? 18.453 -8.023 6.138 1.00 93.50 182 GLU A N 1
ATOM 1315 C CA . GLU A 1 182 ? 18.431 -9.235 6.961 1.00 93.50 182 GLU A CA 1
ATOM 1316 C C . GLU A 1 182 ? 17.199 -10.102 6.661 1.00 93.50 182 GLU A C 1
ATOM 1318 O O . GLU A 1 182 ? 16.155 -9.599 6.255 1.00 93.50 182 GLU A O 1
ATOM 1323 N N . ASP A 1 183 ? 17.323 -11.421 6.853 1.00 94.06 183 ASP A N 1
ATOM 1324 C CA . ASP A 1 183 ? 16.227 -12.403 6.761 1.00 94.06 183 ASP A CA 1
ATOM 1325 C C . ASP A 1 183 ? 15.351 -12.318 5.494 1.00 94.06 183 ASP A C 1
ATOM 1327 O O . ASP A 1 183 ? 14.162 -12.660 5.502 1.00 94.06 183 ASP A O 1
ATOM 1331 N N . VAL A 1 184 ? 15.954 -11.911 4.374 1.00 97.44 184 VAL A N 1
ATOM 1332 C CA . VAL A 1 184 ? 15.259 -11.781 3.093 1.00 97.44 184 VAL A CA 1
ATOM 1333 C C . VAL A 1 184 ? 14.828 -13.151 2.578 1.00 97.44 184 VAL A C 1
ATOM 1335 O O . VAL A 1 184 ? 15.620 -14.094 2.490 1.00 97.44 184 VAL A O 1
ATOM 1338 N N . GLN A 1 185 ? 13.561 -13.252 2.187 1.00 97.69 185 GLN A N 1
ATOM 1339 C CA . GLN A 1 185 ? 12.980 -14.442 1.583 1.00 97.69 185 GLN A CA 1
ATOM 1340 C C . GLN A 1 185 ? 12.518 -14.154 0.159 1.00 97.69 185 GLN A C 1
ATOM 1342 O O . GLN A 1 185 ? 11.848 -13.157 -0.080 1.00 97.69 185 GLN A O 1
ATOM 1347 N N . ALA A 1 186 ? 12.820 -15.054 -0.770 1.00 97.19 186 ALA A N 1
ATOM 1348 C CA . ALA A 1 186 ? 12.309 -15.028 -2.133 1.00 97.19 186 ALA A CA 1
ATOM 1349 C C . ALA A 1 186 ? 11.148 -16.013 -2.291 1.00 97.19 186 ALA A C 1
ATOM 1351 O O . ALA A 1 186 ? 11.168 -17.114 -1.725 1.00 97.19 186 ALA A O 1
ATOM 1352 N N . LEU A 1 187 ? 10.136 -15.629 -3.066 1.00 97.19 187 LEU A N 1
ATOM 1353 C CA . LEU A 1 187 ? 9.072 -16.537 -3.468 1.00 97.19 187 LEU A CA 1
ATOM 1354 C C . LEU A 1 187 ? 9.603 -17.553 -4.488 1.00 97.19 187 LEU A C 1
ATOM 1356 O O . LEU A 1 187 ? 10.174 -17.194 -5.513 1.00 97.19 187 LEU A O 1
ATOM 1360 N N . THR A 1 188 ? 9.376 -18.836 -4.215 1.00 95.06 188 THR A N 1
ATOM 1361 C CA . THR A 1 188 ? 9.742 -19.953 -5.098 1.00 95.06 188 THR A CA 1
ATOM 1362 C C . THR A 1 188 ? 8.521 -20.827 -5.386 1.00 95.06 188 THR A C 1
ATOM 1364 O O . THR A 1 188 ? 7.450 -20.644 -4.798 1.00 95.06 188 THR A O 1
ATOM 1367 N N . GLU A 1 189 ? 8.687 -21.846 -6.232 1.00 91.25 189 GLU A N 1
ATOM 1368 C CA . GLU A 1 189 ? 7.685 -22.908 -6.434 1.00 91.25 189 GLU A CA 1
ATOM 1369 C C . GLU A 1 189 ? 7.315 -23.649 -5.136 1.00 91.25 189 GLU A C 1
ATOM 1371 O O . GLU A 1 189 ? 6.262 -24.270 -5.035 1.00 91.25 189 GLU A O 1
ATOM 1376 N N . ARG A 1 190 ? 8.173 -23.591 -4.108 1.00 92.38 190 ARG A N 1
ATOM 1377 C CA . ARG A 1 190 ? 7.959 -24.231 -2.798 1.00 92.38 190 ARG A CA 1
ATOM 1378 C C . ARG A 1 190 ? 7.613 -23.221 -1.700 1.00 92.38 190 ARG A C 1
ATOM 1380 O O . ARG A 1 190 ? 7.922 -23.474 -0.529 1.00 92.38 190 ARG A O 1
ATOM 1387 N N . GLY A 1 191 ? 7.039 -22.081 -2.086 1.00 94.25 191 GLY A N 1
ATOM 1388 C CA . GLY A 1 191 ? 6.753 -20.946 -1.210 1.00 94.25 191 GLY A CA 1
ATOM 1389 C C . GLY A 1 191 ? 7.993 -20.099 -0.913 1.00 94.25 191 GLY A C 1
ATOM 1390 O O . GLY A 1 191 ? 9.013 -20.199 -1.599 1.00 94.25 191 GLY A O 1
ATOM 1391 N N . PHE A 1 192 ? 7.908 -19.260 0.117 1.00 95.81 192 PHE A N 1
ATOM 1392 C CA . PHE A 1 192 ? 9.007 -18.387 0.529 1.00 95.81 192 PHE A CA 1
ATOM 1393 C C . PHE A 1 192 ? 10.185 -19.174 1.123 1.00 95.81 192 PHE A C 1
ATOM 1395 O O . PHE A 1 192 ? 10.014 -20.006 2.018 1.00 95.81 192 PHE A O 1
ATOM 1402 N N . ARG A 1 193 ? 11.395 -18.899 0.628 1.00 95.69 193 ARG A N 1
ATOM 1403 C CA . ARG A 1 193 ? 12.666 -19.489 1.081 1.00 95.69 193 ARG A CA 1
ATOM 1404 C C . ARG A 1 193 ? 13.704 -18.389 1.279 1.00 95.69 193 ARG A C 1
ATOM 1406 O O . ARG A 1 193 ? 13.554 -17.351 0.646 1.00 95.69 193 ARG A O 1
ATOM 1413 N N . PRO A 1 194 ? 14.740 -18.587 2.117 1.00 96.19 194 PRO A N 1
ATOM 1414 C CA . PRO A 1 194 ? 15.851 -17.641 2.197 1.00 96.19 194 PRO A CA 1
ATOM 1415 C C . PRO A 1 194 ? 16.356 -17.273 0.797 1.00 96.19 194 PRO A C 1
ATOM 1417 O O . PRO A 1 194 ? 16.542 -18.160 -0.039 1.00 96.19 194 PRO A O 1
ATOM 1420 N N . ALA A 1 195 ? 16.510 -15.979 0.528 1.00 92.50 195 ALA A N 1
ATOM 1421 C CA . ALA A 1 195 ? 16.895 -15.493 -0.788 1.00 92.50 195 ALA A CA 1
ATOM 1422 C C . ALA A 1 195 ? 18.350 -15.885 -1.094 1.00 92.50 195 ALA A C 1
ATOM 1424 O O . ALA A 1 195 ? 19.269 -15.516 -0.367 1.00 92.50 195 ALA A O 1
ATOM 1425 N N . GLY A 1 196 ? 18.552 -16.647 -2.172 1.00 79.44 196 GLY A N 1
ATOM 1426 C CA . GLY A 1 196 ? 19.866 -17.130 -2.618 1.00 79.44 196 GLY A CA 1
ATOM 1427 C C . GLY A 1 196 ? 20.347 -16.512 -3.933 1.00 79.44 196 GLY A C 1
ATOM 1428 O O . GLY A 1 196 ? 21.236 -17.066 -4.566 1.00 79.44 196 GLY A O 1
ATOM 1429 N N . GLY A 1 197 ? 19.725 -15.417 -4.378 1.00 70.44 197 GLY A N 1
ATOM 1430 C CA . GLY A 1 197 ? 19.944 -14.820 -5.701 1.00 70.44 197 GLY A CA 1
ATOM 1431 C C . GLY A 1 197 ? 19.018 -15.368 -6.790 1.00 70.44 197 GLY A C 1
ATOM 1432 O O . GLY A 1 197 ? 18.664 -14.601 -7.675 1.00 70.44 197 GLY A O 1
ATOM 1433 N N . GLU A 1 198 ? 18.558 -16.620 -6.661 1.00 81.62 198 GLU A N 1
ATOM 1434 C CA . GLU A 1 198 ? 17.689 -17.292 -7.641 1.00 81.62 198 GLU A CA 1
ATOM 1435 C C . GLU A 1 198 ? 16.284 -16.667 -7.762 1.00 81.62 198 GLU A C 1
ATOM 1437 O O . GLU A 1 198 ? 15.552 -16.556 -6.771 1.00 81.62 198 GLU A O 1
ATOM 1442 N N . ARG A 1 199 ? 15.867 -16.330 -8.990 1.00 91.38 199 ARG A N 1
ATOM 1443 C CA . ARG A 1 199 ? 14.546 -15.770 -9.334 1.00 91.38 199 ARG A CA 1
ATOM 1444 C C . ARG A 1 199 ? 13.813 -16.669 -10.324 1.00 91.38 199 ARG A C 1
ATOM 1446 O O . ARG A 1 199 ? 13.603 -16.345 -11.491 1.00 91.38 199 ARG A O 1
ATOM 1453 N N . GLY A 1 200 ? 13.401 -17.836 -9.833 1.00 91.56 200 GLY A N 1
ATOM 1454 C CA . GLY A 1 200 ? 12.782 -18.877 -10.658 1.00 91.56 200 GLY A CA 1
ATOM 1455 C C . GLY A 1 200 ? 11.272 -18.748 -10.877 1.00 91.56 200 GLY A C 1
ATOM 1456 O O . GLY A 1 200 ? 10.757 -19.365 -11.804 1.00 91.56 200 GLY A O 1
ATOM 1457 N N . ARG A 1 201 ? 10.556 -17.974 -10.049 1.00 95.44 201 ARG A N 1
ATOM 1458 C CA . ARG A 1 201 ? 9.087 -17.930 -10.061 1.00 95.44 201 ARG A CA 1
ATOM 1459 C C . ARG A 1 201 ? 8.558 -16.511 -10.211 1.00 95.44 201 ARG A C 1
ATOM 1461 O O . ARG A 1 201 ? 8.693 -15.702 -9.295 1.00 95.44 201 ARG A O 1
ATOM 1468 N N . SER A 1 202 ? 7.904 -16.257 -11.337 1.00 97.06 202 SER A N 1
ATOM 1469 C CA . SER A 1 202 ? 7.148 -15.031 -11.554 1.00 97.06 202 SER A CA 1
ATOM 1470 C C . SER A 1 202 ? 5.675 -15.202 -11.163 1.00 97.06 202 SER A C 1
ATOM 1472 O O . SER A 1 202 ? 5.110 -16.280 -11.352 1.00 97.06 202 SER A O 1
ATOM 1474 N N . VAL A 1 203 ? 5.054 -14.158 -10.604 1.00 97.69 203 VAL A N 1
ATOM 1475 C CA . VAL A 1 203 ? 3.628 -14.162 -10.214 1.00 97.69 203 VAL A CA 1
ATOM 1476 C C . VAL A 1 203 ? 2.701 -13.577 -11.278 1.00 97.69 203 VAL A C 1
ATOM 1478 O O . VAL A 1 203 ? 1.524 -13.932 -11.301 1.00 97.69 203 VAL A O 1
ATOM 1481 N N . VAL A 1 204 ? 3.218 -12.718 -12.162 1.00 96.19 204 VAL A N 1
ATOM 1482 C CA . VAL A 1 204 ? 2.519 -12.206 -13.350 1.00 96.19 204 VAL A CA 1
ATOM 1483 C C . VAL A 1 204 ? 3.527 -11.914 -14.469 1.00 96.19 204 VAL A C 1
ATOM 1485 O O . VAL A 1 204 ? 4.640 -11.454 -14.208 1.00 96.19 204 VAL A O 1
ATOM 1488 N N . ASP A 1 205 ? 3.126 -12.157 -15.717 1.00 95.31 205 ASP A N 1
ATOM 1489 C CA . ASP A 1 205 ? 3.909 -11.834 -16.918 1.00 95.31 205 ASP A CA 1
ATOM 1490 C C . ASP A 1 205 ? 3.720 -10.353 -17.288 1.00 95.31 205 ASP A C 1
ATOM 1492 O O . ASP A 1 205 ? 2.803 -9.989 -18.025 1.00 95.31 205 ASP A O 1
ATOM 1496 N N . ALA A 1 206 ? 4.537 -9.478 -16.699 1.00 95.19 206 ALA A N 1
ATOM 1497 C CA . ALA A 1 206 ? 4.479 -8.032 -16.910 1.00 95.19 206 ALA A CA 1
ATOM 1498 C C . ALA A 1 206 ? 5.851 -7.380 -16.704 1.00 95.19 206 ALA A C 1
ATOM 1500 O O . ALA A 1 206 ? 6.669 -7.894 -15.939 1.00 95.19 206 ALA A O 1
ATOM 1501 N N . PHE A 1 207 ? 6.088 -6.230 -17.341 1.00 92.31 207 PHE A N 1
ATOM 1502 C CA . PHE A 1 207 ? 7.258 -5.386 -17.062 1.00 92.31 207 PHE A CA 1
ATOM 1503 C C . PHE A 1 207 ? 7.022 -4.449 -15.881 1.00 92.31 207 PHE A C 1
ATOM 1505 O O . PHE A 1 207 ? 7.906 -4.269 -15.063 1.00 92.31 207 PHE A O 1
ATOM 1512 N N . SER A 1 208 ? 5.813 -3.921 -15.730 1.00 92.88 208 SER A N 1
ATOM 1513 C CA . SER A 1 208 ? 5.450 -3.085 -14.592 1.00 92.88 208 SER A CA 1
ATOM 1514 C C . SER A 1 208 ? 4.131 -3.549 -14.002 1.00 92.88 208 SER A C 1
ATOM 1516 O O . SER A 1 208 ? 3.175 -3.839 -14.735 1.00 92.88 208 SER A O 1
ATOM 1518 N N . ALA A 1 209 ? 4.097 -3.612 -12.677 1.00 97.56 209 ALA A N 1
ATOM 1519 C CA . ALA A 1 209 ? 2.917 -3.914 -11.900 1.00 97.56 209 ALA A CA 1
ATOM 1520 C C . ALA A 1 209 ? 2.930 -3.101 -10.606 1.00 97.56 209 ALA A C 1
ATOM 1522 O O . ALA A 1 209 ? 3.991 -2.797 -10.066 1.00 97.56 209 ALA A O 1
ATOM 1523 N N . ASP A 1 210 ? 1.740 -2.807 -10.104 1.00 98.62 210 ASP A N 1
ATOM 1524 C CA . ASP A 1 210 ? 1.544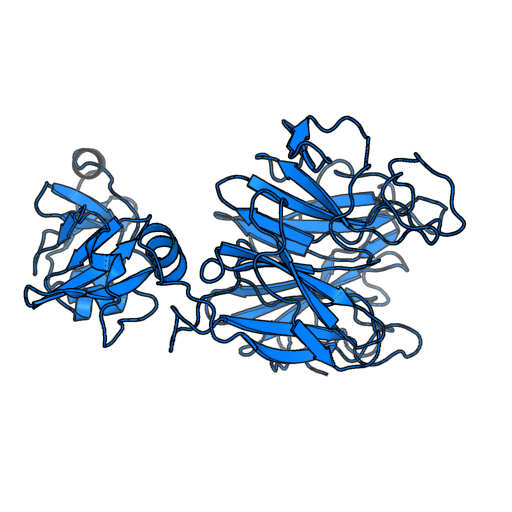 -2.330 -8.741 1.00 98.62 210 ASP A CA 1
ATOM 1525 C C . ASP A 1 210 ? 0.595 -3.290 -8.033 1.00 98.62 210 ASP A C 1
ATOM 1527 O O . ASP A 1 210 ? -0.245 -3.935 -8.671 1.00 98.62 210 ASP A O 1
ATOM 1531 N N . TRP A 1 211 ? 0.738 -3.430 -6.723 1.00 98.38 211 TRP A N 1
ATOM 1532 C CA . TRP A 1 211 ? -0.106 -4.330 -5.952 1.00 98.38 211 TRP A CA 1
ATOM 1533 C C . TRP A 1 211 ? -0.562 -3.718 -4.636 1.00 98.38 211 TRP A C 1
ATOM 1535 O O . TRP A 1 211 ? 0.038 -2.794 -4.092 1.00 98.38 211 TRP A O 1
ATOM 1545 N N . ALA A 1 212 ? -1.654 -4.265 -4.128 1.00 98.75 212 ALA A N 1
ATOM 1546 C CA . ALA A 1 212 ? -2.176 -3.940 -2.819 1.00 98.75 212 ALA A CA 1
ATOM 1547 C C . ALA A 1 212 ? -2.797 -5.188 -2.196 1.00 98.75 212 ALA A C 1
ATOM 1549 O O . ALA A 1 212 ? -3.167 -6.138 -2.894 1.00 98.75 212 ALA A O 1
ATOM 1550 N N . TYR A 1 213 ? -2.922 -5.198 -0.876 1.00 98.69 213 TYR A N 1
ATOM 1551 C CA . TYR A 1 213 ? -3.646 -6.251 -0.173 1.00 98.69 213 TYR A CA 1
ATOM 1552 C C . TYR A 1 213 ? -5.100 -5.834 0.067 1.00 98.69 213 TYR A C 1
ATOM 1554 O O . TYR A 1 213 ? -5.353 -4.736 0.548 1.00 98.69 213 TYR A O 1
ATOM 1562 N N . SER A 1 214 ? -6.068 -6.693 -0.255 1.00 98.19 214 SER A N 1
ATOM 1563 C CA . SER A 1 214 ? -7.474 -6.455 0.086 1.00 98.19 214 SER A CA 1
ATOM 1564 C C . SER A 1 214 ? -7.867 -7.316 1.290 1.00 98.19 214 SER A C 1
ATOM 1566 O O . SER A 1 214 ? -7.908 -8.545 1.160 1.00 98.19 214 SER A O 1
ATOM 1568 N N . PRO A 1 215 ? -8.200 -6.716 2.448 1.00 96.38 215 PRO A N 1
ATOM 1569 C CA . PRO A 1 215 ? -8.676 -7.468 3.606 1.00 96.38 215 PRO A CA 1
ATOM 1570 C C . PRO A 1 215 ? -10.047 -8.111 3.355 1.00 96.38 215 PRO A C 1
ATOM 1572 O O . PRO A 1 215 ? -10.296 -9.208 3.851 1.00 96.38 215 PRO A O 1
ATOM 1575 N N . THR A 1 216 ? -10.899 -7.483 2.537 1.00 97.19 216 THR A N 1
ATOM 1576 C CA . THR A 1 216 ? -12.205 -8.025 2.136 1.00 97.19 216 THR A CA 1
ATOM 1577 C C . THR A 1 216 ? -12.067 -9.267 1.252 1.00 97.19 216 THR A C 1
ATOM 1579 O O . THR A 1 216 ? -12.790 -10.242 1.447 1.00 97.19 216 THR A O 1
ATOM 1582 N N . LEU A 1 217 ? -11.111 -9.288 0.314 1.00 97.12 217 LEU A N 1
ATOM 1583 C CA . LEU A 1 217 ? -10.853 -10.473 -0.519 1.00 97.12 217 LEU A CA 1
ATOM 1584 C C . LEU A 1 217 ? -9.979 -11.526 0.188 1.00 97.12 217 LEU A C 1
ATOM 1586 O O . LEU A 1 217 ? -10.038 -12.703 -0.174 1.00 97.12 217 LEU A O 1
ATOM 1590 N N . ASP A 1 218 ? -9.191 -11.128 1.194 1.00 96.06 218 ASP A N 1
ATOM 1591 C CA . ASP A 1 218 ? -8.096 -11.923 1.784 1.00 96.06 218 ASP A CA 1
ATOM 1592 C C . ASP A 1 218 ? -7.071 -12.340 0.705 1.00 96.06 218 ASP A C 1
ATOM 1594 O O . ASP A 1 218 ? -6.663 -13.500 0.600 1.00 96.06 218 ASP A O 1
ATOM 1598 N N . ALA A 1 219 ? -6.714 -11.387 -0.168 1.00 97.69 219 ALA A N 1
ATOM 1599 C CA . ALA A 1 219 ? -5.890 -11.619 -1.353 1.00 97.69 219 ALA A CA 1
ATOM 1600 C C . ALA A 1 219 ? -5.054 -10.389 -1.744 1.00 97.69 219 ALA A C 1
ATOM 1602 O O . ALA A 1 219 ? -5.465 -9.244 -1.546 1.00 97.69 219 ALA A O 1
ATOM 1603 N N . PHE A 1 220 ? -3.900 -10.632 -2.367 1.00 98.69 220 PHE A N 1
ATOM 1604 C CA . PHE A 1 220 ? -3.156 -9.609 -3.100 1.00 98.69 220 PHE A CA 1
ATOM 1605 C C . PHE A 1 220 ? -3.856 -9.327 -4.427 1.00 98.69 220 PHE A C 1
ATOM 1607 O O . PHE A 1 220 ? -4.071 -10.253 -5.207 1.00 98.69 220 PHE A O 1
ATOM 1614 N N . ALA A 1 221 ? -4.167 -8.064 -4.698 1.00 98.69 221 ALA A N 1
ATOM 1615 C CA . ALA A 1 221 ? -4.601 -7.576 -5.999 1.00 98.69 221 ALA A CA 1
ATOM 1616 C C . ALA A 1 221 ? -3.387 -6.995 -6.735 1.00 98.69 221 ALA A C 1
ATOM 1618 O O . ALA A 1 221 ? -2.758 -6.065 -6.238 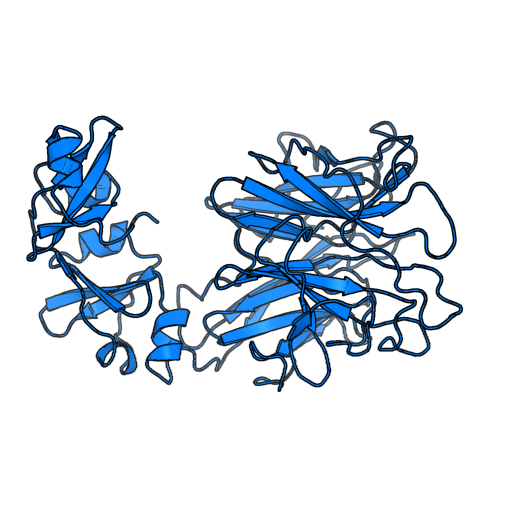1.00 98.69 221 ALA A O 1
ATOM 1619 N N . ILE A 1 222 ? -3.047 -7.544 -7.901 1.00 98.69 222 ILE A N 1
ATOM 1620 C CA . ILE A 1 222 ? -1.896 -7.127 -8.711 1.00 98.69 222 ILE A CA 1
ATOM 1621 C C . ILE A 1 222 ? -2.412 -6.505 -10.004 1.00 98.69 222 ILE A C 1
ATOM 1623 O O . ILE A 1 222 ? -2.940 -7.211 -10.865 1.00 98.69 222 ILE A O 1
ATOM 1627 N N . ALA A 1 223 ? -2.250 -5.192 -10.143 1.00 98.44 223 ALA A N 1
ATOM 1628 C CA . ALA A 1 223 ? -2.566 -4.443 -11.347 1.00 98.44 223 ALA A CA 1
ATOM 1629 C C . ALA A 1 223 ? -1.367 -4.454 -12.302 1.00 98.44 223 ALA A C 1
ATOM 1631 O O . ALA A 1 223 ? -0.275 -4.015 -11.953 1.00 98.44 223 ALA A O 1
ATOM 1632 N N . HIS A 1 224 ? -1.567 -4.917 -13.532 1.00 97.19 224 HIS A N 1
ATOM 1633 C CA . HIS A 1 224 ? -0.538 -4.940 -14.571 1.00 97.19 224 HIS A CA 1
ATOM 1634 C C . HIS A 1 224 ? -1.151 -4.695 -15.952 1.00 97.19 224 HIS A C 1
ATOM 1636 O O . HIS A 1 224 ? -2.334 -4.950 -16.187 1.00 97.19 224 HIS A O 1
ATOM 1642 N N . GLN A 1 225 ? -0.367 -4.162 -16.888 1.00 93.12 225 GLN A N 1
ATOM 1643 C CA . GLN A 1 225 ? -0.874 -3.906 -18.237 1.00 93.12 225 GLN A CA 1
ATOM 1644 C C . GLN A 1 225 ? -0.905 -5.168 -19.094 1.00 93.12 225 GLN A C 1
ATOM 1646 O O . GLN A 1 225 ? -0.046 -6.041 -19.008 1.00 93.12 225 GLN A O 1
ATOM 1651 N N . THR A 1 226 ? -1.903 -5.217 -19.965 1.00 92.50 226 THR A N 1
ATOM 1652 C CA . THR A 1 226 ? -2.087 -6.217 -21.013 1.00 92.50 226 THR A CA 1
ATOM 1653 C C . THR A 1 226 ? -2.519 -5.508 -22.297 1.00 92.50 226 THR A C 1
ATOM 1655 O O . THR A 1 226 ? -2.815 -4.312 -22.302 1.00 92.50 226 THR A O 1
ATOM 1658 N N . THR A 1 227 ? -2.646 -6.249 -23.397 1.00 88.50 227 THR A N 1
ATOM 1659 C CA . THR A 1 227 ? -3.200 -5.711 -24.650 1.00 88.50 227 THR A CA 1
ATOM 1660 C C . THR A 1 227 ? -4.646 -5.218 -24.517 1.00 88.50 227 THR A C 1
ATOM 1662 O O . THR A 1 227 ? -5.065 -4.378 -25.310 1.00 88.50 227 THR A O 1
ATOM 1665 N N . GLY A 1 228 ? -5.406 -5.719 -23.535 1.00 89.81 228 GLY A N 1
ATOM 1666 C CA . GLY A 1 228 ? -6.789 -5.311 -23.266 1.00 89.81 228 GLY A CA 1
ATOM 1667 C C . GLY A 1 228 ? -6.934 -4.117 -22.314 1.00 89.81 228 GLY A C 1
ATOM 1668 O O . GLY A 1 228 ? -8.049 -3.630 -22.127 1.00 89.81 228 GLY A O 1
ATOM 1669 N N . GLY A 1 229 ? -5.838 -3.646 -21.712 1.00 94.19 229 GLY A N 1
ATOM 1670 C CA . GLY A 1 229 ? -5.824 -2.621 -20.668 1.00 94.19 229 GLY A CA 1
ATOM 1671 C C . GLY A 1 229 ? -5.178 -3.125 -19.377 1.00 94.19 229 GLY A C 1
ATOM 1672 O O . GLY A 1 229 ? -4.395 -4.076 -19.392 1.00 94.19 229 GLY A O 1
ATOM 1673 N N . THR A 1 230 ? -5.528 -2.510 -18.247 1.00 96.62 230 THR A N 1
ATOM 1674 C CA . THR A 1 230 ? -4.980 -2.878 -16.936 1.00 96.62 230 THR A CA 1
ATOM 1675 C C . THR A 1 230 ? -5.781 -4.047 -16.403 1.00 96.62 230 THR A C 1
ATOM 1677 O O . THR A 1 230 ? -6.963 -3.896 -16.096 1.00 96.62 230 THR A O 1
ATOM 1680 N N . GLN A 1 231 ? -5.146 -5.208 -16.325 1.00 97.12 231 GLN A N 1
ATOM 1681 C CA . GLN A 1 231 ? -5.707 -6.381 -15.684 1.00 97.12 231 GLN A CA 1
ATOM 1682 C C . GLN A 1 231 ? -5.331 -6.374 -14.204 1.00 97.12 231 GLN A C 1
ATOM 1684 O O . GLN A 1 231 ? -4.212 -6.013 -13.846 1.00 97.12 231 GLN A O 1
ATOM 1689 N N . ILE A 1 232 ? -6.274 -6.770 -13.357 1.00 98.31 232 ILE A N 1
ATOM 1690 C CA . ILE A 1 232 ? -6.071 -6.983 -11.929 1.00 98.31 232 ILE A CA 1
ATOM 1691 C C . ILE A 1 232 ? -6.232 -8.474 -11.679 1.00 98.31 232 ILE A C 1
ATOM 1693 O O . ILE A 1 232 ? -7.303 -9.033 -11.922 1.00 98.31 232 ILE A O 1
ATOM 1697 N N . THR A 1 233 ? -5.157 -9.119 -11.244 1.00 98.31 233 THR A N 1
ATOM 1698 C CA . THR A 1 233 ? -5.151 -10.534 -10.862 1.00 98.31 233 THR A CA 1
ATOM 1699 C C . THR A 1 233 ? -5.091 -10.664 -9.351 1.00 98.31 233 THR A C 1
ATOM 1701 O O . THR A 1 233 ? -4.549 -9.800 -8.667 1.00 98.31 233 THR A O 1
ATOM 1704 N N . PHE A 1 234 ? -5.655 -11.748 -8.824 1.00 98.38 234 PHE A N 1
ATOM 1705 C CA . PHE A 1 234 ? -5.754 -11.956 -7.383 1.00 98.38 234 PHE A CA 1
ATOM 1706 C C . PHE A 1 234 ? -4.959 -13.182 -6.976 1.00 98.38 234 PHE A C 1
ATOM 1708 O O . PHE A 1 234 ? -5.152 -14.240 -7.568 1.00 98.38 234 PHE A O 1
ATOM 1715 N N . TRP A 1 235 ? -4.094 -13.057 -5.977 1.00 98.50 235 TRP A N 1
ATOM 1716 C CA . TRP A 1 235 ? -3.339 -14.164 -5.392 1.00 98.50 235 TRP A CA 1
ATOM 1717 C C . TRP A 1 235 ? -3.701 -14.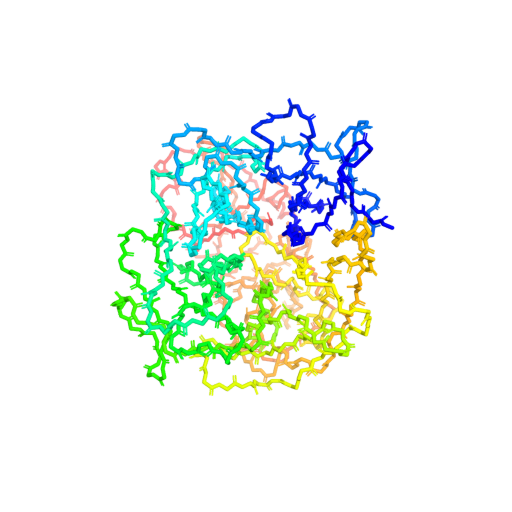323 -3.922 1.00 98.50 235 TRP A C 1
ATOM 1719 O O . TRP A 1 235 ? -3.821 -13.335 -3.200 1.00 98.50 235 TRP A O 1
ATOM 1729 N N . ASP A 1 236 ? -3.845 -15.564 -3.462 1.00 97.00 236 ASP A N 1
ATOM 1730 C CA . ASP A 1 236 ? -3.881 -15.819 -2.023 1.00 97.00 236 ASP A CA 1
ATOM 1731 C C . ASP A 1 236 ? -2.529 -15.482 -1.372 1.00 97.00 236 ASP A C 1
ATOM 1733 O O . ASP A 1 236 ? -1.498 -15.324 -2.032 1.00 97.00 236 ASP A O 1
ATOM 1737 N N . ARG A 1 237 ? -2.531 -15.360 -0.046 1.00 94.38 237 ARG A N 1
ATOM 1738 C CA . ARG A 1 237 ? -1.374 -14.894 0.729 1.00 94.38 237 ARG A CA 1
ATOM 1739 C C . ARG A 1 237 ? -0.135 -15.779 0.574 1.00 94.38 237 ARG A C 1
ATOM 1741 O O . ARG A 1 237 ? 0.999 -15.308 0.669 1.00 94.38 237 ARG A O 1
ATOM 1748 N N . GLU A 1 238 ? -0.351 -17.069 0.347 1.00 95.12 238 GLU A N 1
ATOM 1749 C CA . GLU A 1 238 ? 0.696 -18.067 0.149 1.00 95.12 238 GLU A CA 1
ATOM 1750 C C . GLU A 1 238 ? 1.181 -18.149 -1.307 1.00 95.12 238 GLU A C 1
ATOM 1752 O O . GLU A 1 238 ? 2.118 -18.901 -1.590 1.00 95.12 238 GLU A O 1
ATOM 1757 N N . PHE A 1 239 ? 0.569 -17.391 -2.224 1.00 96.62 239 PHE A N 1
ATOM 1758 C CA . PHE A 1 239 ? 0.785 -17.480 -3.665 1.00 96.62 239 PHE A CA 1
ATOM 1759 C C . PHE A 1 239 ? 0.675 -18.932 -4.149 1.00 96.62 239 PHE A C 1
ATOM 1761 O O . PHE A 1 239 ? 1.592 -19.461 -4.771 1.00 96.62 239 PHE A O 1
ATOM 1768 N N . THR A 1 240 ? -0.411 -19.626 -3.826 1.00 96.44 240 THR A N 1
ATOM 1769 C CA . THR A 1 240 ? -0.680 -21.003 -4.269 1.00 96.44 240 THR A CA 1
ATOM 1770 C C . THR A 1 240 ? -1.822 -21.096 -5.268 1.00 96.44 240 THR A C 1
ATOM 1772 O O . THR A 1 240 ? -1.869 -22.051 -6.043 1.00 96.44 240 THR A O 1
ATOM 1775 N N . ARG A 1 241 ? -2.725 -20.111 -5.292 1.00 96.81 241 ARG A N 1
ATOM 1776 C CA . ARG A 1 241 ? -3.853 -20.078 -6.229 1.00 96.81 241 ARG A CA 1
ATOM 1777 C C . ARG A 1 241 ? -4.334 -18.658 -6.500 1.00 96.81 241 ARG A C 1
ATOM 1779 O O . ARG A 1 241 ? -4.059 -17.738 -5.734 1.00 96.81 241 ARG A O 1
ATOM 1786 N N . HIS A 1 242 ? -5.146 -18.536 -7.544 1.00 97.75 242 HIS A N 1
ATOM 1787 C CA . HIS A 1 242 ? -5.960 -17.357 -7.803 1.00 97.75 242 HIS A CA 1
ATOM 1788 C C . HIS A 1 242 ? -7.370 -17.568 -7.237 1.00 97.75 242 HIS A C 1
ATOM 1790 O O . HIS A 1 242 ? -8.136 -18.332 -7.829 1.00 97.75 242 HIS A O 1
ATOM 1796 N N . PRO A 1 243 ? -7.724 -16.971 -6.081 1.00 96.31 243 PRO A N 1
ATOM 1797 C CA . PRO A 1 243 ? -9.041 -17.176 -5.479 1.00 96.31 243 PRO A CA 1
ATOM 1798 C C . PRO A 1 243 ? -10.180 -16.508 -6.264 1.00 96.31 243 PRO A C 1
ATOM 1800 O O . PRO A 1 243 ? -11.322 -16.939 -6.134 1.00 96.31 243 PRO A O 1
ATOM 1803 N N . TYR A 1 244 ? -9.871 -15.512 -7.100 1.00 96.81 244 TYR A N 1
ATOM 1804 C CA . TYR A 1 244 ? -10.846 -14.740 -7.871 1.00 96.81 244 TYR A CA 1
ATOM 1805 C C . TYR A 1 244 ? -10.459 -14.659 -9.346 1.00 96.81 244 TYR A C 1
ATOM 1807 O O . TYR A 1 244 ? -9.280 -14.737 -9.706 1.00 96.81 244 TYR A O 1
ATOM 1815 N N . ALA A 1 245 ? -11.465 -14.480 -10.203 1.00 96.50 245 ALA A N 1
ATOM 1816 C CA . ALA A 1 245 ? -11.249 -14.218 -11.618 1.00 96.50 245 ALA A CA 1
ATOM 1817 C C . ALA A 1 245 ? -10.586 -12.841 -11.818 1.00 96.50 245 ALA A C 1
ATOM 1819 O O . ALA A 1 245 ? -10.904 -11.905 -11.082 1.00 96.50 245 ALA A O 1
ATOM 1820 N N . PRO A 1 246 ? -9.699 -12.681 -12.816 1.00 96.69 246 PRO A N 1
ATOM 1821 C CA . PRO A 1 246 ? -9.128 -11.378 -13.123 1.00 96.69 246 PRO A CA 1
ATOM 1822 C C . PRO A 1 246 ? -10.192 -10.371 -13.567 1.00 96.69 246 PRO A C 1
ATOM 1824 O O . PRO A 1 246 ? -11.119 -10.717 -14.301 1.00 96.69 246 PRO A O 1
ATOM 1827 N N . VAL A 1 247 ? -10.002 -9.107 -13.199 1.00 96.81 247 VAL A N 1
ATOM 1828 C CA . VAL A 1 247 ? -10.822 -7.977 -13.666 1.00 96.81 247 VAL A CA 1
ATOM 1829 C C . VAL A 1 247 ? -9.996 -7.123 -14.624 1.00 96.81 247 VAL A C 1
ATOM 1831 O O . VAL A 1 247 ? -8.770 -7.124 -14.561 1.00 96.81 247 VAL A O 1
ATOM 1834 N N . THR A 1 248 ? -10.626 -6.432 -15.574 1.00 96.69 248 THR A N 1
ATOM 1835 C CA . THR A 1 248 ? -9.914 -5.587 -16.546 1.00 96.69 248 THR A CA 1
ATOM 1836 C C . THR A 1 248 ? -10.529 -4.201 -16.618 1.00 96.69 248 THR A C 1
ATOM 1838 O O . THR A 1 248 ? -11.725 -4.068 -16.856 1.00 96.69 248 THR A O 1
ATOM 1841 N N . ILE A 1 249 ? -9.683 -3.180 -16.479 1.00 96.81 249 ILE A N 1
ATOM 1842 C CA . ILE A 1 249 ? -9.994 -1.781 -16.773 1.00 96.81 249 ILE A CA 1
ATOM 1843 C C . ILE A 1 249 ? -9.549 -1.506 -18.219 1.00 96.81 249 ILE A C 1
ATOM 1845 O O . ILE A 1 249 ? -8.339 -1.363 -18.477 1.00 96.81 249 ILE A O 1
ATOM 1849 N N . PRO A 1 250 ? -10.487 -1.424 -19.184 1.00 96.12 250 PRO A N 1
ATOM 1850 C CA . PRO A 1 250 ? -10.150 -1.301 -20.597 1.00 96.12 250 PRO A CA 1
ATOM 1851 C C . PRO A 1 250 ? -9.382 -0.018 -20.885 1.00 96.12 250 PRO A C 1
ATOM 1853 O O . PRO A 1 250 ? -9.610 1.017 -20.257 1.00 96.12 250 PRO A O 1
ATOM 1856 N N . GLY A 1 251 ? -8.462 -0.060 -21.838 1.00 92.25 251 GLY A N 1
ATOM 1857 C CA . GLY A 1 251 ? -7.719 1.125 -22.252 1.00 92.25 251 GLY A CA 1
ATOM 1858 C C . GLY A 1 251 ? -6.493 0.788 -23.086 1.00 92.25 251 GLY A C 1
ATOM 1859 O O . GLY A 1 251 ? -6.181 -0.389 -23.269 1.00 92.25 251 GLY A O 1
ATOM 1860 N N . PRO A 1 252 ? -5.800 1.812 -23.606 1.00 87.62 252 PRO A N 1
ATOM 1861 C CA . PRO A 1 252 ? -4.540 1.600 -24.295 1.00 87.62 252 PRO A CA 1
ATOM 1862 C C . PRO A 1 252 ? -3.498 1.049 -23.320 1.00 87.62 252 PRO A C 1
ATOM 1864 O O . PRO A 1 252 ? -3.467 1.430 -22.149 1.00 87.62 252 PRO A O 1
ATOM 1867 N N . TRP A 1 253 ? -2.607 0.200 -23.826 1.00 87.25 253 TRP A N 1
ATOM 1868 C CA . TRP A 1 253 ? -1.427 -0.198 -23.074 1.00 87.25 253 TRP A CA 1
ATOM 1869 C C . TRP A 1 253 ? -0.518 1.020 -22.900 1.00 87.25 253 TRP A C 1
ATOM 1871 O O . TRP A 1 253 ? 0.071 1.509 -23.860 1.00 87.25 253 TRP A O 1
ATOM 1881 N N . GLN A 1 254 ? -0.421 1.490 -21.660 1.00 88.19 254 GLN A N 1
ATOM 1882 C CA . GLN A 1 254 ? 0.619 2.386 -21.167 1.00 88.19 254 GLN A CA 1
ATOM 1883 C C . GLN A 1 254 ? 1.040 1.827 -19.805 1.00 88.19 254 GLN A C 1
ATOM 1885 O O . GLN A 1 254 ? 0.209 1.790 -18.897 1.00 88.19 254 GLN A O 1
ATOM 1890 N N . GLU A 1 255 ? 2.248 1.260 -19.705 1.00 84.88 255 GLU A N 1
ATOM 1891 C CA . GLU A 1 255 ? 2.777 0.594 -18.494 1.00 84.88 255 GLU A CA 1
ATOM 1892 C C . GLU A 1 255 ? 2.623 1.448 -17.217 1.00 84.88 255 GLU A C 1
ATOM 1894 O O . GLU A 1 255 ? 2.282 2.631 -17.282 1.00 84.88 255 GLU A O 1
ATOM 1899 N N . GLY A 1 256 ? 2.888 0.864 -16.047 1.00 90.31 256 GLY A N 1
ATOM 1900 C CA . GLY A 1 256 ? 2.890 1.599 -14.780 1.00 90.31 256 GLY A CA 1
ATOM 1901 C C . GLY A 1 256 ? 1.499 1.987 -14.280 1.00 90.31 256 GLY A C 1
ATOM 1902 O O . GLY A 1 256 ? 1.225 3.183 -14.148 1.00 90.31 256 GLY A O 1
ATOM 1903 N N . PRO A 1 257 ? 0.594 1.018 -14.028 1.00 96.06 257 PRO A N 1
ATOM 1904 C CA . PRO A 1 257 ? -0.578 1.288 -13.204 1.00 96.06 257 PRO A CA 1
ATOM 1905 C C . PRO A 1 257 ? -0.149 1.574 -11.758 1.00 96.06 257 PRO A C 1
ATOM 1907 O O . PRO A 1 257 ? 0.846 1.026 -11.300 1.00 96.06 257 PRO A O 1
ATOM 1910 N N . GLY A 1 258 ? -0.918 2.395 -11.050 1.00 97.88 258 GLY A N 1
ATOM 1911 C CA . GLY A 1 258 ? -0.778 2.640 -9.618 1.00 97.88 258 GLY A CA 1
ATOM 1912 C C . GLY A 1 258 ? -2.117 2.485 -8.922 1.00 97.88 258 GLY A C 1
ATOM 1913 O O . GLY A 1 258 ? -3.067 3.194 -9.257 1.00 97.88 258 GLY A O 1
ATOM 1914 N N . LEU A 1 259 ? -2.207 1.555 -7.982 1.00 98.56 259 LEU A N 1
ATOM 1915 C CA . LEU A 1 259 ? -3.370 1.364 -7.129 1.00 98.56 259 LEU A CA 1
ATOM 1916 C C . LEU A 1 259 ? -3.395 2.449 -6.054 1.00 98.56 259 LEU A C 1
ATOM 1918 O O . LEU A 1 259 ? -2.369 2.804 -5.469 1.00 98.56 259 LEU A O 1
ATOM 1922 N N . VAL A 1 260 ? -4.586 2.959 -5.765 1.00 98.56 260 VAL A N 1
ATOM 1923 C CA . VAL A 1 260 ? -4.807 3.764 -4.567 1.00 98.56 260 VAL A CA 1
ATOM 1924 C C . VAL A 1 260 ? -4.901 2.827 -3.371 1.00 98.56 260 VAL A C 1
ATOM 1926 O O . VAL A 1 260 ? -5.740 1.928 -3.332 1.00 98.56 260 VAL A O 1
ATOM 1929 N N . ARG A 1 261 ? -4.032 3.046 -2.389 1.00 98.31 261 ARG A N 1
ATOM 1930 C CA . ARG A 1 261 ? -3.902 2.204 -1.196 1.00 98.31 261 ARG A CA 1
ATOM 1931 C C . ARG A 1 261 ? -3.681 3.049 0.050 1.00 98.31 261 ARG A C 1
ATOM 1933 O O . ARG A 1 261 ? -3.379 4.233 -0.055 1.00 98.31 261 ARG A O 1
ATOM 1940 N N . ASP A 1 262 ? -3.878 2.494 1.235 1.00 97.44 262 ASP A N 1
ATOM 1941 C CA . ASP A 1 262 ? -3.468 3.161 2.472 1.00 97.44 262 ASP A CA 1
ATOM 1942 C C . ASP A 1 262 ? -1.943 3.109 2.675 1.00 97.44 262 ASP A C 1
ATOM 1944 O O . ASP A 1 262 ? -1.207 2.582 1.834 1.00 97.44 262 ASP A O 1
ATOM 1948 N N . GLY A 1 263 ? -1.467 3.664 3.795 1.00 97.38 263 GLY A N 1
ATOM 1949 C CA . GLY A 1 263 ? -0.044 3.729 4.127 1.00 97.38 263 GLY A CA 1
ATOM 1950 C C . GLY A 1 263 ? 0.668 2.373 4.120 1.00 97.38 263 GLY A C 1
ATOM 1951 O O . GLY A 1 263 ? 1.805 2.284 3.658 1.00 97.38 263 GLY A O 1
ATOM 1952 N N . GLU A 1 264 ? 0.003 1.300 4.539 1.00 98.06 264 GLU A N 1
ATOM 1953 C CA . GLU A 1 264 ? 0.588 -0.044 4.581 1.00 98.06 264 GLU A CA 1
ATOM 1954 C C . GLU A 1 264 ? 0.460 -0.782 3.240 1.00 98.06 264 GLU A C 1
ATOM 1956 O O . GLU A 1 264 ? 1.055 -1.839 3.033 1.00 98.06 264 GLU A O 1
ATOM 1961 N N . GLY A 1 265 ? -0.247 -0.191 2.279 1.00 98.19 265 GLY A N 1
ATOM 1962 C CA . GLY A 1 265 ? -0.441 -0.736 0.946 1.00 98.19 265 GLY A CA 1
ATOM 1963 C C . GLY A 1 265 ? -1.691 -1.603 0.828 1.00 98.19 265 GLY A C 1
ATOM 1964 O O . GLY A 1 265 ? -1.710 -2.554 0.045 1.00 98.19 265 GLY A O 1
ATOM 1965 N N . TRP A 1 266 ? -2.727 -1.312 1.614 1.00 98.06 266 TRP A N 1
ATOM 1966 C CA . TRP A 1 266 ? -3.985 -2.045 1.583 1.00 98.06 266 TRP A CA 1
ATOM 1967 C C . TRP A 1 266 ? -5.061 -1.277 0.814 1.00 98.06 266 TRP A C 1
ATOM 1969 O O . TRP A 1 266 ? -5.126 -0.046 0.832 1.00 98.06 266 TRP A O 1
ATOM 1979 N N . ILE A 1 267 ? -5.929 -2.021 0.133 1.00 97.88 267 ILE A N 1
ATOM 1980 C CA . ILE A 1 267 ? -7.185 -1.500 -0.404 1.00 97.88 267 ILE A CA 1
ATOM 1981 C C . ILE A 1 267 ? -8.135 -1.339 0.776 1.00 97.88 267 ILE A C 1
ATOM 1983 O O . ILE A 1 267 ? -8.412 -2.308 1.487 1.00 97.88 267 ILE A O 1
ATOM 1987 N N . ARG A 1 268 ? -8.654 -0.128 0.980 1.00 93.88 268 ARG A N 1
ATOM 1988 C CA . ARG A 1 268 ? -9.634 0.099 2.040 1.00 93.88 268 ARG A CA 1
ATOM 1989 C C . ARG A 1 268 ? -10.958 -0.603 1.719 1.00 93.88 268 ARG A C 1
ATOM 1991 O O . ARG A 1 268 ? -11.422 -0.499 0.584 1.00 93.88 268 ARG A O 1
ATOM 1998 N N . PRO A 1 269 ? -11.583 -1.283 2.697 1.00 94.44 269 PRO A N 1
ATOM 1999 C CA . PRO A 1 269 ? -12.936 -1.801 2.534 1.00 94.44 269 PRO A CA 1
ATOM 2000 C C . PRO A 1 269 ? -13.923 -0.701 2.134 1.00 94.44 269 PRO A C 1
ATOM 2002 O O . PRO A 1 269 ? -13.773 0.458 2.531 1.00 94.44 269 PRO A O 1
ATOM 2005 N N . SER A 1 270 ? -14.963 -1.073 1.385 1.00 95.56 270 SER A N 1
ATOM 2006 C CA . SER A 1 270 ? -16.101 -0.186 1.138 1.00 95.56 270 SER A CA 1
ATOM 2007 C C . SER A 1 270 ? -16.733 0.232 2.465 1.00 95.56 270 SER A C 1
ATOM 2009 O O . SER A 1 270 ? -17.013 -0.610 3.312 1.00 95.56 270 SER A O 1
ATOM 2011 N N . THR A 1 271 ? -16.998 1.522 2.655 1.00 92.88 271 THR A N 1
ATOM 2012 C CA . THR A 1 271 ? -17.725 1.987 3.847 1.00 92.88 271 THR A CA 1
ATOM 2013 C C . THR A 1 271 ? -19.220 1.693 3.763 1.00 92.88 271 THR A C 1
ATOM 2015 O O . THR A 1 271 ? -19.874 1.558 4.791 1.00 92.88 271 THR A O 1
ATOM 2018 N N . ALA A 1 272 ? -19.762 1.566 2.549 1.00 91.94 272 ALA A N 1
ATOM 2019 C CA . ALA A 1 272 ? -21.174 1.271 2.323 1.00 91.94 272 ALA A CA 1
ATOM 2020 C C . ALA A 1 272 ? -21.477 -0.234 2.377 1.00 91.94 272 ALA A C 1
ATOM 2022 O O . ALA A 1 272 ? -22.551 -0.626 2.823 1.00 91.94 272 ALA A O 1
ATOM 2023 N N . ASP A 1 273 ? -20.542 -1.064 1.911 1.00 94.88 273 ASP A N 1
ATOM 2024 C CA . ASP A 1 273 ? -20.705 -2.516 1.820 1.00 94.88 273 ASP A CA 1
ATOM 2025 C C . ASP A 1 273 ? -19.351 -3.235 1.983 1.00 94.88 273 ASP A C 1
ATOM 2027 O O . ASP A 1 273 ? -18.794 -3.762 1.017 1.00 94.88 273 ASP A O 1
ATOM 2031 N N . PRO A 1 274 ? -18.769 -3.231 3.198 1.00 96.12 274 PRO A N 1
ATOM 2032 C CA . PRO A 1 274 ? -17.437 -3.793 3.446 1.00 96.12 274 PRO A CA 1
ATOM 2033 C C . PRO A 1 274 ? -17.368 -5.315 3.278 1.00 96.12 274 PRO A C 1
ATOM 2035 O O . PRO A 1 274 ? -16.270 -5.876 3.259 1.00 96.12 274 PRO A O 1
ATOM 2038 N N . CYS A 1 275 ? -18.520 -5.986 3.201 1.00 95.81 275 CYS A N 1
ATOM 2039 C CA . CYS A 1 275 ? -18.610 -7.431 3.061 1.00 95.81 275 CYS A CA 1
ATOM 2040 C C . CYS A 1 275 ? -18.559 -7.863 1.596 1.00 95.81 275 CYS A C 1
ATOM 2042 O O . CYS A 1 275 ? -17.829 -8.805 1.289 1.00 95.81 275 CYS A O 1
ATOM 2044 N N . ASP A 1 276 ? -19.290 -7.190 0.705 1.00 95.56 276 ASP A N 1
ATOM 2045 C CA . ASP A 1 276 ? -19.466 -7.670 -0.667 1.00 95.56 276 ASP A CA 1
ATOM 2046 C C . ASP A 1 276 ? -18.837 -6.768 -1.735 1.00 95.56 276 ASP A C 1
ATOM 2048 O O . ASP A 1 276 ? -18.572 -7.258 -2.837 1.00 95.56 276 ASP A O 1
ATOM 2052 N N . ALA A 1 277 ? -18.516 -5.508 -1.415 1.00 96.81 277 ALA A N 1
ATOM 2053 C CA . ALA A 1 277 ? -17.915 -4.560 -2.351 1.00 96.81 277 ALA A CA 1
ATOM 2054 C C . ALA A 1 277 ? -16.464 -4.199 -1.993 1.00 96.81 277 ALA A C 1
ATOM 2056 O O . ALA A 1 277 ? -16.138 -3.839 -0.858 1.00 96.81 277 ALA A O 1
ATOM 2057 N N . VAL A 1 278 ? -15.587 -4.219 -2.999 1.00 97.81 278 VAL A N 1
ATOM 2058 C CA . VAL A 1 278 ? -14.188 -3.785 -2.880 1.00 97.81 278 VAL A CA 1
ATOM 2059 C C . VAL A 1 278 ? -13.914 -2.666 -3.880 1.00 97.81 278 VAL A C 1
ATOM 2061 O O . VAL A 1 278 ? -13.798 -2.955 -5.077 1.00 97.81 278 VAL A O 1
ATOM 2064 N N . PRO A 1 279 ? -13.806 -1.409 -3.414 1.00 96.94 279 PRO A N 1
ATOM 2065 C CA . PRO A 1 279 ? -13.501 -0.283 -4.278 1.00 96.94 279 PRO A CA 1
ATOM 2066 C C . PRO A 1 279 ? -12.031 -0.349 -4.683 1.00 96.94 279 PRO A C 1
ATOM 2068 O O . PRO A 1 279 ? -11.141 -0.496 -3.845 1.00 96.94 279 PRO A O 1
ATOM 2071 N N . VAL A 1 280 ? -11.768 -0.258 -5.980 1.00 97.75 280 VAL A N 1
ATOM 2072 C CA . VAL A 1 280 ? -10.417 -0.262 -6.534 1.00 97.75 280 VAL A CA 1
ATOM 2073 C C . VAL A 1 280 ? -10.253 0.925 -7.463 1.00 97.75 280 VAL A C 1
ATOM 2075 O O . VAL A 1 280 ? -10.798 0.955 -8.567 1.00 97.75 280 VAL A O 1
ATOM 2078 N N . ASP A 1 281 ? -9.430 1.870 -7.025 1.00 98.12 281 ASP A N 1
ATOM 2079 C CA . ASP A 1 281 ? -9.037 3.030 -7.809 1.00 98.12 281 ASP A CA 1
ATOM 2080 C C . ASP A 1 281 ? -7.632 2.825 -8.384 1.00 98.12 281 ASP A C 1
ATOM 2082 O O . ASP A 1 281 ? -6.692 2.428 -7.689 1.00 98.12 281 ASP A O 1
ATOM 2086 N N . VAL A 1 282 ? -7.483 3.114 -9.675 1.00 97.94 282 VAL A N 1
ATOM 2087 C CA . VAL A 1 282 ? -6.227 3.004 -10.420 1.00 97.94 282 VAL A CA 1
ATOM 2088 C C . VAL A 1 282 ? -5.902 4.337 -11.076 1.00 97.94 282 VAL A C 1
ATOM 2090 O O . VAL A 1 282 ? -6.690 4.876 -11.857 1.00 97.94 282 VAL A O 1
ATOM 2093 N N . LEU A 1 283 ? -4.699 4.843 -10.821 1.00 97.81 283 LEU A N 1
ATOM 2094 C CA . LEU A 1 283 ? -4.091 5.918 -11.591 1.00 97.81 283 LEU A CA 1
ATOM 2095 C C . LEU A 1 283 ? -3.118 5.315 -12.604 1.00 97.81 283 LEU A C 1
ATOM 2097 O O . LEU A 1 283 ? -2.231 4.547 -12.252 1.00 97.81 283 LEU A O 1
ATOM 2101 N N . ARG A 1 284 ? -3.263 5.659 -13.884 1.00 95.44 284 ARG A N 1
ATOM 2102 C CA . ARG A 1 284 ? -2.335 5.204 -14.936 1.00 95.44 284 ARG A CA 1
ATOM 2103 C C . ARG A 1 284 ? -2.211 6.219 -16.058 1.00 95.44 284 ARG A C 1
ATOM 2105 O O . ARG A 1 284 ? -3.157 6.966 -16.322 1.00 95.44 284 ARG A O 1
ATOM 2112 N N . ALA A 1 285 ? -1.077 6.207 -16.751 1.00 94.50 285 ALA A N 1
ATOM 2113 C CA . ALA A 1 285 ? -0.918 6.927 -18.009 1.00 94.50 285 ALA A CA 1
ATOM 2114 C C . ALA A 1 285 ? -1.928 6.425 -19.058 1.00 94.50 285 ALA A C 1
ATOM 2116 O O . ALA A 1 285 ? -2.308 5.255 -19.074 1.00 94.50 285 ALA A O 1
ATOM 2117 N N . THR A 1 286 ? -2.381 7.315 -19.940 1.00 93.50 286 THR A N 1
ATOM 2118 C CA . THR A 1 286 ? -3.350 6.976 -21.004 1.00 93.50 286 THR A CA 1
ATOM 2119 C C . THR A 1 286 ? -2.924 7.449 -22.389 1.00 93.50 286 THR A C 1
ATOM 2121 O O . THR A 1 286 ? -3.530 7.061 -23.388 1.00 93.50 286 THR A O 1
ATOM 2124 N N . ALA A 1 287 ? -1.844 8.223 -22.468 1.00 91.44 287 ALA A N 1
ATOM 2125 C CA . ALA A 1 287 ? -1.257 8.701 -23.707 1.00 91.44 287 ALA A CA 1
ATOM 2126 C C . ALA A 1 287 ? 0.242 8.379 -23.764 1.00 91.44 287 ALA A C 1
ATOM 2128 O O . ALA A 1 287 ? 0.886 8.195 -22.733 1.00 91.44 287 ALA A O 1
ATOM 2129 N N . LEU A 1 288 ? 0.789 8.365 -24.980 1.00 88.12 288 LEU A N 1
ATOM 2130 C CA . LEU A 1 288 ? 2.216 8.214 -25.260 1.00 88.12 288 LEU A CA 1
ATOM 2131 C C . LEU A 1 288 ? 2.659 9.376 -26.154 1.00 88.12 288 LEU A C 1
ATOM 2133 O O . LEU A 1 288 ? 2.243 9.435 -27.311 1.00 88.12 288 LEU A O 1
ATOM 2137 N N . ALA A 1 289 ? 3.456 10.313 -25.630 1.00 80.06 289 ALA A N 1
ATOM 2138 C CA . ALA A 1 289 ? 3.940 11.455 -26.414 1.00 80.06 289 ALA A CA 1
ATOM 2139 C C . ALA A 1 289 ? 5.148 12.179 -25.773 1.00 80.06 289 ALA A C 1
ATOM 2141 O O . ALA A 1 289 ? 4.935 13.113 -25.004 1.00 80.06 289 ALA A O 1
ATOM 2142 N N . PRO A 1 290 ? 6.413 11.841 -26.108 1.00 82.62 290 PRO A N 1
ATOM 2143 C CA . PRO A 1 290 ? 6.889 10.603 -26.742 1.00 82.62 290 PRO A CA 1
ATOM 2144 C C . PRO A 1 290 ? 6.953 9.412 -25.765 1.00 82.62 290 PRO A C 1
ATOM 2146 O O . PRO A 1 290 ? 7.204 8.289 -26.187 1.00 82.62 290 PRO A O 1
ATOM 2149 N N . ALA A 1 291 ? 6.722 9.660 -24.478 1.00 87.94 291 ALA A N 1
ATOM 2150 C CA . ALA A 1 291 ? 6.725 8.688 -23.390 1.00 87.94 291 ALA A CA 1
ATOM 2151 C C . ALA A 1 291 ? 5.376 8.729 -22.635 1.00 87.94 291 ALA A C 1
ATOM 2153 O O . ALA A 1 291 ? 4.546 9.600 -22.940 1.00 87.94 291 ALA A O 1
ATOM 2154 N N . PRO A 1 292 ? 5.095 7.765 -21.732 1.00 92.12 292 PRO A N 1
ATOM 2155 C CA . PRO A 1 292 ? 3.801 7.667 -21.065 1.00 92.12 292 PRO A CA 1
ATOM 2156 C C . PRO A 1 292 ? 3.434 8.957 -20.329 1.00 92.12 292 PRO A C 1
ATOM 2158 O O . PRO A 1 292 ? 4.256 9.559 -19.643 1.00 92.12 292 PRO A O 1
ATOM 2161 N N . THR A 1 293 ? 2.203 9.419 -20.508 1.00 92.25 293 THR A N 1
ATOM 2162 C CA . THR A 1 293 ? 1.700 10.660 -19.915 1.00 92.25 293 THR A CA 1
ATOM 2163 C C . THR A 1 293 ? 0.170 10.638 -19.850 1.00 92.25 293 THR A C 1
ATOM 2165 O O . THR A 1 293 ? -0.474 9.622 -20.128 1.00 92.25 293 THR A O 1
ATOM 2168 N N . ASP A 1 294 ? -0.431 11.766 -19.475 1.00 92.56 294 ASP A N 1
ATOM 2169 C CA . ASP A 1 294 ? -1.867 11.896 -19.230 1.00 92.56 294 ASP A CA 1
ATOM 2170 C C . ASP A 1 294 ? -2.356 10.869 -18.204 1.00 92.56 294 ASP A C 1
ATOM 2172 O O . ASP A 1 294 ? -3.203 10.029 -18.508 1.00 92.56 294 ASP A O 1
ATOM 2176 N N . ILE A 1 295 ? -1.793 10.926 -16.988 1.00 94.94 295 ILE A N 1
ATOM 2177 C CA . ILE A 1 295 ? -2.260 10.104 -15.867 1.00 94.94 295 ILE A CA 1
ATOM 2178 C C . ILE A 1 295 ? -3.743 10.405 -15.631 1.00 94.94 295 ILE A C 1
ATOM 2180 O O . ILE A 1 295 ? -4.137 11.566 -15.475 1.00 94.94 295 ILE A O 1
ATOM 2184 N N . ARG A 1 296 ? -4.574 9.365 -15.635 1.00 95.75 296 ARG A N 1
ATOM 2185 C CA . ARG A 1 296 ? -6.020 9.415 -15.387 1.00 95.75 296 ARG A CA 1
ATOM 2186 C C . ARG A 1 296 ? -6.382 8.480 -14.248 1.00 95.75 296 ARG A C 1
ATOM 2188 O O . ARG A 1 296 ? -5.701 7.481 -14.039 1.00 95.75 296 ARG A O 1
ATOM 2195 N N . HIS A 1 297 ? -7.480 8.812 -13.589 1.00 97.50 297 HIS A N 1
ATOM 2196 C CA . HIS A 1 297 ? -8.123 7.986 -12.586 1.00 97.50 297 HIS A CA 1
ATOM 2197 C C . HIS A 1 297 ? -9.179 7.068 -13.224 1.00 97.50 297 HIS A C 1
ATOM 2199 O O . HIS A 1 297 ? -9.898 7.484 -14.137 1.00 97.50 297 HIS A O 1
ATOM 2205 N N . PHE A 1 298 ? -9.249 5.829 -12.741 1.00 97.44 298 PHE A N 1
ATOM 2206 C CA . PHE A 1 298 ? -10.276 4.839 -13.044 1.00 97.44 298 PHE A CA 1
ATOM 2207 C C . PHE A 1 298 ? -10.696 4.155 -11.741 1.00 97.44 298 PHE A C 1
ATOM 2209 O O . PHE A 1 298 ? -9.857 3.499 -11.131 1.00 97.44 298 PHE A O 1
ATOM 2216 N N . GLY A 1 299 ? -11.969 4.262 -11.367 1.00 95.69 299 GLY A N 1
ATOM 2217 C CA . GLY A 1 299 ? -12.548 3.534 -10.236 1.00 95.69 299 GLY A CA 1
ATOM 2218 C C . GLY A 1 299 ? -13.431 2.383 -10.715 1.00 95.69 299 GLY A C 1
ATOM 2219 O O . GLY A 1 299 ? -14.192 2.539 -11.678 1.00 95.69 299 GLY A O 1
ATOM 2220 N N . ILE A 1 300 ? -13.316 1.229 -10.064 1.00 95.75 300 ILE A N 1
ATOM 2221 C CA . ILE A 1 300 ? -14.219 0.086 -10.222 1.00 95.75 300 ILE A CA 1
ATOM 2222 C C . ILE A 1 300 ? -14.581 -0.479 -8.849 1.00 95.75 300 ILE A C 1
ATOM 2224 O O . ILE A 1 300 ? -13.748 -0.486 -7.950 1.00 95.75 300 ILE A O 1
ATOM 2228 N N . ASP A 1 301 ? -15.782 -1.032 -8.723 1.00 96.00 301 ASP A N 1
ATOM 2229 C CA . ASP A 1 301 ? -16.173 -1.817 -7.555 1.00 96.00 301 ASP A CA 1
ATOM 2230 C C . ASP A 1 301 ? -16.189 -3.296 -7.937 1.00 96.00 301 ASP A C 1
ATOM 2232 O O . ASP A 1 301 ? -16.907 -3.716 -8.851 1.00 96.00 301 ASP A O 1
ATOM 2236 N N . ILE A 1 302 ? -15.373 -4.096 -7.255 1.00 95.75 302 ILE A N 1
ATOM 2237 C CA . ILE A 1 302 ? -15.459 -5.552 -7.346 1.00 95.75 302 ILE A CA 1
ATOM 2238 C C . ILE A 1 302 ? -16.612 -5.980 -6.442 1.00 95.75 302 ILE A C 1
ATOM 2240 O O . ILE A 1 302 ? -16.574 -5.723 -5.242 1.00 95.75 302 ILE A O 1
ATOM 2244 N N . ALA A 1 303 ? -17.623 -6.614 -7.027 1.00 94.81 303 ALA A N 1
ATOM 2245 C CA . ALA A 1 303 ? -18.771 -7.159 -6.311 1.00 94.81 303 ALA A CA 1
ATOM 2246 C C . ALA A 1 303 ? -18.566 -8.640 -5.952 1.00 94.81 303 ALA A C 1
ATOM 2248 O O . ALA A 1 303 ? -17.643 -9.288 -6.454 1.00 94.81 303 ALA A O 1
ATOM 2249 N N . ASP A 1 304 ? -19.471 -9.171 -5.128 1.00 92.56 304 ASP A N 1
ATOM 2250 C CA . ASP A 1 304 ? -19.514 -10.576 -4.706 1.00 92.56 304 ASP A CA 1
ATOM 2251 C C . ASP A 1 304 ? -18.208 -11.038 -4.025 1.00 92.56 304 ASP A C 1
ATOM 2253 O O . ASP A 1 304 ? -17.729 -12.157 -4.228 1.00 92.56 304 ASP A O 1
ATOM 2257 N N . ALA A 1 305 ? -17.602 -10.158 -3.220 1.00 94.38 305 ALA A N 1
ATOM 2258 C CA . ALA A 1 305 ? -16.330 -10.429 -2.554 1.00 94.38 305 ALA A CA 1
ATOM 2259 C C . ALA A 1 305 ? -16.423 -11.512 -1.458 1.00 94.38 305 ALA A C 1
ATOM 2261 O O . ALA A 1 305 ? -15.409 -12.155 -1.149 1.00 94.38 305 ALA A O 1
ATOM 2262 N N . ASP A 1 306 ? -17.614 -11.716 -0.877 1.00 94.69 306 ASP A N 1
ATOM 2263 C CA . ASP A 1 306 ? -17.882 -12.646 0.231 1.00 94.69 306 ASP A CA 1
ATOM 2264 C C . ASP A 1 306 ? -16.883 -12.462 1.395 1.00 94.69 306 ASP A C 1
ATOM 2266 O O . ASP A 1 306 ? -16.347 -13.402 1.995 1.00 94.69 306 ASP A O 1
ATOM 2270 N N . GLY A 1 307 ? -16.547 -11.208 1.701 1.00 95.62 307 GLY A N 1
ATOM 2271 C CA . GLY A 1 307 ? -15.620 -10.829 2.768 1.00 95.62 307 GLY A CA 1
ATOM 2272 C C . GLY A 1 307 ? -16.145 -11.167 4.158 1.00 95.62 307 GLY A C 1
ATOM 2273 O O . GLY A 1 307 ? -15.369 -11.336 5.093 1.00 95.62 307 GLY A O 1
ATOM 2274 N N . CYS A 1 308 ? -17.454 -11.366 4.297 1.00 96.44 308 CYS A N 1
ATOM 2275 C CA . CYS A 1 308 ? -18.088 -11.732 5.558 1.00 96.44 308 CYS A CA 1
ATOM 2276 C C . CYS A 1 308 ? -18.632 -13.165 5.585 1.00 96.44 308 CYS A C 1
ATOM 2278 O O . CYS A 1 308 ? -19.384 -13.477 6.500 1.00 96.44 308 CYS A O 1
ATOM 2280 N N . GLY A 1 309 ? -18.240 -14.055 4.663 1.00 95.56 309 GLY A N 1
ATOM 2281 C CA . GLY A 1 309 ? -18.745 -15.438 4.609 1.00 95.56 309 GLY A CA 1
ATOM 2282 C C . GLY A 1 309 ? -18.277 -16.359 5.744 1.00 95.56 309 GLY A C 1
ATOM 2283 O O . GLY A 1 309 ? -18.891 -17.387 6.032 1.00 95.56 309 GLY A O 1
ATOM 2284 N N . THR A 1 310 ? -17.191 -16.006 6.440 1.00 96.50 310 THR A N 1
ATOM 2285 C CA . THR A 1 310 ? -16.679 -16.751 7.605 1.00 96.50 310 THR A CA 1
ATOM 2286 C C . THR A 1 310 ? -16.174 -15.799 8.679 1.00 96.50 310 THR A C 1
ATOM 2288 O O . THR A 1 310 ? -15.850 -14.652 8.386 1.00 96.50 310 THR A O 1
ATOM 2291 N N . ALA A 1 311 ? -16.053 -16.270 9.924 1.00 96.44 311 ALA A N 1
ATOM 2292 C CA . ALA A 1 311 ? -15.600 -15.418 11.023 1.00 96.44 311 ALA A CA 1
ATOM 2293 C C . ALA A 1 311 ? -14.182 -14.849 10.803 1.00 96.44 311 ALA A C 1
ATOM 2295 O O . ALA A 1 311 ? -14.013 -13.649 10.996 1.00 96.44 311 ALA A O 1
ATOM 2296 N N . PRO A 1 312 ? -13.179 -15.623 10.330 1.00 95.25 312 PRO A N 1
ATOM 2297 C CA . PRO A 1 312 ? -11.862 -15.065 10.022 1.00 95.25 312 PRO A CA 1
ATOM 2298 C C . PRO A 1 312 ? -11.875 -14.037 8.887 1.00 95.25 312 PRO A C 1
ATOM 2300 O O . PRO A 1 312 ? -11.132 -13.066 8.962 1.00 95.25 312 PRO A O 1
ATOM 2303 N N . ARG A 1 313 ? -12.708 -14.224 7.852 1.00 95.12 313 ARG A N 1
ATOM 2304 C CA . ARG A 1 313 ? -12.836 -13.238 6.765 1.00 95.12 313 ARG A CA 1
ATOM 2305 C C . ARG A 1 313 ? -13.516 -11.961 7.269 1.00 95.12 313 ARG A C 1
ATOM 2307 O O . ARG A 1 313 ? -12.953 -10.884 7.110 1.00 95.12 313 ARG A O 1
ATOM 2314 N N . ALA A 1 314 ? -14.624 -12.098 8.003 1.00 97.06 314 ALA A N 1
ATOM 2315 C CA . ALA A 1 314 ? -15.338 -10.972 8.606 1.00 97.06 314 ALA A CA 1
ATOM 2316 C C . ALA A 1 314 ? -14.445 -10.177 9.570 1.00 97.06 314 ALA A C 1
ATOM 2318 O O . ALA A 1 314 ? -14.479 -8.956 9.565 1.00 97.06 314 ALA A O 1
ATOM 2319 N N . ALA A 1 315 ? -13.606 -10.858 10.358 1.00 96.44 315 ALA A N 1
ATOM 2320 C CA . ALA A 1 315 ? -12.617 -10.222 11.226 1.00 96.44 315 ALA A CA 1
ATOM 2321 C C . ALA A 1 315 ? -11.646 -9.298 10.477 1.00 96.44 315 ALA A C 1
ATOM 2323 O O . ALA A 1 315 ? -11.271 -8.275 11.030 1.00 96.44 315 ALA A O 1
ATOM 2324 N N . ARG A 1 316 ? -11.230 -9.653 9.253 1.00 94.12 316 ARG A N 1
ATOM 2325 C CA . ARG A 1 316 ? -10.333 -8.814 8.442 1.00 94.12 316 ARG A CA 1
ATOM 2326 C C . ARG A 1 316 ? -11.096 -7.711 7.719 1.00 94.12 316 ARG A C 1
ATOM 2328 O O . ARG A 1 316 ? -10.685 -6.562 7.764 1.00 94.12 316 ARG A O 1
ATOM 2335 N N . ALA A 1 317 ? -12.189 -8.070 7.045 1.00 95.75 317 ALA A N 1
ATOM 2336 C CA . ALA A 1 317 ? -12.962 -7.144 6.221 1.00 95.75 317 ALA A CA 1
ATOM 2337 C C . ALA A 1 317 ? -13.608 -6.022 7.048 1.00 95.75 317 ALA A C 1
ATOM 2339 O O . ALA A 1 317 ? -13.773 -4.911 6.558 1.00 95.75 317 ALA A O 1
ATOM 2340 N N . LEU A 1 318 ? -13.962 -6.327 8.299 1.00 97.06 318 LEU A N 1
ATOM 2341 C CA . LEU A 1 318 ? -14.637 -5.412 9.212 1.00 97.06 318 LEU A CA 1
ATOM 2342 C C . LEU A 1 318 ? -13.708 -4.850 10.289 1.00 97.06 318 LEU A C 1
ATOM 2344 O O . LEU A 1 318 ? -14.212 -4.248 11.228 1.00 97.06 318 LEU A O 1
ATOM 2348 N N . ASP A 1 319 ? -12.389 -5.039 10.213 1.00 95.44 319 ASP A N 1
ATOM 2349 C CA . ASP A 1 319 ? -11.499 -4.436 11.209 1.00 95.44 319 ASP A CA 1
ATOM 2350 C C . ASP A 1 319 ? -11.654 -2.904 11.206 1.00 95.44 319 ASP A C 1
ATOM 2352 O O . ASP A 1 319 ? -11.640 -2.264 10.154 1.00 95.44 319 ASP A O 1
ATOM 2356 N N . GLY A 1 320 ? -11.919 -2.327 12.379 1.00 95.25 320 GLY A N 1
ATOM 2357 C CA . GLY A 1 320 ? -12.271 -0.916 12.532 1.00 95.25 320 GLY A CA 1
ATOM 2358 C C . GLY A 1 320 ? -13.744 -0.577 12.265 1.00 95.25 320 GLY A C 1
ATOM 2359 O O . GLY A 1 320 ? -14.154 0.547 12.536 1.00 95.25 320 GLY A O 1
ATOM 2360 N N . PHE A 1 321 ? -14.582 -1.504 11.797 1.00 97.38 321 PHE A N 1
ATOM 2361 C CA . PHE A 1 321 ? -16.026 -1.289 11.651 1.00 97.38 321 PHE A CA 1
ATOM 2362 C C . PHE A 1 321 ? -16.778 -1.658 12.926 1.00 97.38 321 PHE A C 1
ATOM 2364 O O . PHE A 1 321 ? -16.445 -2.610 13.637 1.00 97.38 321 PHE A O 1
ATOM 2371 N N . ALA A 1 322 ? -17.854 -0.927 13.198 1.00 97.44 322 ALA A N 1
ATOM 2372 C CA . ALA A 1 322 ? -18.753 -1.226 14.298 1.00 97.44 322 ALA A CA 1
ATOM 2373 C C . ALA A 1 322 ? -20.095 -1.763 13.797 1.00 97.44 322 ALA A C 1
ATOM 2375 O O . ALA A 1 322 ? -20.609 -1.340 12.767 1.00 97.44 322 ALA A O 1
ATOM 2376 N N . VAL A 1 323 ? -20.680 -2.689 14.554 1.00 97.00 323 VAL A N 1
ATOM 2377 C CA . VAL A 1 323 ? -21.963 -3.327 14.236 1.00 97.00 323 VAL A CA 1
ATOM 2378 C C . VAL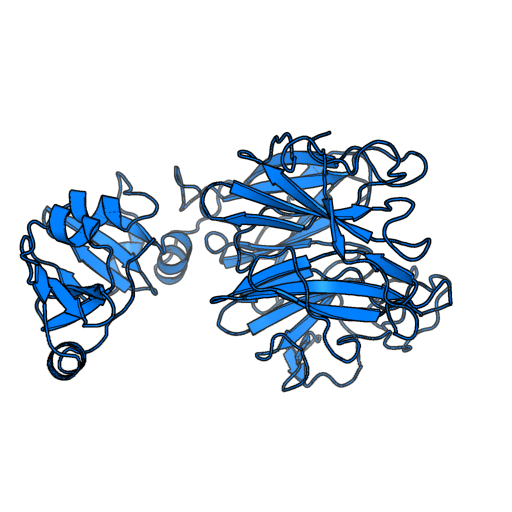 A 1 323 ? -22.908 -3.299 15.438 1.00 97.00 323 VAL A C 1
ATOM 2380 O O . VAL A 1 323 ? -22.454 -3.322 16.591 1.00 97.00 323 VAL A O 1
ATOM 2383 N N . PRO A 1 324 ? -24.235 -3.320 15.229 1.00 96.31 324 PRO A N 1
ATOM 2384 C CA . PRO A 1 324 ? -25.183 -3.456 16.322 1.00 96.31 324 PRO A CA 1
ATOM 2385 C C . PRO A 1 324 ? -24.943 -4.756 17.101 1.00 96.31 324 PRO A C 1
ATOM 2387 O O . PRO A 1 324 ? -24.583 -5.800 16.550 1.00 96.31 324 PRO A O 1
ATOM 2390 N N . SER A 1 325 ? -25.157 -4.711 18.412 1.00 90.56 325 SER A N 1
ATOM 2391 C CA . SER A 1 325 ? -25.093 -5.885 19.284 1.00 90.56 325 SER A CA 1
ATOM 2392 C C . SER A 1 325 ? -26.497 -6.317 19.727 1.00 90.56 325 SER A C 1
ATOM 2394 O O . SER A 1 325 ? -27.337 -5.457 20.018 1.00 90.56 325 SER A O 1
ATOM 2396 N N . PRO A 1 326 ? -26.761 -7.631 19.894 1.00 85.31 326 PRO A N 1
ATOM 2397 C CA . PRO A 1 326 ? -28.052 -8.138 20.373 1.00 85.31 326 PRO A CA 1
ATOM 2398 C C . PRO A 1 326 ? -28.494 -7.607 21.748 1.00 85.31 326 PRO A C 1
ATOM 2400 O O . PRO A 1 326 ? -29.668 -7.698 22.097 1.00 85.31 326 PRO A O 1
ATOM 2403 N N . VAL A 1 327 ? -27.573 -7.054 22.544 1.00 88.00 327 VAL A N 1
ATOM 2404 C CA . VAL A 1 327 ? -27.836 -6.566 23.910 1.00 88.00 327 VAL A CA 1
ATOM 2405 C C . VAL A 1 327 ? -27.982 -5.040 23.999 1.00 88.00 327 VAL A C 1
ATOM 2407 O O . VAL A 1 327 ? -27.720 -4.459 25.046 1.00 88.00 327 VAL A O 1
ATOM 2410 N N . ARG A 1 328 ? -28.442 -4.385 22.920 1.00 88.56 328 ARG A N 1
ATOM 2411 C CA . ARG A 1 328 ? -28.614 -2.913 22.823 1.00 88.56 328 ARG A CA 1
ATOM 2412 C C . ARG A 1 328 ? -27.316 -2.124 23.040 1.00 88.56 328 ARG A C 1
ATOM 2414 O O . ARG A 1 328 ? -27.339 -1.008 23.549 1.00 88.56 328 ARG A O 1
ATOM 2421 N N . THR A 1 329 ? -26.198 -2.712 22.637 1.00 94.88 329 THR A N 1
ATOM 2422 C CA . THR A 1 329 ? -24.871 -2.087 22.618 1.00 94.88 329 THR A CA 1
ATOM 2423 C C . THR A 1 329 ? -24.349 -2.052 21.181 1.00 94.88 329 THR A C 1
ATOM 2425 O O . THR A 1 329 ? -25.060 -2.437 20.248 1.00 94.88 329 THR A O 1
ATOM 2428 N N . VAL A 1 330 ? -23.102 -1.630 20.992 1.00 97.38 330 VAL A N 1
ATOM 2429 C CA . VAL A 1 330 ? -22.402 -1.700 19.703 1.00 97.38 330 VAL A CA 1
ATOM 2430 C C . VAL A 1 330 ? -21.108 -2.488 19.885 1.00 97.38 330 VAL A C 1
ATOM 2432 O O . VAL A 1 330 ? -20.438 -2.325 20.902 1.00 97.38 330 VAL A O 1
ATOM 2435 N N . ASP A 1 331 ? -20.786 -3.367 18.940 1.00 97.94 331 ASP A N 1
ATOM 2436 C CA . ASP A 1 331 ? -19.537 -4.131 18.919 1.00 97.94 331 ASP A CA 1
ATOM 2437 C C . ASP A 1 331 ? -18.633 -3.545 17.821 1.00 97.94 331 ASP A C 1
ATOM 2439 O O . ASP A 1 331 ? -19.000 -3.590 16.652 1.00 97.94 331 ASP A O 1
ATOM 2443 N N . LEU A 1 332 ? -17.467 -3.011 18.184 1.00 97.94 332 LEU A N 1
ATOM 2444 C CA . LEU A 1 332 ? -16.384 -2.686 17.251 1.00 97.94 332 LEU A CA 1
ATOM 2445 C C . LEU A 1 332 ? -15.598 -3.964 16.959 1.00 97.94 332 LEU A C 1
ATOM 2447 O O . LEU A 1 332 ? -15.156 -4.621 17.904 1.00 97.94 332 LEU A O 1
ATOM 2451 N N . VAL A 1 333 ? -15.421 -4.318 15.691 1.00 97.75 333 VAL A N 1
ATOM 2452 C CA . VAL A 1 333 ? -14.493 -5.379 15.291 1.00 97.75 333 VAL A CA 1
ATOM 2453 C C . VAL A 1 333 ? -13.083 -4.793 15.281 1.00 97.75 333 VAL A C 1
ATOM 2455 O O . VAL A 1 333 ? -12.843 -3.751 14.681 1.00 97.75 333 VAL A O 1
ATOM 2458 N N . HIS A 1 334 ? -12.175 -5.428 16.017 1.00 95.88 334 HIS A N 1
ATOM 2459 C CA . HIS A 1 334 ? -10.799 -4.967 16.179 1.00 95.88 334 HIS A CA 1
ATOM 2460 C C . HIS A 1 334 ? -9.883 -6.151 16.506 1.00 95.88 334 HIS A C 1
ATOM 2462 O O . HIS A 1 334 ? -10.188 -6.926 17.422 1.00 95.88 334 HIS A O 1
ATOM 2468 N N . ASP A 1 335 ? -8.789 -6.304 15.761 1.00 92.25 335 ASP A N 1
ATOM 2469 C CA . ASP A 1 335 ? -7.767 -7.345 15.925 1.00 92.25 335 ASP A CA 1
ATOM 2470 C C . ASP A 1 335 ? -8.360 -8.768 15.984 1.00 92.25 335 ASP A C 1
ATOM 2472 O O . ASP A 1 335 ? -7.989 -9.623 16.795 1.00 92.25 335 ASP A O 1
ATOM 2476 N N . GLY A 1 336 ? -9.350 -9.032 15.126 1.00 95.00 336 GLY A N 1
ATOM 2477 C CA . GLY A 1 336 ? -10.044 -10.322 15.054 1.00 95.00 336 GLY A CA 1
ATOM 2478 C C . GLY A 1 336 ? -10.945 -10.647 16.249 1.00 95.00 336 GLY A C 1
ATOM 2479 O O . GLY A 1 336 ? -11.376 -11.792 16.420 1.00 95.00 336 GLY A O 1
ATOM 2480 N N . ALA A 1 337 ? -11.259 -9.648 17.066 1.00 96.88 337 ALA A N 1
ATOM 2481 C CA . ALA A 1 337 ? -12.148 -9.740 18.209 1.00 96.88 337 ALA A CA 1
ATOM 2482 C C . ALA A 1 337 ? -13.188 -8.611 18.189 1.00 96.88 337 ALA A C 1
ATOM 2484 O O . ALA A 1 337 ? -13.323 -7.876 17.213 1.00 96.88 337 ALA A O 1
ATOM 2485 N N . ARG A 1 338 ? -13.972 -8.507 19.266 1.00 97.38 338 ARG A N 1
ATOM 2486 C CA . ARG A 1 338 ? -14.976 -7.462 19.468 1.00 97.38 338 ARG A CA 1
ATOM 2487 C C . ARG A 1 338 ? -14.699 -6.672 20.739 1.00 97.38 338 ARG A C 1
ATOM 2489 O O . ARG A 1 338 ? -14.571 -7.260 21.818 1.00 97.38 338 ARG A O 1
ATOM 2496 N N . VAL A 1 339 ? -14.704 -5.350 20.623 1.00 97.69 339 VAL A N 1
ATOM 2497 C CA . VAL A 1 339 ? -14.761 -4.411 21.749 1.00 97.69 339 VAL A CA 1
ATOM 2498 C C . VAL A 1 339 ? -16.177 -3.859 21.829 1.00 97.69 339 VAL A C 1
ATOM 2500 O O . VAL A 1 339 ? -16.668 -3.223 20.898 1.00 97.69 339 VAL A O 1
ATOM 2503 N N . ARG A 1 340 ? -16.869 -4.129 22.934 1.00 97.56 340 ARG A N 1
ATOM 2504 C CA . ARG A 1 340 ? -18.259 -3.725 23.126 1.00 97.56 340 ARG A CA 1
ATOM 2505 C C . ARG A 1 340 ? -18.345 -2.367 23.807 1.00 97.56 340 ARG A C 1
ATOM 2507 O O . ARG A 1 340 ? -17.789 -2.173 24.881 1.00 97.56 340 ARG A O 1
ATOM 2514 N N . PHE A 1 341 ? -19.131 -1.465 23.235 1.00 97.44 341 PHE A N 1
ATOM 2515 C CA . PHE A 1 341 ? -19.448 -0.155 23.794 1.00 97.44 341 PHE A CA 1
ATOM 2516 C C . PHE A 1 341 ? -20.926 -0.069 24.163 1.00 97.44 341 PHE A C 1
ATOM 2518 O O . PHE A 1 341 ? -21.798 -0.324 23.331 1.00 97.44 341 PHE A O 1
ATOM 2525 N N . GLU A 1 342 ? -21.233 0.363 25.387 1.00 96.31 342 GLU A N 1
ATOM 2526 C CA . GLU A 1 342 ? -22.626 0.628 25.784 1.00 96.31 342 GLU A CA 1
ATOM 2527 C C . GLU A 1 342 ? -23.256 1.789 25.002 1.00 96.31 342 GLU A C 1
ATOM 2529 O O . GLU A 1 342 ? -24.468 1.818 24.789 1.00 96.31 342 GLU A O 1
ATOM 2534 N N . ARG A 1 343 ? -22.443 2.753 24.557 1.00 94.75 343 ARG A N 1
ATOM 2535 C CA . ARG A 1 343 ? -22.895 3.934 23.815 1.00 94.75 343 ARG A CA 1
ATOM 2536 C C . ARG A 1 343 ? -22.503 3.842 22.347 1.00 94.75 343 ARG A C 1
ATOM 2538 O O . ARG A 1 343 ? -21.317 3.874 22.027 1.00 94.75 343 ARG A O 1
ATOM 2545 N N . ARG A 1 344 ? -23.499 3.860 21.456 1.00 95.31 344 ARG A N 1
ATOM 2546 C CA . ARG A 1 344 ? -23.281 3.957 20.001 1.00 95.31 344 ARG A CA 1
ATOM 2547 C C . ARG A 1 344 ? -22.440 5.175 19.620 1.00 95.31 344 ARG A C 1
ATOM 2549 O O . ARG A 1 344 ? -21.498 5.029 18.858 1.00 95.31 344 ARG A O 1
ATOM 2556 N N . SER A 1 345 ? -22.701 6.328 20.237 1.00 95.88 345 SER A N 1
ATOM 2557 C CA . SER A 1 345 ? -21.943 7.555 19.970 1.00 95.88 345 SER A CA 1
ATOM 2558 C C . SER A 1 345 ? -20.449 7.425 20.266 1.00 95.88 345 SER A C 1
ATOM 2560 O O . SER A 1 345 ? -19.656 8.171 19.716 1.00 95.88 345 SER A O 1
ATOM 2562 N N . VAL A 1 346 ? -20.037 6.502 21.143 1.00 96.12 346 VAL A N 1
ATOM 2563 C CA . VAL A 1 346 ? -18.612 6.240 21.396 1.00 96.12 346 VAL A CA 1
ATOM 2564 C C . VAL A 1 346 ? -18.019 5.416 20.263 1.00 96.12 346 VAL A C 1
ATOM 2566 O O . VAL A 1 346 ? -16.956 5.779 19.766 1.00 96.12 346 VAL A O 1
ATOM 2569 N N . ALA A 1 347 ? -18.724 4.370 19.820 1.00 95.31 347 ALA A N 1
ATOM 2570 C CA . ALA A 1 347 ? -18.329 3.582 18.654 1.00 95.31 347 ALA A CA 1
ATOM 2571 C C . ALA A 1 347 ? -18.178 4.462 17.398 1.00 95.31 347 ALA A C 1
ATOM 2573 O O . ALA A 1 347 ? -17.185 4.336 16.700 1.00 95.31 347 ALA A O 1
ATOM 2574 N N . GLU A 1 348 ? -19.071 5.433 17.182 1.00 95.75 348 GLU A N 1
ATOM 2575 C CA . GLU A 1 348 ? -18.990 6.408 16.075 1.00 95.75 348 GLU A CA 1
ATOM 2576 C C . GLU A 1 348 ? -17.729 7.295 16.113 1.00 95.75 348 GLU A C 1
ATOM 2578 O O . GLU A 1 348 ? -17.364 7.872 15.097 1.00 95.75 348 GLU A O 1
ATOM 2583 N N . THR A 1 349 ? -17.042 7.417 17.258 1.00 96.31 349 THR A N 1
ATOM 2584 C CA . THR A 1 349 ? -15.783 8.191 17.340 1.00 96.31 349 THR A CA 1
ATOM 2585 C C . THR A 1 349 ? -14.525 7.366 17.079 1.00 96.31 349 THR A C 1
ATOM 2587 O O . THR A 1 349 ? -13.441 7.941 17.009 1.00 96.31 349 THR A O 1
ATOM 2590 N N . VAL A 1 350 ? -14.646 6.038 17.021 1.00 95.56 350 VAL A N 1
ATOM 2591 C CA . VAL A 1 350 ? -13.507 5.111 16.882 1.00 95.56 350 VAL A CA 1
ATOM 2592 C C . VAL A 1 350 ? -13.629 4.196 15.670 1.00 95.56 350 VAL A C 1
ATOM 2594 O O . VAL A 1 350 ? -12.623 3.670 15.213 1.00 95.56 350 VAL A O 1
ATOM 2597 N N . ALA A 1 351 ? -14.846 3.981 15.170 1.00 95.94 351 ALA A N 1
ATOM 2598 C CA . ALA A 1 351 ? -15.095 3.142 14.016 1.00 95.94 351 ALA A CA 1
ATOM 2599 C C . ALA A 1 351 ? -14.897 3.920 12.712 1.00 95.94 351 ALA A C 1
ATOM 2601 O O . ALA A 1 351 ? -15.195 5.112 12.643 1.00 95.94 351 ALA A O 1
ATOM 2602 N N . VAL A 1 352 ? -14.476 3.210 11.667 1.00 93.25 352 VAL A N 1
ATOM 2603 C CA . VAL A 1 352 ? -14.498 3.696 10.281 1.00 93.25 352 VAL A CA 1
ATOM 2604 C C . VAL A 1 352 ? -15.930 4.029 9.867 1.00 93.25 352 VAL A C 1
ATOM 2606 O O . VAL A 1 352 ? -16.181 5.087 9.303 1.00 93.25 352 VAL A O 1
ATOM 2609 N N . GLU A 1 353 ? -16.859 3.124 10.173 1.00 95.50 353 GLU A N 1
ATOM 2610 C CA . GLU A 1 353 ? -18.294 3.289 9.959 1.00 95.50 353 GLU A CA 1
ATOM 2611 C C . GLU A 1 353 ? -19.063 2.402 10.950 1.00 95.50 353 GLU A C 1
ATOM 2613 O O . GLU A 1 353 ? -18.554 1.366 11.406 1.00 95.50 353 GLU A O 1
ATOM 2618 N N . VAL A 1 354 ? -20.294 2.796 11.292 1.00 95.81 354 VAL A N 1
ATOM 2619 C CA . VAL A 1 354 ? -21.200 1.959 12.091 1.00 95.81 354 VAL A CA 1
ATOM 2620 C C . VAL A 1 354 ? -22.266 1.379 11.179 1.00 95.81 354 VAL A C 1
ATOM 2622 O O . VAL A 1 354 ? -23.219 2.065 10.817 1.00 95.81 354 VAL A O 1
ATOM 2625 N N . LEU A 1 355 ? -22.136 0.094 10.861 1.00 96.00 355 LEU A N 1
ATOM 2626 C CA . LEU A 1 355 ? -23.073 -0.601 9.989 1.00 96.00 355 LEU A CA 1
ATOM 2627 C C . LEU A 1 355 ? -24.480 -0.640 10.600 1.00 96.00 355 LEU A C 1
ATOM 2629 O O . LEU A 1 355 ? -24.658 -0.710 11.823 1.00 96.00 355 LEU A O 1
ATOM 2633 N N . ASP A 1 356 ? -25.488 -0.615 9.733 1.00 92.88 356 ASP A N 1
ATOM 2634 C CA . ASP A 1 356 ? -26.890 -0.729 10.141 1.00 92.88 356 ASP A CA 1
ATOM 2635 C C . ASP A 1 356 ? -27.262 -2.163 10.518 1.00 92.88 356 ASP A C 1
ATOM 2637 O O . ASP A 1 356 ? -28.030 -2.381 11.458 1.00 92.88 356 ASP A O 1
ATOM 2641 N N . ASP A 1 357 ? -26.659 -3.131 9.831 1.00 92.88 357 ASP A N 1
ATOM 2642 C CA . ASP A 1 357 ? -26.872 -4.554 10.038 1.00 92.88 357 ASP A CA 1
ATOM 2643 C C . ASP A 1 357 ? -25.612 -5.240 10.566 1.00 92.88 357 ASP A C 1
ATOM 2645 O O . ASP A 1 357 ? -24.477 -4.791 10.396 1.00 92.88 357 ASP A O 1
ATOM 2649 N N . ARG A 1 358 ? -25.826 -6.365 11.245 1.00 94.50 358 ARG A N 1
ATOM 2650 C CA . ARG A 1 358 ? -24.764 -7.181 11.826 1.00 94.50 358 ARG A CA 1
ATOM 2651 C C . ARG A 1 358 ? -24.564 -8.444 10.983 1.00 94.50 358 ARG A C 1
ATOM 2653 O O . ARG A 1 358 ? -25.438 -9.309 11.029 1.00 94.50 358 ARG A O 1
ATOM 2660 N N . PRO A 1 359 ? -23.410 -8.623 10.316 1.00 95.50 359 PRO A N 1
ATOM 2661 C CA . PRO A 1 359 ? -23.112 -9.867 9.612 1.0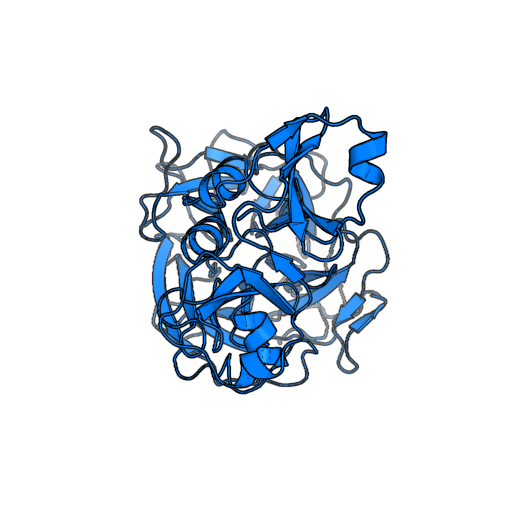0 95.50 359 PRO A CA 1
ATOM 2662 C C . PRO A 1 359 ? -23.017 -11.059 10.575 1.00 95.50 359 PRO A C 1
ATOM 2664 O O . PRO A 1 359 ? -22.353 -10.985 11.616 1.00 95.50 359 PRO A O 1
ATOM 2667 N N . ASP A 1 360 ? -23.657 -12.178 10.226 1.00 95.56 360 ASP A N 1
ATOM 2668 C CA . ASP A 1 360 ? -23.768 -13.357 11.096 1.00 95.56 360 ASP A CA 1
ATOM 2669 C C . ASP A 1 360 ? -22.415 -13.878 11.616 1.00 95.56 360 ASP A C 1
ATOM 2671 O O . ASP A 1 360 ? -22.317 -14.176 12.816 1.00 95.56 360 ASP A O 1
ATOM 2675 N N . PRO A 1 361 ? -21.339 -13.950 10.804 1.00 96.25 361 PRO A N 1
ATOM 2676 C CA . PRO A 1 361 ? -20.069 -14.492 11.288 1.00 96.25 361 PRO A CA 1
ATOM 2677 C C . PRO A 1 361 ? -19.360 -13.642 12.348 1.00 96.25 361 PRO A C 1
ATOM 2679 O O . PRO A 1 361 ? -18.545 -14.179 13.101 1.00 96.25 361 PRO A O 1
ATOM 2682 N N . VAL A 1 362 ? -19.738 -12.369 12.517 1.00 96.62 362 VAL A N 1
ATOM 2683 C CA . VAL A 1 362 ? -19.250 -11.518 13.620 1.00 96.62 362 VAL A CA 1
ATOM 2684 C C . VAL A 1 362 ? -19.654 -12.088 14.990 1.00 96.62 362 VAL A C 1
ATOM 2686 O O . VAL A 1 362 ? -18.987 -11.853 15.998 1.00 96.62 362 VAL A O 1
ATOM 2689 N N . ASN A 1 363 ? -20.716 -12.900 15.063 1.00 94.88 363 ASN A N 1
ATOM 2690 C CA . ASN A 1 363 ? -21.139 -13.575 16.297 1.00 94.88 363 ASN A CA 1
ATOM 2691 C C . ASN A 1 363 ? -20.097 -14.542 16.863 1.00 94.88 363 ASN A C 1
ATOM 2693 O O . ASN A 1 363 ? -20.045 -14.719 18.082 1.00 94.88 363 ASN A O 1
ATOM 2697 N N . ALA A 1 364 ? -19.278 -15.143 16.000 1.00 96.75 364 ALA A N 1
ATOM 2698 C CA . ALA A 1 364 ? -18.258 -16.102 16.403 1.00 96.75 364 ALA A CA 1
ATOM 2699 C C . ALA A 1 364 ? -16.964 -15.436 16.902 1.00 96.75 364 ALA A C 1
ATOM 2701 O O . ALA A 1 364 ? -16.148 -16.105 17.534 1.00 96.75 364 ALA A O 1
ATOM 2702 N N . LEU A 1 365 ? -16.775 -14.132 16.661 1.00 97.56 365 LEU A N 1
ATOM 2703 C CA . LEU A 1 365 ? -15.620 -13.392 17.172 1.00 97.56 365 LEU A CA 1
ATOM 2704 C C . LEU A 1 365 ? -15.725 -13.236 18.696 1.00 97.56 365 LEU A C 1
ATOM 2706 O O . LEU A 1 365 ? -16.814 -12.950 19.195 1.00 97.56 365 LEU A O 1
ATOM 2710 N N . PRO A 1 366 ? -14.648 -13.392 19.477 1.00 97.31 366 PRO A N 1
ATOM 2711 C CA . PRO A 1 366 ? -14.718 -13.226 20.926 1.00 97.31 366 PRO A CA 1
ATOM 2712 C C . PRO A 1 366 ? -14.973 -11.761 21.302 1.00 97.31 366 PRO A C 1
ATOM 2714 O O . PRO A 1 366 ? -14.431 -10.857 20.675 1.00 97.31 366 PRO A O 1
ATOM 2717 N N . VAL A 1 367 ? -15.772 -11.516 22.344 1.00 96.25 367 VAL A N 1
ATOM 2718 C CA . VAL A 1 367 ? -15.815 -10.196 22.995 1.00 96.25 367 VAL A CA 1
ATOM 2719 C C . VAL A 1 367 ? -14.674 -10.147 24.001 1.00 96.25 367 VAL A C 1
ATOM 2721 O O . VAL A 1 367 ? -14.620 -10.987 24.898 1.00 96.25 367 VAL A O 1
ATOM 2724 N N . ILE A 1 368 ? -13.753 -9.202 23.829 1.00 96.81 368 ILE A N 1
ATOM 2725 C CA . ILE A 1 368 ? -12.529 -9.104 24.643 1.00 96.81 368 ILE A CA 1
ATOM 2726 C C . ILE A 1 368 ? -12.541 -7.923 25.614 1.00 96.81 368 ILE A C 1
ATOM 2728 O O . ILE A 1 368 ? -11.719 -7.881 26.527 1.00 96.81 368 ILE A O 1
ATOM 2732 N N . ALA A 1 369 ? -13.477 -6.991 25.440 1.00 96.62 369 ALA A N 1
ATOM 2733 C CA 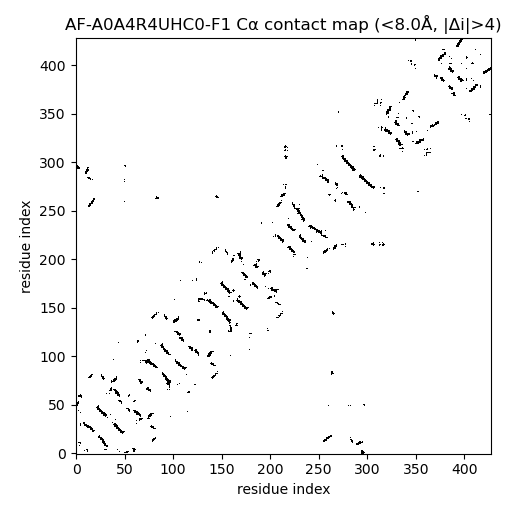. ALA A 1 369 ? -13.689 -5.874 26.345 1.00 96.62 369 ALA A CA 1
ATOM 2734 C C . ALA A 1 369 ? -15.137 -5.386 26.292 1.00 96.62 369 ALA A C 1
ATOM 2736 O O . ALA A 1 369 ? -15.755 -5.363 25.228 1.00 96.62 369 ALA A O 1
ATOM 2737 N N . ASP A 1 370 ? -15.626 -4.938 27.446 1.00 97.06 370 ASP A N 1
ATOM 2738 C CA . ASP A 1 370 ? -16.858 -4.174 27.594 1.00 97.06 370 ASP A CA 1
ATOM 2739 C C . ASP A 1 370 ? -16.495 -2.799 28.169 1.00 97.06 370 ASP A C 1
ATOM 2741 O O . ASP A 1 370 ? -15.907 -2.701 29.250 1.00 97.06 370 ASP A O 1
ATOM 2745 N N . ILE A 1 371 ? -16.834 -1.732 27.449 1.00 96.75 371 ILE A N 1
ATOM 2746 C CA . ILE A 1 371 ? -16.618 -0.342 27.847 1.00 96.75 371 ILE A CA 1
ATOM 2747 C C . ILE A 1 371 ? -17.974 0.255 28.223 1.00 96.75 371 ILE A C 1
ATOM 2749 O O . ILE A 1 371 ? -18.826 0.539 27.373 1.00 96.75 371 ILE A O 1
ATOM 2753 N N . ALA A 1 372 ? -18.162 0.428 29.531 1.00 96.56 372 ALA A N 1
ATOM 2754 C CA . ALA A 1 372 ? -19.381 0.981 30.097 1.00 96.56 372 ALA A CA 1
ATOM 2755 C C . ALA A 1 372 ? -19.502 2.494 29.849 1.00 96.56 372 ALA A C 1
ATOM 2757 O O . ALA A 1 372 ? -18.509 3.226 29.760 1.00 96.56 372 ALA A O 1
ATOM 2758 N N . SER A 1 373 ? -20.738 2.984 29.810 1.00 96.25 373 SER A N 1
ATOM 2759 C CA . SER A 1 373 ? -21.048 4.409 29.829 1.00 96.25 373 SER A CA 1
ATOM 2760 C C . SER A 1 373 ? -20.443 5.055 31.075 1.00 96.25 373 SER A C 1
ATOM 2762 O O . SER A 1 373 ? -20.722 4.644 32.199 1.00 96.25 373 SER A O 1
ATOM 2764 N N . GLY A 1 374 ? -19.660 6.116 30.891 1.00 96.69 374 GLY A N 1
ATOM 2765 C CA . GLY A 1 374 ? -18.986 6.806 31.989 1.00 96.69 374 GLY A CA 1
ATOM 2766 C C . GLY A 1 374 ? -17.833 6.013 32.609 1.00 96.69 374 GLY A C 1
ATOM 2767 O O . GLY A 1 374 ? -17.394 6.361 33.705 1.00 96.69 374 GLY A O 1
ATOM 2768 N N . ALA A 1 375 ? -17.333 4.968 31.933 1.00 96.94 375 ALA A N 1
ATOM 2769 C CA . ALA A 1 375 ? -16.146 4.231 32.361 1.00 96.94 375 ALA A CA 1
ATOM 2770 C C . ALA A 1 375 ? -14.984 5.193 32.673 1.00 96.94 375 ALA A C 1
ATOM 2772 O O . ALA A 1 375 ? -14.827 6.180 31.955 1.00 96.94 375 ALA A O 1
ATOM 2773 N N . PRO A 1 376 ? -14.158 4.960 33.707 1.00 97.12 376 PRO A N 1
ATOM 2774 C CA . PRO A 1 376 ? -13.070 5.875 34.035 1.00 97.12 376 PRO A CA 1
ATOM 2775 C C . PRO A 1 376 ? -12.133 6.090 32.842 1.00 97.12 376 PRO A C 1
ATOM 2777 O O . PRO A 1 376 ? -11.697 5.128 32.206 1.00 97.12 376 PRO A O 1
ATOM 2780 N N . ALA A 1 377 ? -11.816 7.353 32.559 1.00 97.81 377 ALA A N 1
ATOM 2781 C CA . ALA A 1 377 ? -10.781 7.715 31.605 1.00 97.81 377 ALA A CA 1
ATOM 2782 C C . ALA A 1 377 ? -9.551 8.204 32.367 1.00 97.81 377 ALA A C 1
ATOM 2784 O O . ALA A 1 377 ? -9.653 9.026 33.278 1.00 97.81 377 ALA A O 1
ATOM 2785 N N . LEU A 1 378 ? -8.379 7.714 31.993 1.00 98.38 378 LEU A N 1
ATOM 2786 C CA . LEU A 1 378 ? -7.110 8.142 32.566 1.00 98.38 378 LEU A CA 1
ATOM 2787 C C . LEU A 1 378 ? -6.382 9.029 31.564 1.00 98.38 378 LEU A C 1
ATOM 2789 O O . LEU A 1 378 ? -6.480 8.797 30.359 1.00 98.38 378 LEU A O 1
ATOM 2793 N N . ARG A 1 379 ? -5.630 10.015 32.055 1.00 98.31 379 ARG A N 1
ATOM 2794 C CA . ARG A 1 379 ? -4.658 10.762 31.255 1.00 98.31 379 ARG A CA 1
ATOM 2795 C C . ARG A 1 379 ? -3.253 10.565 31.811 1.00 98.31 379 ARG A C 1
ATOM 2797 O O . ARG A 1 379 ? -3.009 10.824 32.989 1.00 98.31 379 ARG A O 1
ATOM 2804 N N . SER A 1 380 ? -2.337 10.103 30.966 1.00 97.69 380 SER A N 1
ATOM 2805 C CA . SER A 1 380 ? -0.928 9.944 31.327 1.00 97.69 380 SER A CA 1
ATOM 2806 C C . SER A 1 380 ? -0.214 11.303 31.404 1.00 97.69 380 SER A C 1
ATOM 2808 O O . SER A 1 380 ? -0.672 12.278 30.803 1.00 97.69 380 SER A O 1
ATOM 2810 N N . PRO A 1 381 ? 0.959 11.396 32.060 1.00 97.25 381 PRO A N 1
ATOM 2811 C CA . PRO A 1 381 ? 1.771 12.616 32.041 1.00 97.25 381 PRO A CA 1
ATOM 2812 C C . PRO A 1 381 ? 2.217 13.051 30.635 1.00 97.25 381 PRO A C 1
ATOM 2814 O O . PRO A 1 381 ? 2.536 14.218 30.434 1.00 97.25 381 PRO A O 1
ATOM 2817 N N . ALA A 1 382 ? 2.235 12.126 29.668 1.00 95.75 382 ALA A N 1
ATOM 2818 C CA . ALA A 1 382 ? 2.524 12.405 28.261 1.00 95.75 382 ALA A CA 1
ATOM 2819 C C . ALA A 1 382 ? 1.300 12.932 27.482 1.00 95.75 382 ALA A C 1
ATOM 2821 O O . ALA A 1 382 ? 1.408 13.233 26.298 1.00 95.75 382 ALA A O 1
ATOM 2822 N N . GLY A 1 383 ? 0.136 13.043 28.131 1.00 95.38 383 GLY A N 1
ATOM 2823 C CA . GLY A 1 383 ? -1.105 13.528 27.527 1.00 95.38 383 GLY A CA 1
ATOM 2824 C C . GLY A 1 383 ? -1.944 12.451 26.833 1.00 95.38 383 GLY A C 1
ATOM 2825 O O . GLY A 1 383 ? -3.023 12.770 26.335 1.00 95.38 383 GLY A O 1
ATOM 2826 N N . GLU A 1 384 ? -1.501 11.189 26.823 1.00 96.75 384 GLU A N 1
ATOM 2827 C CA . GLU A 1 384 ? -2.293 10.078 26.282 1.00 96.75 384 GLU A CA 1
ATOM 2828 C C . GLU A 1 384 ? -3.547 9.851 27.126 1.00 96.75 384 GLU A C 1
ATOM 2830 O O . GLU A 1 384 ? -3.484 9.903 28.355 1.00 96.75 384 GLU A O 1
ATOM 2835 N N . VAL A 1 385 ? -4.676 9.569 26.474 1.00 97.88 385 VAL A N 1
ATOM 2836 C CA . VAL A 1 385 ? -5.950 9.263 27.134 1.00 97.88 385 VAL A CA 1
ATOM 2837 C C . VAL A 1 385 ? -6.310 7.800 26.900 1.00 97.88 385 VAL A C 1
ATOM 2839 O O . VAL A 1 385 ? -6.148 7.284 25.795 1.00 97.88 385 VAL A O 1
ATOM 2842 N N . GLY A 1 386 ? -6.791 7.123 27.942 1.00 97.56 386 GLY A N 1
ATOM 2843 C CA . GLY A 1 386 ? -7.258 5.743 27.846 1.00 97.56 386 GLY A CA 1
ATOM 2844 C C . GLY A 1 386 ? -8.550 5.508 28.616 1.00 97.56 386 GLY A C 1
ATOM 2845 O O . GLY A 1 386 ? -8.714 6.040 29.712 1.00 97.56 386 GLY A O 1
ATOM 2846 N N . LEU A 1 387 ? -9.460 4.720 28.043 1.00 97.81 387 LEU A N 1
ATOM 2847 C CA . LEU A 1 387 ? -10.669 4.234 28.710 1.00 97.81 387 LEU A CA 1
ATOM 2848 C C . LEU A 1 387 ? -10.396 2.885 29.369 1.00 97.81 387 LEU A C 1
ATOM 2850 O O . LEU A 1 387 ? -9.732 2.026 28.786 1.00 97.81 387 LEU A O 1
ATOM 2854 N N . LEU A 1 388 ? -10.920 2.703 30.580 1.00 97.81 388 LEU A N 1
ATOM 2855 C CA . LEU A 1 388 ? -10.884 1.413 31.256 1.00 97.81 388 LEU A CA 1
ATOM 2856 C C . LEU A 1 388 ? -12.082 0.552 30.848 1.00 97.81 388 LEU A C 1
ATOM 2858 O O . LEU A 1 388 ? -13.226 0.994 30.933 1.00 97.81 388 LEU A O 1
ATOM 2862 N N . ASP A 1 389 ? -11.822 -0.688 30.448 1.00 97.50 389 ASP A N 1
ATOM 2863 C CA . ASP A 1 389 ? -12.865 -1.706 30.333 1.00 97.50 389 ASP A CA 1
ATOM 2864 C C . ASP A 1 389 ? -13.314 -2.204 31.722 1.00 97.50 389 ASP A C 1
ATOM 2866 O O . ASP A 1 389 ? -12.711 -1.897 32.757 1.00 97.50 389 ASP A O 1
ATOM 2870 N N . THR A 1 390 ? -14.384 -2.997 31.764 1.00 95.94 390 THR A N 1
ATOM 2871 C CA . THR A 1 390 ? -14.927 -3.578 33.008 1.00 95.94 390 THR A CA 1
ATOM 2872 C C . THR A 1 390 ? -13.947 -4.491 33.757 1.00 95.94 390 THR A C 1
ATOM 2874 O O . THR A 1 390 ? -14.132 -4.728 34.951 1.00 95.94 390 THR A O 1
ATOM 2877 N N . SER A 1 391 ? -12.888 -4.975 33.097 1.00 95.75 391 SER A N 1
ATOM 2878 C CA . SER A 1 391 ? -11.807 -5.763 33.704 1.00 95.75 391 SER A CA 1
ATOM 2879 C C . SER A 1 391 ? -10.639 -4.904 34.214 1.00 95.75 391 SER A C 1
ATOM 2881 O O . SER A 1 391 ? -9.681 -5.435 34.778 1.00 95.75 391 SER A O 1
ATOM 2883 N N . GLY A 1 392 ? -10.705 -3.580 34.031 1.00 96.00 392 GLY A N 1
ATOM 2884 C CA . GLY A 1 392 ? -9.642 -2.635 34.370 1.00 96.00 392 GLY A CA 1
ATOM 2885 C C . GLY A 1 392 ? -8.509 -2.565 33.341 1.00 96.00 392 GLY A C 1
ATOM 2886 O O . GLY A 1 392 ? -7.464 -1.983 33.647 1.00 96.00 392 GLY A O 1
ATOM 2887 N N . GLY A 1 393 ? -8.692 -3.154 32.156 1.00 97.38 393 GLY A N 1
ATOM 2888 C CA . GLY A 1 393 ? -7.784 -3.031 31.019 1.00 97.38 393 GLY A CA 1
ATOM 2889 C C . GLY A 1 393 ? -7.897 -1.660 30.356 1.00 97.38 393 GLY A C 1
ATOM 2890 O O . GLY A 1 393 ? -8.988 -1.107 30.254 1.00 97.38 393 GLY A O 1
ATOM 2891 N N . LEU A 1 394 ? -6.768 -1.100 29.927 1.00 97.62 394 LEU A N 1
ATOM 2892 C CA . LEU A 1 394 ? -6.679 0.252 29.382 1.00 97.62 394 LEU A CA 1
ATOM 2893 C C . LEU A 1 394 ? -6.598 0.232 27.851 1.00 97.62 394 LEU A C 1
ATOM 2895 O O . LEU A 1 394 ? -5.661 -0.328 27.274 1.00 97.62 394 LEU A O 1
ATOM 2899 N N . TRP A 1 395 ? -7.560 0.899 27.219 1.00 97.56 395 TRP A N 1
ATOM 2900 C CA . TRP A 1 395 ? -7.674 1.090 25.774 1.00 97.56 395 TRP A CA 1
ATOM 2901 C C . TRP A 1 395 ? -7.366 2.539 25.422 1.00 97.56 395 TRP A C 1
ATOM 2903 O O . TRP A 1 395 ? -8.037 3.444 25.922 1.00 97.56 395 TRP A O 1
ATOM 2913 N N . ARG A 1 396 ? -6.351 2.782 24.586 1.00 97.31 396 ARG A N 1
ATOM 2914 C CA . ARG A 1 396 ? -6.012 4.149 24.160 1.00 97.31 396 ARG A CA 1
ATOM 2915 C C . ARG A 1 396 ? -7.105 4.694 23.249 1.00 97.31 396 ARG A C 1
ATOM 2917 O O . ARG A 1 396 ? -7.581 3.994 22.363 1.00 97.31 396 ARG A O 1
ATOM 2924 N N . VAL A 1 397 ? -7.506 5.936 23.495 1.00 97.31 397 VAL A N 1
ATOM 2925 C CA . VAL A 1 397 ? -8.567 6.627 22.753 1.00 97.31 397 VAL A CA 1
ATOM 2926 C C . VAL A 1 397 ? -8.244 8.111 22.621 1.00 97.31 397 VAL A C 1
ATOM 2928 O O . VAL A 1 397 ? -7.322 8.631 23.257 1.00 97.31 397 VAL A O 1
ATOM 2931 N N . THR A 1 398 ? -9.024 8.832 21.821 1.00 96.69 398 THR A N 1
ATOM 2932 C CA . THR A 1 398 ? -8.921 10.291 21.778 1.00 96.69 398 THR A CA 1
ATOM 2933 C C . THR A 1 398 ? -9.595 10.930 23.008 1.00 96.69 398 THR A C 1
ATOM 2935 O O . THR A 1 398 ? -10.513 10.355 23.607 1.00 96.69 398 THR A O 1
ATOM 2938 N N . PRO A 1 399 ? -9.212 12.163 23.396 1.00 96.44 399 PRO A N 1
ATOM 2939 C CA . PRO A 1 399 ? -9.940 12.916 24.419 1.00 96.44 399 PRO A CA 1
ATOM 2940 C C . PRO A 1 399 ? -11.408 13.190 24.057 1.00 96.44 399 PRO A C 1
ATOM 2942 O O . PRO A 1 399 ? -12.212 13.492 24.937 1.00 96.44 399 PRO A O 1
ATOM 2945 N N . GLU A 1 400 ? -11.760 13.170 22.771 1.00 96.38 400 GLU A N 1
ATOM 2946 C CA . GLU A 1 400 ? -13.141 13.284 22.303 1.00 96.38 400 GLU A CA 1
ATOM 2947 C C . GLU A 1 400 ? -13.944 12.026 22.615 1.00 96.38 400 GLU A C 1
ATOM 2949 O O . GLU A 1 400 ? -14.972 12.134 23.278 1.00 96.38 400 GLU A O 1
ATOM 2954 N N . THR A 1 401 ? -13.421 10.847 22.281 1.00 97.12 401 THR A N 1
ATOM 2955 C CA . THR A 1 401 ? -14.039 9.550 22.593 1.00 97.12 401 THR A CA 1
ATOM 2956 C C . THR A 1 401 ? -14.376 9.423 24.083 1.00 97.12 401 THR A C 1
ATOM 2958 O O . THR A 1 401 ? -15.502 9.075 24.445 1.00 97.12 401 THR A O 1
ATOM 2961 N N . ALA A 1 402 ? -13.444 9.787 24.974 1.00 97.12 402 ALA A N 1
ATOM 2962 C CA . ALA A 1 402 ? -13.687 9.774 26.421 1.00 97.12 402 ALA A CA 1
ATOM 2963 C C . ALA A 1 402 ? -14.816 10.738 26.843 1.00 97.12 402 ALA A C 1
ATOM 2965 O O . ALA A 1 402 ? -15.687 10.377 27.638 1.00 97.12 402 ALA A O 1
ATOM 2966 N N . ARG A 1 403 ? -14.852 11.956 26.283 1.00 96.81 403 ARG A N 1
ATOM 2967 C CA . ARG A 1 403 ? -15.922 12.933 26.555 1.00 96.81 403 ARG A CA 1
ATOM 2968 C C . ARG A 1 403 ? -17.278 12.445 26.046 1.00 96.81 403 ARG A C 1
ATOM 2970 O O . ARG A 1 403 ? -18.263 12.556 26.773 1.00 96.81 403 ARG A O 1
ATOM 2977 N N . THR A 1 404 ? -17.329 11.857 24.853 1.00 97.38 404 THR A N 1
ATOM 2978 C CA . THR A 1 404 ? -18.545 11.269 24.269 1.00 97.38 404 THR A CA 1
ATOM 2979 C C . THR A 1 404 ? -19.074 10.102 25.108 1.00 97.38 404 THR A C 1
ATOM 2981 O O . THR A 1 404 ? -20.290 9.930 25.260 1.00 97.38 404 THR A O 1
ATOM 2984 N N . ASN A 1 405 ? -18.181 9.359 25.767 1.00 97.25 405 ASN A N 1
ATOM 2985 C CA . ASN A 1 405 ? -18.569 8.332 26.731 1.00 97.25 405 ASN A CA 1
ATOM 2986 C C . ASN A 1 405 ? -19.092 8.900 28.068 1.00 97.25 405 ASN A C 1
ATOM 2988 O O . ASN A 1 405 ? -19.525 8.137 28.926 1.00 97.25 405 ASN A O 1
ATOM 2992 N N . ALA A 1 406 ? -19.084 10.226 28.258 1.00 97.12 406 ALA A N 1
ATOM 2993 C CA . ALA A 1 406 ? -19.301 10.898 29.544 1.00 97.12 406 ALA A CA 1
ATOM 2994 C C . ALA A 1 406 ? -18.341 10.415 30.646 1.00 97.12 406 ALA A C 1
ATOM 2996 O O . ALA A 1 406 ? -18.686 10.396 31.828 1.00 97.12 406 ALA A O 1
ATOM 2997 N N . SER A 1 407 ? -17.131 10.022 30.250 1.00 97.12 407 SER A N 1
ATOM 2998 C CA . SER A 1 407 ? -16.094 9.557 31.158 1.00 97.12 407 SER A CA 1
ATOM 2999 C C . SER A 1 407 ? -15.373 10.735 31.813 1.00 97.12 407 SER A C 1
ATOM 3001 O O . SER A 1 407 ? -14.872 11.614 31.103 1.00 97.12 407 SER A O 1
ATOM 3003 N N . PRO A 1 408 ? -15.253 10.772 33.151 1.00 92.94 408 PRO A N 1
ATOM 3004 C CA . PRO A 1 408 ? -14.377 11.730 33.809 1.00 92.94 408 PRO A CA 1
ATOM 3005 C C . PRO A 1 408 ? -12.920 11.381 33.485 1.00 92.94 408 PRO A C 1
ATOM 3007 O O . PRO A 1 408 ? -12.485 10.254 33.723 1.00 92.94 408 PRO A O 1
ATOM 3010 N N . ILE A 1 409 ? -12.175 12.347 32.941 1.00 97.06 409 ILE A N 1
ATOM 3011 C CA . ILE A 1 409 ? -10.744 12.188 32.656 1.00 97.06 409 ILE A CA 1
ATOM 3012 C C . ILE A 1 409 ? -9.953 12.557 33.911 1.00 97.06 409 ILE A C 1
ATOM 3014 O O . ILE A 1 409 ? -10.028 13.694 34.378 1.00 97.06 409 ILE A O 1
ATOM 3018 N N . ILE A 1 410 ? -9.196 11.598 34.439 1.00 97.19 410 ILE A N 1
ATOM 3019 C CA . ILE A 1 410 ? -8.389 11.737 35.652 1.00 97.19 410 ILE A CA 1
ATOM 3020 C C . ILE A 1 410 ? -6.913 11.742 35.257 1.00 97.19 410 ILE A C 1
ATOM 3022 O O . ILE A 1 410 ? -6.420 10.768 34.685 1.00 97.19 410 ILE A O 1
ATOM 3026 N N . ASP A 1 411 ? -6.198 12.820 35.576 1.00 98.00 411 ASP A N 1
ATOM 3027 C CA . ASP A 1 411 ? -4.746 12.867 35.398 1.00 98.00 411 ASP A CA 1
ATOM 3028 C C . ASP A 1 411 ? -4.078 11.929 36.417 1.00 98.00 411 ASP A C 1
ATOM 3030 O O . ASP A 1 411 ? -4.331 12.006 37.623 1.00 98.00 411 ASP A O 1
ATOM 3034 N N . VAL A 1 412 ? -3.229 11.023 35.933 1.00 98.06 412 VAL A N 1
ATOM 3035 C CA . VAL A 1 412 ? -2.557 10.011 36.757 1.00 98.06 412 VAL A CA 1
ATOM 3036 C C . VAL A 1 412 ? -1.045 10.055 36.580 1.00 98.06 412 VAL A C 1
ATOM 3038 O O . VAL A 1 412 ? -0.512 10.513 35.571 1.00 98.06 412 VAL A O 1
ATOM 3041 N N . THR A 1 413 ? -0.319 9.542 37.570 1.00 98.12 413 THR A N 1
ATOM 3042 C CA . THR A 1 413 ? 1.129 9.337 37.447 1.00 98.12 413 THR A CA 1
ATOM 3043 C C . THR A 1 413 ? 1.448 8.243 36.424 1.00 98.12 413 THR A C 1
ATOM 3045 O O . THR A 1 413 ? 0.638 7.352 36.162 1.00 98.12 413 THR A O 1
ATOM 3048 N N . GLN A 1 414 ? 2.679 8.233 35.903 1.00 97.00 414 GLN A N 1
ATOM 3049 C CA . GLN A 1 414 ? 3.128 7.180 34.984 1.00 97.00 414 GLN A CA 1
ATOM 3050 C C . GLN A 1 414 ? 3.036 5.772 35.602 1.00 97.00 414 GLN A C 1
ATOM 3052 O O . GLN A 1 414 ? 2.783 4.801 34.891 1.00 97.00 414 GLN A O 1
ATOM 3057 N N . GLY A 1 415 ? 3.240 5.653 36.920 1.00 97.06 415 GLY A N 1
ATOM 3058 C CA . GLY A 1 415 ? 3.106 4.387 37.644 1.00 97.06 415 GLY A CA 1
ATOM 3059 C C . GLY A 1 415 ? 1.661 3.887 37.687 1.00 97.06 415 GLY A C 1
ATOM 3060 O O . GLY A 1 415 ? 1.423 2.713 37.432 1.00 97.06 415 GLY A O 1
ATOM 3061 N N . GLN A 1 416 ? 0.703 4.785 37.934 1.00 97.06 416 GLN A N 1
ATOM 3062 C CA . GLN A 1 416 ? -0.732 4.473 37.915 1.00 97.06 416 GLN A CA 1
ATOM 3063 C C . GLN A 1 416 ? -1.232 4.141 36.504 1.00 97.06 416 GLN A C 1
ATOM 3065 O O . GLN A 1 416 ? -1.989 3.196 36.331 1.00 97.06 416 GLN A O 1
ATOM 3070 N N . TRP A 1 417 ? -0.768 4.853 35.474 1.00 96.88 417 TRP A N 1
ATOM 3071 C CA . TRP A 1 417 ? -1.069 4.494 34.083 1.00 96.88 417 TRP A CA 1
ATOM 3072 C C . TRP A 1 417 ? -0.612 3.063 33.766 1.00 96.88 417 TRP A C 1
ATOM 3074 O O . TRP A 1 417 ? -1.386 2.246 33.278 1.00 96.88 417 TRP A O 1
ATOM 3084 N N . ARG A 1 418 ? 0.637 2.733 34.120 1.00 95.81 418 ARG A N 1
ATOM 3085 C CA . ARG A 1 418 ? 1.234 1.410 33.879 1.00 95.81 418 ARG A CA 1
ATOM 3086 C C . ARG A 1 418 ? 0.696 0.300 34.786 1.00 95.81 418 ARG A C 1
ATOM 3088 O O . ARG A 1 418 ? 0.979 -0.860 34.508 1.00 95.81 418 ARG A O 1
ATOM 3095 N N . SER A 1 419 ? -0.045 0.615 35.854 1.00 96.50 419 SER A N 1
ATOM 3096 C CA . SER A 1 419 ? -0.682 -0.419 36.681 1.00 96.50 419 SER A CA 1
ATOM 3097 C C . SER A 1 419 ? -1.900 -1.056 36.012 1.00 96.50 419 SER A C 1
ATOM 3099 O O . SER A 1 419 ? -2.337 -2.116 36.452 1.00 96.50 419 SER A O 1
ATOM 3101 N N . HIS A 1 420 ? -2.426 -0.443 34.948 1.00 96.50 420 HIS A N 1
ATOM 3102 C CA . HIS A 1 420 ? -3.474 -1.029 34.121 1.00 96.50 420 HIS A CA 1
ATOM 3103 C C . HIS A 1 420 ? -2.862 -1.815 32.953 1.00 96.50 420 HIS A C 1
ATOM 3105 O O . HIS A 1 420 ? -1.962 -1.299 32.284 1.00 96.50 420 HIS A O 1
ATOM 3111 N N . PRO A 1 421 ? -3.333 -3.044 32.665 1.00 95.62 421 PRO A N 1
ATOM 3112 C CA . PRO A 1 421 ? -2.901 -3.780 31.483 1.00 95.62 421 PRO A CA 1
ATOM 3113 C C . PRO A 1 421 ? -3.231 -2.990 30.213 1.00 95.62 421 PRO A C 1
ATOM 3115 O O . PRO A 1 421 ? -4.395 -2.671 29.979 1.00 95.62 421 PRO A O 1
ATOM 3118 N N . ALA A 1 422 ? -2.227 -2.693 29.388 1.00 94.62 422 ALA A N 1
ATOM 3119 C CA . ALA A 1 422 ? -2.454 -2.109 28.070 1.00 94.62 422 ALA A CA 1
ATOM 3120 C C . ALA A 1 422 ? -3.138 -3.153 27.175 1.00 94.62 422 ALA A C 1
ATOM 3122 O O . ALA A 1 422 ? -2.604 -4.248 26.993 1.00 94.62 422 ALA A O 1
ATOM 3123 N N . ARG A 1 423 ? -4.334 -2.833 26.671 1.00 94.44 423 ARG A N 1
ATOM 3124 C CA . ARG A 1 423 ? -5.144 -3.757 25.865 1.00 94.44 423 ARG A CA 1
ATOM 3125 C C . ARG A 1 423 ? -5.043 -3.507 24.370 1.00 94.44 423 ARG A C 1
ATOM 3127 O O . ARG A 1 423 ? -5.000 -4.471 23.622 1.00 94.44 423 ARG A O 1
ATOM 3134 N N . GLY A 1 424 ? -4.977 -2.246 23.960 1.00 91.88 424 GLY A N 1
ATOM 3135 C CA . GLY A 1 424 ? -4.955 -1.882 22.550 1.00 91.88 424 GLY A CA 1
ATOM 3136 C C . GLY A 1 424 ? -5.083 -0.381 22.329 1.00 91.88 424 GLY A C 1
ATOM 3137 O O . GLY A 1 424 ? -5.023 0.422 23.272 1.00 91.88 424 GLY A O 1
ATOM 3138 N N . ASP A 1 425 ? -5.242 -0.012 21.066 1.00 93.81 425 ASP A N 1
ATOM 3139 C CA . ASP A 1 425 ? -5.399 1.358 20.596 1.00 93.81 425 ASP A CA 1
ATOM 3140 C C . ASP A 1 425 ? -6.625 1.444 19.696 1.00 93.81 425 ASP A C 1
ATOM 3142 O O . ASP A 1 425 ? -6.688 0.756 18.689 1.00 93.81 425 ASP A O 1
ATOM 3146 N N . LEU A 1 426 ? -7.600 2.258 20.090 1.00 95.06 426 LEU A N 1
ATOM 3147 C CA . LEU A 1 426 ? -8.864 2.436 19.369 1.00 95.06 426 LEU A CA 1
ATOM 3148 C C . LEU A 1 426 ? -8.955 3.841 18.769 1.00 95.06 426 LEU A C 1
ATOM 3150 O O . LEU A 1 426 ? -10.045 4.372 18.575 1.00 95.06 426 LEU A O 1
ATOM 3154 N N . ARG A 1 427 ? -7.815 4.511 18.584 1.00 91.06 427 ARG A N 1
ATOM 3155 C CA . ARG A 1 427 ? -7.767 5.788 17.873 1.00 91.06 427 ARG A CA 1
ATOM 3156 C C . ARG A 1 427 ? -7.849 5.512 16.362 1.00 91.06 427 ARG A C 1
ATOM 3158 O O . ARG A 1 427 ? -7.158 4.597 15.921 1.00 91.06 427 ARG A O 1
ATOM 3165 N N . PRO A 1 428 ? -8.678 6.265 15.620 1.00 74.88 428 PRO A N 1
ATOM 3166 C CA . PRO A 1 428 ? -8.813 6.119 14.172 1.00 74.88 428 PRO A CA 1
ATOM 3167 C C . PRO A 1 428 ? -7.591 6.623 13.399 1.00 74.88 428 PRO A C 1
ATOM 3169 O O . PRO A 1 428 ? -6.793 7.407 13.976 1.00 74.88 428 PRO A O 1
#

Sequence (428 aa):
MVAAGGLPAPYNYGPSVLSEGGRYRAWWCSQLPGVGPAGDDVLHASAASPDGPFAEGASSAVPVFAGEPGRFDGMHTCDPSVLHVGDRYYLYYTGAAGDHAHGNAIGVATSADGMAWTRGAAPVVTAAGEVPRGNVYGAGQPSAVFLDGWFYLLFTDTTAQGAGWNGAGQFVLRSRDPLFGEDVQALTERGFRPAGGERGRSVVDAFSADWAYSPTLDAFAIAHQTTGGTQITFWDREFTRHPYAPVTIPGPWQEGPGLVRDGEGWIRPSTADPCDAVPVDVLRATALAPAPTDIRHFGIDIADADGCGTAPRAARALDGFAVPSPVRTVDLVHDGARVRFERRSVAETVAVEVLDDRPDPVNALPVIADIASGAPALRSPAGEVGLLDTSGGLWRVTPETARTNASPIIDVTQGQWRSHPARGDLRP

Mean predicted aligned error: 4.54 Å

Secondary structure (DSSP, 8-state):
--B---TT----EEEEEEEETTEEEEEEEE--TTSSSSS-EEEEEEESSTT---BBTTBS-EEEE---TTSTTSSEEEEEEEEEETTEEEEEEEEESSS-TT-BEEEEEEESSSSS-EE-SS-SB-----S--S---BEEEEEEEEETTEEEEEEEETTSTTS-TTS--EEEEEESSTT--SS-EEEETTEEEE--S-----SBS-S-EEEEEETTTTEEEEEEEETTEEEEEEE-TTSS---S--EEEE----S--EEEE-TTSBPPPPSS-TTT-EEEEEEE--E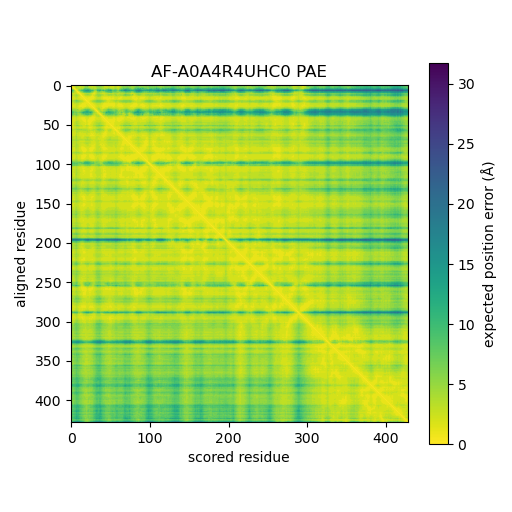ESSSEE-BEEEEEEE----TTSSHHHHHHHTTT-EEE-TTSSEEEEETTEEEEES-HHHHTTTSS-B-SS--GGGGGSPEEEEE-TT--EEE-TTS-EEEEPTTS-EEEE-HHHHHHTTPPEEE--HHHHHTSPEEEE---